Protein 4Q8G (pdb70)

Radius of gyration: 31.68 Å; Cα contacts (8 Å, |Δi|>4): 1487; chains: 2; bounding box: 87×88×74 Å

Foldseek 3Di:
DDQLQFQDDDDLAAGHSLQDDDDQCPDLCSQEPAQFAFEHCPEPPSLCSQVLVLQLQQQLSVQVQLVCCVPPALSVLSNVQSVCRNPRRRYYDYCHVSSVRVVVVPVPDACPVVVVVQVVLVRNQVVLVVPPPPRCSSLQQQWWWKWKDKDDDPPPPDIDTDTGRAFEFEDDVQACQVRRQCSQWHKDWDWDQDPVPRDTDIMIMIMHGQDDHQKYKYFYNYDVVVLLVCLVDPQRYPFKWKWDCDPRGIDIDRDDVVDPDGDDIFMKGWAKFKKWFQHPVRDIHIKMKGWAADVVVRGIWIWIHDRRRIHTDDVCVRRNSNRPRIDTGMTMIGGPVSSNDDRD/DDDQLQDQDDPDLQAGHSVQDDDDDCPPPCCPPHHDLVSQAPFQFAFEDCPAPVSLCRQVLVLQLQQQLSLQVLLVLCDDPPRDDALSVLSNVQSVCRNVVRQPYGYSHVSRVRVPVVPPPCVVVVVVQVVLVRNQVCCVVPPDPDNSSLQQQWFFKWKDKAWDDPQRDIDTDTGRAFEFEDCACQVRVQCSQWDKDWDWDARPVVRDTTIMIMIIHGQDDHQKYKYFYDYDVVVLLVNLVDDQRPPFKWKWDQAPRGIDIGRDPVVDPPGDDMFMKGWAKFKKWFQHPVRDIHIKIKGWAADVVVGGIWIWIHDRRHIDIDDPSVRRRSNRPRMGTGMTMIGGPVSSNDDHD

CATH classification: 3.90.70.10

Secondary structure (DSSP, 8-state):
---TT----SSTTSPPGGGSPPPP----GGGB-SSS--B-S-STTTTHHHHHHHHHT-HHHHHHHHHHTT---HHHHHHHHHHHHHHSSS--B--HHHHHHHHH-----TTHHHHHHHHHHHHHHHHHHHSSS---HHHHHH-EEEEEEEE-SSS----EEEEESSEEE------SHHHHHHHHEEEEEEEEE-TTT--EEEEEEEEEE----SEEEEEE---HHHHHHHHHSTT-S-SEEEEEEETTEEEEESSGGG--S-SEEEEEEEEEEEEEEE-TT--EEEEEEEEEEETTTTEEEEEEEETTEEEEE-HHHHH----TTEEEEEEEEEETTGGGSPP-/----TT----SSTTSPPGGGSPPPPTTSGGGSS----GGGB-SSS--B-S-STTTTHHHHHHHHHT-HHHHHHHHHTTS-TT----HHHHHHHHHHHHHHHTTS-B--HHHHHHHHHH---SHHHHHHHHHHHHHHHHHHHH-SS--HHHHHH-EEEEEEEE-SSS----EEEEESSEEE----SHHHHHHHHEEEEEEEEE-TTT--EEEEEEEEEE----SEEEEEE---HHHHHHHHTSTT-S-SEEEEEE-SSSEEEESSGGG--S-SEEEEEEEEEEEEEEE-TT--EEEEEEEEEEETTTTEEEEEEEETTEEEEE-HHHHT----TTEEEEEEEEEETTGGGSPP-

Solvent-accessible surface area: 32237 Å² total; per-residue (Å²): 194,72,94,51,30,48,44,71,39,176,79,99,152,83,35,2,35,0,0,32,142,12,80,169,87,150,76,14,100,73,31,16,121,29,58,28,3,0,1,36,24,107,24,112,79,77,42,1,3,10,0,0,4,2,0,3,1,1,2,54,0,2,41,42,0,22,44,26,56,102,132,146,39,3,12,28,25,1,0,142,12,0,52,77,1,62,146,6,144,13,129,70,9,57,0,60,112,2,14,62,26,24,68,76,75,175,143,26,57,78,64,68,1,4,97,14,0,92,81,1,1,54,27,0,32,141,28,8,75,90,51,115,72,95,33,86,69,2,35,127,6,0,3,2,73,13,12,50,110,26,137,32,102,27,134,59,41,119,65,63,75,133,74,82,11,11,14,60,0,53,22,62,152,110,39,0,10,58,11,0,26,84,12,0,42,22,92,65,126,114,113,20,118,3,128,99,68,45,45,100,37,68,0,36,33,52,23,0,2,62,45,19,6,29,0,0,0,0,1,4,46,22,117,111,91,38,14,62,79,2,50,91,17,76,125,0,4,20,35,68,0,21,0,0,53,18,182,72,69,0,19,2,86,51,62,1,30,85,2,137,43,4,3,47,2,49,15,4,5,0,1,0,0,0,0,41,0,44,20,144,116,114,75,34,21,11,0,0,0,0,17,31,25,49,94,198,129,106,57,42,51,6,0,0,4,1,34,9,0,0,13,96,10,76,85,139,7,0,39,76,5,44,12,45,9,1,9,3,14,0,0,0,0,0,9,4,64,44,3,89,97,103,30,102,161,138,65,90,48,32,49,45,68,19,174,64,91,150,86,22,1,31,0,0,32,133,15,38,100,25,96,29,221,126,15,119,91,128,26,84,37,97,74,12,19,116,28,108,26,4,0,0,29,23,100,22,90,82,74,49,1,3,9,0,0,5,2,0,4,2,0,2,39,0,1,47,27,0,22,41,18,41,87,60,172,129,76,103,101,17,0,2,9,20,0,0,120,9,0,51,93,2,42,155,12,102,18,146,60,5,43,1,59,123,2,6,67,21,12,53,95,72,124,106,72,68,70,3,9,118,14,0,68,75,1,1,47,23,0,27,112,13,3,85,133,47,39,148,100,50,54,50,2,40,151,6,0,2,1,70,7,15,53,113,26,132,40,98,23,71,85,44,119,75,58,84,129,82,64,8,1,14,56,0,64,60,116,32,0,9,79,47,0,21,111,14,0,58,24,86,51,134,92,75,20,70,3,126,71,62,56,48,114,43,92,2,38,36,76,26,3,1,74,41,20,8,30,0,0,0,0,6,4,38,23,119,122,104,37,18,60,70,1,48,88,22,179,118,4,3,15,37,68,0,15,0,1,48,31,200,57,69,0,18,2,86,51,60,1,45,79,2,160,44,1,0,65,1,57,17,3,8,0,1,1,0,0,0,41,0,41,21,126,102,115,61,54,24,9,0,0,0,0,16,27,32,49,104,103,64,106,62,40,57,6,0,0,4,1,32,3,0,0,8,101,10,74,86,133,7,0,32,40,5,52,6,60,9,1,10,1,12,0,0,0,0,0,24,4,76,42,3,89,98,108,33,91

B-factor: mean 56.55, std 19.86, range [24.41, 491.52]

Structure (mmCIF, N/CA/C/O backbone):
data_4Q8G
#
_entry.id   4Q8G
#
_cell.length_a   68.508
_cell.length_b   74.032
_cell.length_c   175.081
_cell.angle_alpha   90.00
_cell.angle_beta   90.00
_cell.angle_gamma   90.00
#
_symmetry.space_group_name_H-M   'P 21 21 21'
#
loop_
_entity.id
_entity.type
_entity.pdbx_description
1 polymer 'PAB-dependent poly(A)-specific ribonuclease subunit PAN2'
2 non-polymer 'ZINC ION'
3 water water
#
loop_
_atom_site.group_PDB
_atom_site.id
_atom_site.type_symbol
_atom_site.label_atom_id
_atom_site.label_alt_id
_atom_site.label_comp_id
_atom_site.label_asym_id
_atom_site.label_entity_id
_atom_site.label_seq_id
_atom_site.pdbx_PDB_ins_code
_atom_site.Cartn_x
_atom_site.Cartn_y
_atom_site.Cartn_z
_atom_site.occupancy
_atom_site.B_iso_or_equiv
_atom_site.auth_seq_id
_atom_site.auth_comp_id
_atom_site.auth_asym_id
_atom_site.auth_atom_id
_atom_site.pdbx_PDB_model_num
ATOM 1 N N . THR A 1 52 ? -6.739 50.044 -4.358 1.00 69.25 461 THR A N 1
ATOM 2 C CA . THR A 1 52 ? -5.809 49.023 -3.885 1.00 68.15 461 THR A CA 1
ATOM 3 C C . THR A 1 52 ? -6.471 47.690 -3.606 1.00 62.53 461 THR A C 1
ATOM 4 O O . THR A 1 52 ? -7.447 47.622 -2.858 1.00 63.20 461 THR A O 1
ATOM 14 N N . SER A 1 53 ? -5.888 46.631 -4.171 1.00 55.68 462 SER A N 1
ATOM 15 C CA . SER A 1 53 ? -6.440 45.286 -4.107 1.00 54.75 462 SER A CA 1
ATOM 16 C C . SER A 1 53 ? -5.413 44.237 -3.671 1.00 49.53 462 SER A C 1
ATOM 17 O O . SER A 1 53 ? -4.238 44.321 -4.046 1.00 48.74 462 SER A O 1
ATOM 25 N N . ASP A 1 54 ? -5.865 43.209 -2.953 1.00 44.31 463 ASP A N 1
ATOM 26 C CA . ASP A 1 54 ? -4.989 42.086 -2.641 1.00 41.33 463 ASP A CA 1
ATOM 27 C C . ASP A 1 54 ? -4.559 41.359 -3.909 1.00 39.14 463 ASP A C 1
ATOM 28 O O . ASP A 1 54 ? -5.323 41.257 -4.885 1.00 37.56 463 ASP A O 1
ATOM 37 N N . ILE A 1 55 ? -3.331 40.858 -3.904 1.00 37.90 464 ILE A N 1
ATOM 38 C CA . ILE A 1 55 ? -2.766 40.195 -5.087 1.00 36.60 464 ILE A CA 1
ATOM 39 C C . ILE A 1 55 ? -3.610 39.007 -5.504 1.00 36.67 464 ILE A C 1
ATOM 40 O O . ILE A 1 55 ? -3.659 38.654 -6.701 1.00 33.50 464 ILE A O 1
ATOM 56 N N . GLN A 1 56 ? -4.345 38.433 -4.557 1.00 36.90 465 GLN A N 1
ATOM 57 C CA . GLN A 1 56 ? -5.187 37.274 -4.878 1.00 34.62 465 GLN A CA 1
ATOM 58 C C . GLN A 1 56 ? -6.554 37.615 -5.458 1.00 35.50 465 GLN A C 1
ATOM 59 O O . GLN A 1 56 ? -7.366 36.731 -5.698 1.00 33.85 465 GLN A O 1
ATOM 73 N N . THR A 1 57 ? -6.808 38.891 -5.646 1.00 37.20 466 THR A N 1
ATOM 74 C CA . THR A 1 57 ? -7.996 39.358 -6.343 1.00 39.16 466 THR A CA 1
ATOM 75 C C . THR A 1 57 ? -7.961 38.900 -7.810 1.00 36.58 466 THR A C 1
ATOM 76 O O . THR A 1 57 ? -7.080 39.320 -8.546 1.00 35.95 466 THR A O 1
ATOM 87 N N . TYR A 1 58 ? -8.923 38.080 -8.228 1.00 33.52 467 TYR A N 1
ATOM 88 C CA . TYR A 1 58 ? -8.864 37.468 -9.546 1.00 34.31 467 TYR A CA 1
ATOM 89 C C . TYR A 1 58 ? -9.951 37.951 -10.534 1.00 36.77 467 TYR A C 1
ATOM 90 O O . TYR A 1 58 ? -10.055 37.415 -11.653 1.00 37.32 467 TYR A O 1
ATOM 108 N N . THR A 1 59 ? -10.738 38.962 -10.153 1.00 36.56 468 THR A N 1
ATOM 109 C CA . THR A 1 59 ? -11.587 39.656 -11.128 1.00 37.80 468 THR A CA 1
ATOM 110 C C . THR A 1 59 ? -11.338 41.150 -11.092 1.00 40.30 468 THR A C 1
ATOM 111 O O . THR A 1 59 ? -10.865 41.695 -10.096 1.00 41.37 468 THR A O 1
ATOM 122 N N . SER A 1 60 ? -11.635 41.796 -12.218 1.00 39.23 469 SER A N 1
ATOM 123 C CA . SER A 1 60 ? -11.697 43.253 -12.326 1.00 42.22 469 SER A CA 1
ATOM 124 C C . SER A 1 60 ? -13.021 43.632 -12.944 1.00 42.64 469 SER A C 1
ATOM 125 O O . SER A 1 60 ? -13.659 42.786 -13.547 1.00 40.75 469 SER A O 1
ATOM 133 N N . ILE A 1 61 ? -13.416 44.900 -12.843 1.00 45.25 470 ILE A N 1
ATOM 134 C CA . ILE A 1 61 ? -14.647 45.349 -13.485 1.00 49.57 470 ILE A CA 1
ATOM 135 C C . ILE A 1 61 ? -14.574 45.213 -15.012 1.00 47.53 470 ILE A C 1
ATOM 136 O O . ILE A 1 61 ? -15.442 44.605 -15.636 1.00 43.98 470 ILE A O 1
ATOM 152 N N . ASN A 1 62 ? -13.557 45.819 -15.609 1.00 47.10 471 ASN A N 1
ATOM 153 C CA . ASN A 1 62 ? -13.491 45.896 -17.053 1.00 46.80 471 ASN A CA 1
ATOM 154 C C . ASN A 1 62 ? -12.804 44.640 -17.618 1.00 44.83 471 ASN A C 1
ATOM 155 O O . ASN A 1 62 ? -11.792 44.173 -17.102 1.00 47.99 471 ASN A O 1
ATOM 166 N N . LYS A 1 63 ? -13.379 44.070 -18.664 1.00 40.57 472 LYS A N 1
ATOM 167 C CA . LYS A 1 63 ? -12.844 42.852 -19.246 1.00 42.22 472 LYS A CA 1
ATOM 168 C C . LYS A 1 63 ? -11.418 43.054 -19.806 1.00 41.59 472 LYS A C 1
ATOM 169 O O . LYS A 1 63 ? -10.742 42.085 -20.007 1.00 39.85 472 LYS A O 1
ATOM 188 N N . TYR A 1 64 ? -10.958 44.282 -20.062 1.00 42.67 473 TYR A N 1
ATOM 189 C CA . TYR A 1 64 ? -9.631 44.460 -20.680 1.00 46.27 473 TYR A CA 1
ATOM 190 C C . TYR A 1 64 ? -8.510 44.527 -19.626 1.00 46.14 473 TYR A C 1
ATOM 191 O O . TYR A 1 64 ? -7.334 44.496 -19.979 1.00 49.04 473 TYR A O 1
ATOM 209 N N . GLU A 1 65 ? -8.854 44.601 -18.346 1.00 42.91 474 GLU A N 1
ATOM 210 C CA . GLU A 1 65 ? -7.800 44.744 -17.318 1.00 45.14 474 GLU A CA 1
ATOM 211 C C . GLU A 1 65 ? -7.510 43.402 -16.710 1.00 41.09 474 GLU A C 1
ATOM 212 O O . GLU A 1 65 ? -8.406 42.695 -16.237 1.00 41.22 474 GLU A O 1
ATOM 224 N N . VAL A 1 66 ? -6.239 43.039 -16.791 1.00 39.49 475 VAL A N 1
ATOM 225 C CA . VAL A 1 66 ? -5.763 41.793 -16.247 1.00 37.44 475 VAL A CA 1
ATOM 226 C C . VAL A 1 66 ? -5.834 41.906 -14.713 1.00 32.74 475 VAL A C 1
ATOM 227 O O . VAL A 1 66 ? -5.245 42.794 -14.137 1.00 33.10 475 VAL A O 1
ATOM 240 N N . PRO A 1 67 ? -6.612 41.049 -14.067 1.00 31.13 476 PRO A N 1
ATOM 241 C CA . PRO A 1 67 ? -6.724 41.133 -12.600 1.00 35.69 476 PRO A CA 1
ATOM 242 C C . PRO A 1 67 ? -5.424 40.762 -11.888 1.00 38.97 476 PRO A C 1
ATOM 243 O O . PRO A 1 67 ? -4.632 40.030 -12.450 1.00 37.98 476 PRO A O 1
ATOM 254 N N . PRO A 1 68 ? -5.222 41.257 -10.654 1.00 37.71 477 PRO A N 1
ATOM 255 C CA . PRO A 1 68 ? -3.992 40.996 -9.883 1.00 37.09 477 PRO A CA 1
ATOM 256 C C . PRO A 1 68 ? -3.557 39.529 -9.855 1.00 29.30 477 PRO A C 1
ATOM 257 O O . PRO A 1 68 ? -2.403 39.309 -10.079 1.00 27.31 477 PRO A O 1
ATOM 268 N N . ALA A 1 69 ? -4.433 38.574 -9.559 1.00 27.45 478 ALA A N 1
ATOM 269 C CA . ALA A 1 69 ? -4.027 37.196 -9.495 1.00 29.71 478 ALA A CA 1
ATOM 270 C C . ALA A 1 69 ? -3.432 36.660 -10.795 1.00 34.02 478 ALA A C 1
ATOM 271 O O . ALA A 1 69 ? -2.731 35.662 -10.752 1.00 33.71 478 ALA A O 1
ATOM 278 N N . TYR A 1 70 ? -3.717 37.299 -11.928 1.00 35.21 479 TYR A N 1
ATOM 279 C CA . TYR A 1 70 ? -3.236 36.841 -13.230 1.00 32.79 479 TYR A CA 1
ATOM 280 C C . TYR A 1 70 ? -1.984 37.594 -13.676 1.00 35.91 479 TYR A C 1
ATOM 281 O O . TYR A 1 70 ? -1.445 37.334 -14.757 1.00 36.91 479 TYR A O 1
ATOM 299 N N . SER A 1 71 ? -1.513 38.516 -12.848 1.00 37.38 480 SER A N 1
ATOM 300 C CA . SER A 1 71 ? -0.467 39.438 -13.263 1.00 39.19 480 SER A CA 1
ATOM 301 C C . SER A 1 71 ? 0.885 38.739 -13.206 1.00 37.33 480 SER A C 1
ATOM 302 O O . SER A 1 71 ? 0.959 37.583 -12.782 1.00 33.47 480 SER A O 1
ATOM 310 N N . ARG A 1 72 ? 1.926 39.415 -13.708 1.00 40.02 481 ARG A N 1
ATOM 311 C CA . ARG A 1 72 ? 3.284 38.922 -13.606 1.00 40.97 481 ARG A CA 1
ATOM 312 C C . ARG A 1 72 ? 3.766 39.134 -12.195 1.00 43.12 481 ARG A C 1
ATOM 313 O O . ARG A 1 72 ? 3.900 40.265 -11.754 1.00 43.90 481 ARG A O 1
ATOM 334 N N . LEU A 1 73 ? 4.051 38.047 -11.508 1.00 42.67 482 LEU A N 1
ATOM 335 C CA . LEU A 1 73 ? 4.398 38.101 -10.088 1.00 43.04 482 LEU A CA 1
ATOM 336 C C . LEU A 1 73 ? 5.836 38.498 -9.867 1.00 44.32 482 LEU A C 1
ATOM 337 O O . LEU A 1 73 ? 6.654 38.398 -10.775 1.00 46.24 482 LEU A O 1
ATOM 353 N N . PRO A 1 74 ? 6.166 38.967 -8.654 1.00 43.93 483 PRO A N 1
ATOM 354 C CA . PRO A 1 74 ? 7.567 39.333 -8.482 1.00 46.54 483 PRO A CA 1
ATOM 355 C C . PRO A 1 74 ? 8.503 38.145 -8.712 1.00 48.08 483 PRO A C 1
ATOM 356 O O . PRO A 1 74 ? 8.106 36.992 -8.537 1.00 44.43 483 PRO A O 1
ATOM 367 N N . LEU A 1 75 ? 9.721 38.437 -9.147 1.00 54.76 484 LEU A N 1
ATOM 368 C CA . LEU A 1 75 ? 10.768 37.438 -9.228 1.00 64.59 484 LEU A CA 1
ATOM 369 C C . LEU A 1 75 ? 11.019 36.832 -7.860 1.00 70.11 484 LEU A C 1
ATOM 370 O O . LEU A 1 75 ? 10.978 37.535 -6.853 1.00 69.23 484 LEU A O 1
ATOM 386 N N . THR A 1 76 ? 11.311 35.538 -7.840 1.00 74.32 485 THR A N 1
ATOM 387 C CA . THR A 1 76 ? 11.612 34.826 -6.614 1.00 74.96 485 THR A CA 1
ATOM 388 C C . THR A 1 76 ? 13.125 34.753 -6.373 1.00 82.11 485 THR A C 1
ATOM 389 O O . THR A 1 76 ? 13.917 34.698 -7.318 1.00 83.67 485 THR A O 1
ATOM 400 N N . PHE A 1 85 ? 11.932 33.958 2.069 1.00 77.12 494 PHE A N 1
ATOM 401 C CA . PHE A 1 85 ? 11.171 34.509 0.935 1.00 76.46 494 PHE A CA 1
ATOM 402 C C . PHE A 1 85 ? 9.734 33.989 0.879 1.00 78.56 494 PHE A C 1
ATOM 403 O O . PHE A 1 85 ? 9.460 32.973 0.226 1.00 75.19 494 PHE A O 1
ATOM 408 N N . ASP A 1 86 ? 8.811 34.724 1.504 1.00 82.43 495 ASP A N 1
ATOM 409 C CA . ASP A 1 86 ? 7.471 34.201 1.767 1.00 79.01 495 ASP A CA 1
ATOM 410 C C . ASP A 1 86 ? 6.531 34.282 0.567 1.00 74.29 495 ASP A C 1
ATOM 411 O O . ASP A 1 86 ? 6.306 35.344 -0.051 1.00 70.01 495 ASP A O 1
ATOM 417 N N . PHE A 1 87 ? 5.950 33.133 0.275 1.00 70.82 496 PHE A N 1
ATOM 418 C CA . PHE A 1 87 ? 4.950 33.053 -0.761 1.00 64.02 496 PHE A CA 1
ATOM 419 C C . PHE A 1 87 ? 3.534 32.854 -0.183 1.00 59.74 496 PHE A C 1
ATOM 420 O O . PHE A 1 87 ? 2.552 32.892 -0.901 1.00 56.81 496 PHE A O 1
ATOM 426 N N . THR A 1 88 ? 3.444 32.707 1.133 1.00 57.60 497 THR A N 1
ATOM 427 C CA . THR A 1 88 ? 2.158 32.576 1.806 1.00 52.41 497 THR A CA 1
ATOM 428 C C . THR A 1 88 ? 1.147 33.693 1.471 1.00 47.88 497 THR A C 1
ATOM 429 O O . THR A 1 88 ? -0.035 33.420 1.375 1.00 49.46 497 THR A O 1
ATOM 440 N N . PRO A 1 89 ? 1.584 34.955 1.291 1.00 45.94 498 PRO A N 1
ATOM 441 C CA . PRO A 1 89 ? 0.599 35.946 0.814 1.00 45.91 498 PRO A CA 1
ATOM 442 C C . PRO A 1 89 ? 0.005 35.676 -0.586 1.00 45.47 498 PRO A C 1
ATOM 443 O O . PRO A 1 89 ? -0.961 36.330 -0.949 1.00 45.31 498 PRO A O 1
ATOM 454 N N . PHE A 1 90 ? 0.562 34.728 -1.340 1.00 45.77 499 PHE A N 1
ATOM 455 C CA . PHE A 1 90 ? 0.089 34.413 -2.685 1.00 41.34 499 PHE A CA 1
ATOM 456 C C . PHE A 1 90 ? -0.761 33.147 -2.739 1.00 38.84 499 PHE A C 1
ATOM 457 O O . PHE A 1 90 ? -1.311 32.788 -3.793 1.00 36.75 499 PHE A O 1
ATOM 474 N N . ASN A 1 91 ? -0.873 32.469 -1.607 1.00 39.64 500 ASN A N 1
ATOM 475 C CA . ASN A 1 91 ? -1.496 31.154 -1.565 1.00 42.92 500 ASN A CA 1
ATOM 476 C C . ASN A 1 91 ? -2.021 30.831 -0.175 1.00 49.05 500 ASN A C 1
ATOM 477 O O . ASN A 1 91 ? -1.237 30.637 0.759 1.00 48.87 500 ASN A O 1
ATOM 488 N N . ASN A 1 92 ? -3.343 30.773 -0.045 1.00 53.84 501 ASN A N 1
ATOM 489 C CA . ASN A 1 92 ? -3.987 30.375 1.212 1.00 57.85 501 ASN A CA 1
ATOM 490 C C . ASN A 1 92 ? -4.616 28.992 1.125 1.00 57.70 501 ASN A C 1
ATOM 491 O O . ASN A 1 92 ? -5.347 28.580 2.016 1.00 62.28 501 ASN A O 1
ATOM 502 N N . THR A 1 93 ? -4.313 28.270 0.059 1.00 52.90 502 THR A N 1
ATOM 503 C CA . THR A 1 93 ? -4.833 26.925 -0.141 1.00 50.40 502 THR A CA 1
ATOM 504 C C . THR A 1 93 ? -3.839 25.904 0.358 1.00 52.34 502 THR A C 1
ATOM 505 O O . THR A 1 93 ? -2.708 26.248 0.713 1.00 52.57 502 THR A O 1
ATOM 516 N N . GLU A 1 94 ? -4.271 24.644 0.341 1.00 52.89 503 GLU A N 1
ATOM 517 C CA . GLU A 1 94 ? -3.427 23.500 0.671 1.00 52.51 503 GLU A CA 1
ATOM 518 C C . GLU A 1 94 ? -2.819 22.866 -0.597 1.00 48.51 503 GLU A C 1
ATOM 519 O O . GLU A 1 94 ? -2.354 21.727 -0.576 1.00 51.72 503 GLU A O 1
ATOM 525 N N . TYR A 1 95 ? -2.817 23.600 -1.700 1.00 42.96 504 TYR A N 1
ATOM 526 C CA . TYR A 1 95 ? -2.225 23.083 -2.932 1.00 43.37 504 TYR A CA 1
ATOM 527 C C . TYR A 1 95 ? -0.991 23.887 -3.281 1.00 44.94 504 TYR A C 1
ATOM 528 O O . TYR A 1 95 ? -1.023 25.104 -3.317 1.00 44.75 504 TYR A O 1
ATOM 546 N N . SER A 1 96 ? 0.113 23.194 -3.508 1.00 46.54 505 SER A N 1
ATOM 547 C CA . SER A 1 96 ? 1.378 23.854 -3.733 1.00 45.12 505 SER A CA 1
ATOM 548 C C . SER A 1 96 ? 1.502 24.474 -5.151 1.00 38.97 505 SER A C 1
ATOM 549 O O . SER A 1 96 ? 1.045 23.916 -6.153 1.00 35.48 505 SER A O 1
ATOM 557 N N . GLY A 1 97 ? 2.101 25.659 -5.205 1.00 39.27 506 GLY A N 1
ATOM 558 C CA . GLY A 1 97 ? 2.456 26.290 -6.460 1.00 41.77 506 GLY A CA 1
ATOM 559 C C . GLY A 1 97 ? 3.843 25.863 -6.841 1.00 43.61 506 GLY A C 1
ATOM 560 O O . GLY A 1 97 ? 4.518 25.194 -6.075 1.00 43.13 506 GLY A O 1
ATOM 564 N N . LEU A 1 98 ? 4.275 26.259 -8.026 1.00 43.88 507 LEU A N 1
ATOM 565 C CA . LEU A 1 98 ? 5.624 25.948 -8.472 1.00 43.82 507 LEU A CA 1
ATOM 566 C C . LEU A 1 98 ? 6.538 27.176 -8.584 1.00 43.37 507 LEU A C 1
ATOM 567 O O . LEU A 1 98 ? 6.128 28.246 -9.016 1.00 43.91 507 LEU A O 1
ATOM 583 N N . ASP A 1 99 ? 7.776 27.004 -8.164 1.00 46.37 508 ASP A N 1
ATOM 584 C CA . ASP A 1 99 ? 8.801 28.012 -8.331 1.00 48.69 508 ASP A CA 1
ATOM 585 C C . ASP A 1 99 ? 8.954 28.369 -9.810 1.00 49.65 508 ASP A C 1
ATOM 586 O O . ASP A 1 99 ? 9.291 27.518 -10.616 1.00 51.48 508 ASP A O 1
ATOM 595 N N . PRO A 1 100 ? 8.732 29.632 -10.171 1.00 50.19 509 PRO A N 1
ATOM 596 C CA . PRO A 1 100 ? 8.960 30.036 -11.563 1.00 50.94 509 PRO A CA 1
ATOM 597 C C . PRO A 1 100 ? 10.453 30.223 -11.940 1.00 56.11 509 PRO A C 1
ATOM 598 O O . PRO A 1 100 ? 10.752 30.503 -13.106 1.00 55.06 509 PRO A O 1
ATOM 609 N N . ASP A 1 101 ? 11.370 30.097 -10.980 1.00 58.74 510 ASP A N 1
ATOM 610 C CA . ASP A 1 101 ? 12.785 30.343 -11.268 1.00 65.02 510 ASP A CA 1
ATOM 611 C C . ASP A 1 101 ? 13.479 29.066 -11.756 1.00 66.97 510 ASP A C 1
ATOM 612 O O . ASP A 1 101 ? 14.478 28.610 -11.198 1.00 72.34 510 ASP A O 1
ATOM 621 N N . VAL A 1 102 ? 12.917 28.509 -12.815 1.00 62.39 511 VAL A N 1
ATOM 622 C CA . VAL A 1 102 ? 13.440 27.324 -13.475 1.00 62.07 511 VAL A CA 1
ATOM 623 C C . VAL A 1 102 ? 13.419 27.606 -14.969 1.00 61.42 511 VAL A C 1
ATOM 624 O O . VAL A 1 102 ? 12.634 28.441 -15.435 1.00 60.06 511 VAL A O 1
ATOM 637 N N . ASP A 1 103 ? 14.275 26.923 -15.718 1.00 62.41 512 ASP A N 1
ATOM 638 C CA . ASP A 1 103 ? 14.238 27.025 -17.170 1.00 63.65 512 ASP A CA 1
ATOM 639 C C . ASP A 1 103 ? 12.894 26.494 -17.675 1.00 60.84 512 ASP A C 1
ATOM 640 O O . ASP A 1 103 ? 12.309 25.585 -17.059 1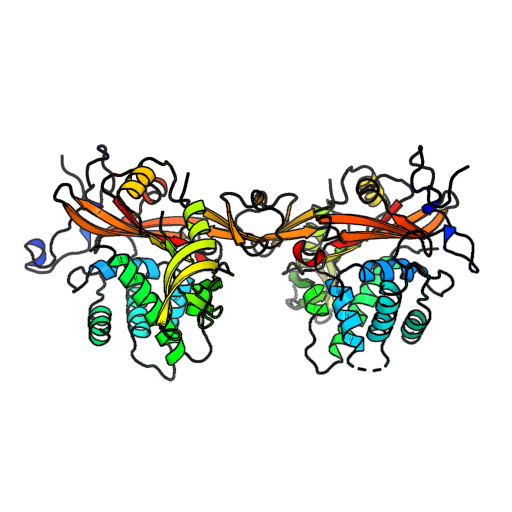.00 57.80 512 ASP A O 1
ATOM 649 N N . ASN A 1 104 ? 12.381 27.092 -18.750 1.00 60.84 513 ASN A N 1
ATOM 650 C CA . ASN A 1 104 ? 11.115 26.649 -19.343 1.00 57.46 513 ASN A CA 1
ATOM 651 C C . ASN A 1 104 ? 9.998 26.656 -18.326 1.00 52.20 513 ASN A C 1
ATOM 652 O O . ASN A 1 104 ? 9.233 25.698 -18.223 1.00 52.26 513 ASN A O 1
ATOM 663 N N . HIS A 1 105 ? 9.904 27.724 -17.552 1.00 50.65 514 HIS A N 1
ATOM 664 C CA . HIS A 1 105 ? 9.021 27.679 -16.388 1.00 48.59 514 HIS A CA 1
ATOM 665 C C . HIS A 1 105 ? 7.585 27.618 -16.849 1.00 45.95 514 HIS A C 1
ATOM 666 O O . HIS A 1 105 ? 6.727 27.260 -16.069 1.00 40.58 514 HIS A O 1
ATOM 680 N N . TYR A 1 106 ? 7.322 27.871 -18.138 1.00 48.82 515 TYR A N 1
ATOM 681 C CA . TYR A 1 106 ? 5.960 27.720 -18.637 1.00 44.92 515 TYR A CA 1
ATOM 682 C C . TYR A 1 106 ? 5.502 26.240 -18.543 1.00 43.45 515 TYR A C 1
ATOM 683 O O . TYR A 1 106 ? 4.303 25.953 -18.458 1.00 44.41 515 TYR A O 1
ATOM 701 N N . THR A 1 107 ? 6.434 25.295 -18.541 1.00 40.10 516 THR A N 1
ATOM 702 C CA . THR A 1 107 ? 6.030 23.910 -18.319 1.00 37.85 516 THR A CA 1
ATOM 703 C C . THR A 1 107 ? 5.394 23.644 -16.909 1.00 42.70 516 THR A C 1
ATOM 704 O O . THR A 1 107 ? 4.669 22.637 -16.717 1.00 38.98 516 THR A O 1
ATOM 715 N N . ASN A 1 108 ? 5.636 24.533 -15.936 1.00 40.03 517 ASN A N 1
ATOM 716 C CA . ASN A 1 108 ? 4.991 24.404 -14.628 1.00 37.29 517 ASN A CA 1
ATOM 717 C C . ASN A 1 108 ? 3.484 24.416 -14.728 1.00 36.49 517 ASN A C 1
ATOM 718 O O . ASN A 1 108 ? 2.832 23.629 -14.060 1.00 37.05 517 ASN A O 1
ATOM 729 N N . ALA A 1 109 ? 2.918 25.264 -15.580 1.00 34.95 518 ALA A N 1
ATOM 730 C CA . ALA A 1 109 ? 1.479 25.279 -15.749 1.00 35.09 518 ALA A CA 1
ATOM 731 C C . ALA A 1 109 ? 0.920 23.928 -16.211 1.00 33.47 518 ALA A C 1
ATOM 732 O O . ALA A 1 109 ? -0.192 23.550 -15.846 1.00 30.78 518 ALA A O 1
ATOM 739 N N . ILE A 1 110 ? 1.709 23.196 -16.988 1.00 36.01 519 ILE A N 1
ATOM 740 C CA . ILE A 1 110 ? 1.291 21.926 -17.575 1.00 34.07 519 ILE A CA 1
ATOM 741 C C . ILE A 1 110 ? 1.506 20.773 -16.598 1.00 34.51 519 ILE A C 1
ATOM 742 O O . ILE A 1 110 ? 0.734 19.809 -16.571 1.00 33.94 519 ILE A O 1
ATOM 758 N N . ILE A 1 111 ? 2.553 20.898 -15.787 1.00 35.67 520 ILE A N 1
ATOM 759 C CA . ILE A 1 111 ? 2.787 19.993 -14.688 1.00 38.52 520 ILE A CA 1
ATOM 760 C C . ILE A 1 111 ? 1.602 20.085 -13.727 1.00 36.01 520 ILE A C 1
ATOM 761 O O . ILE A 1 111 ? 1.067 19.045 -13.340 1.00 36.73 520 ILE A O 1
ATOM 777 N N . GLN A 1 112 ? 1.152 21.300 -13.385 1.00 34.72 521 GLN A N 1
ATOM 778 C CA . GLN A 1 112 ? -0.025 21.448 -12.491 1.00 35.01 521 GLN A CA 1
ATOM 779 C C . GLN A 1 112 ? -1.243 20.784 -13.067 1.00 36.76 521 GLN A C 1
ATOM 780 O O . GLN A 1 112 ? -2.037 20.161 -12.346 1.00 37.24 521 GLN A O 1
ATOM 794 N N . LEU A 1 113 ? -1.425 20.983 -14.372 1.00 35.14 522 LEU A N 1
ATOM 795 C CA . LEU A 1 113 ? -2.565 20.427 -15.047 1.00 34.01 522 LEU A CA 1
ATOM 796 C C . LEU A 1 113 ? -2.655 18.924 -14.837 1.00 34.99 522 LEU A C 1
ATOM 797 O O . LEU A 1 113 ? -3.704 18.397 -14.476 1.00 37.70 522 LEU A O 1
ATOM 813 N N . TYR A 1 114 ? -1.545 18.231 -15.033 1.00 35.20 523 TYR A N 1
ATOM 814 C CA . TYR A 1 114 ? -1.568 16.773 -14.985 1.00 35.04 523 TYR A CA 1
ATOM 815 C C . TYR A 1 114 ? -1.613 16.304 -13.568 1.00 34.95 523 TYR A C 1
ATOM 816 O O . TYR A 1 114 ? -2.126 15.228 -13.301 1.00 35.22 523 TYR A O 1
ATOM 834 N N . ARG A 1 115 ? -1.117 17.140 -12.658 1.00 37.41 524 ARG A N 1
ATOM 835 C CA . ARG A 1 115 ? -1.067 16.805 -11.234 1.00 43.40 524 ARG A CA 1
ATOM 836 C C . ARG A 1 115 ? -2.492 16.642 -10.706 1.00 38.28 524 ARG A C 1
ATOM 837 O O . ARG A 1 115 ? -2.741 15.858 -9.809 1.00 36.47 524 ARG A O 1
ATOM 858 N N . PHE A 1 116 ? -3.445 17.285 -11.366 1.00 36.19 525 PHE A N 1
ATOM 859 C CA . PHE A 1 116 ? -4.835 17.221 -10.961 1.00 37.25 525 PHE A CA 1
ATOM 860 C C . PHE A 1 116 ? -5.729 16.286 -11.782 1.00 37.25 525 PHE A C 1
ATOM 861 O O . PHE A 1 116 ? -6.937 16.337 -11.644 1.00 40.32 525 PHE A O 1
ATOM 878 N N . ILE A 1 117 ? -5.141 15.383 -12.560 1.00 34.91 526 ILE A N 1
ATOM 879 C CA . ILE A 1 117 ? -5.910 14.343 -13.193 1.00 36.31 526 ILE A CA 1
ATOM 880 C C . ILE A 1 117 ? -5.718 13.111 -12.333 1.00 40.37 526 ILE A C 1
ATOM 881 O O . ILE A 1 117 ? -4.607 12.639 -12.199 1.00 42.60 526 ILE A O 1
ATOM 897 N N . PRO A 1 118 ? -6.795 12.607 -11.720 1.00 43.58 527 PRO A N 1
ATOM 898 C CA . PRO A 1 118 ? -6.603 11.541 -10.744 1.00 46.90 527 PRO A CA 1
ATOM 899 C C . PRO A 1 118 ? -5.956 10.315 -11.313 1.00 49.03 527 PRO A C 1
ATOM 900 O O . PRO A 1 118 ? -5.055 9.788 -10.665 1.00 49.57 527 PRO A O 1
ATOM 911 N N . GLU A 1 119 ? -6.367 9.876 -12.498 1.00 47.88 528 GLU A N 1
ATOM 912 C CA . GLU A 1 119 ? -5.818 8.645 -13.047 1.00 50.78 528 GLU A CA 1
ATOM 913 C C . GLU A 1 119 ? -4.332 8.841 -13.269 1.00 49.18 528 GLU A C 1
ATOM 914 O O . GLU A 1 119 ? -3.525 7.937 -13.071 1.00 53.16 528 GLU A O 1
ATOM 926 N N . MET A 1 120 ? -3.987 10.052 -13.677 1.00 44.23 529 MET A N 1
ATOM 927 C CA . MET A 1 120 ? -2.623 10.390 -14.017 1.00 44.95 529 MET A CA 1
ATOM 928 C C . MET A 1 120 ? -1.754 10.499 -12.729 1.00 41.75 529 MET A C 1
ATOM 929 O O . MET A 1 120 ? -0.728 9.834 -12.582 1.00 43.19 529 MET A O 1
ATOM 943 N N . PHE A 1 121 ? -2.190 11.333 -11.793 1.00 41.62 530 PHE A N 1
ATOM 944 C CA . PHE A 1 121 ? -1.504 11.470 -10.505 1.00 43.83 530 PHE A CA 1
ATOM 945 C C . PHE A 1 121 ? -1.204 10.144 -9.899 1.00 46.46 530 PHE A C 1
ATOM 946 O O . PHE A 1 121 ? -0.043 9.830 -9.552 1.00 46.10 530 PHE A O 1
ATOM 963 N N . ASN A 1 122 ? -2.272 9.365 -9.763 1.00 48.83 531 ASN A N 1
ATOM 964 C CA . ASN A 1 122 ? -2.215 8.101 -9.054 1.00 54.58 531 ASN A CA 1
ATOM 965 C C . ASN A 1 122 ? -1.316 7.098 -9.720 1.00 59.01 531 ASN A C 1
ATOM 966 O O . ASN A 1 122 ? -0.643 6.315 -9.046 1.00 65.73 531 ASN A O 1
ATOM 977 N N . PHE A 1 123 ? -1.281 7.098 -11.036 1.00 55.02 532 PHE A N 1
ATOM 978 C CA . PHE A 1 123 ? -0.412 6.144 -11.680 1.00 55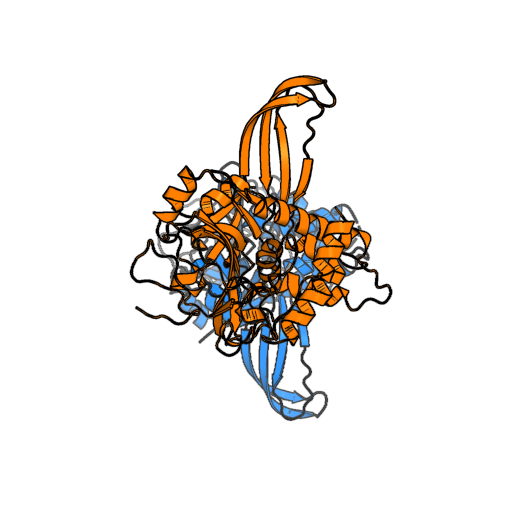.93 532 PHE A CA 1
ATOM 979 C C . PHE A 1 123 ? 1.050 6.553 -11.515 1.00 55.34 532 PHE A C 1
ATOM 980 O O . PHE A 1 123 ? 1.909 5.726 -11.257 1.00 59.24 532 PHE A O 1
ATOM 997 N N . VAL A 1 124 ? 1.322 7.837 -11.693 1.00 52.46 533 VAL A N 1
ATOM 998 C CA . VAL A 1 124 ? 2.690 8.342 -11.661 1.00 54.23 533 VAL A CA 1
ATOM 999 C C . VAL A 1 124 ? 3.301 8.214 -10.278 1.00 56.81 533 VAL A C 1
ATOM 1000 O O . VAL A 1 124 ? 4.442 7.765 -10.138 1.00 61.76 533 VAL A O 1
ATOM 1013 N N . VAL A 1 125 ? 2.559 8.591 -9.239 1.00 55.86 534 VAL A N 1
ATOM 1014 C CA . VAL A 1 125 ? 3.119 8.478 -7.891 1.00 60.34 534 VAL A CA 1
ATOM 1015 C C . VAL A 1 125 ? 3.249 7.022 -7.488 1.00 63.61 534 VAL A C 1
ATOM 1016 O O . VAL A 1 125 ? 4.092 6.692 -6.671 1.00 67.67 534 VAL A O 1
ATOM 1029 N N . GLY A 1 126 ? 2.426 6.153 -8.070 1.00 61.01 535 GLY A N 1
ATOM 1030 C CA . GLY A 1 126 ? 2.479 4.735 -7.761 1.00 62.55 535 GLY A CA 1
ATOM 1031 C C . GLY A 1 126 ? 3.771 4.092 -8.221 1.00 66.72 535 GLY A C 1
ATOM 1032 O O . GLY A 1 126 ? 4.218 3.086 -7.661 1.00 71.86 535 GLY A O 1
ATOM 1036 N N . CYS A 1 127 ? 4.383 4.686 -9.237 1.00 66.09 536 CYS A N 1
ATOM 1037 C CA . CYS A 1 127 ? 5.572 4.116 -9.845 1.00 71.37 536 CYS A CA 1
ATOM 1038 C C . CYS A 1 127 ? 6.765 4.258 -8.915 1.00 75.44 536 CYS A C 1
ATOM 1039 O O . CYS A 1 127 ? 7.694 3.445 -8.963 1.00 80.15 536 CYS A O 1
ATOM 1047 N N . LEU A 1 128 ? 6.717 5.273 -8.049 1.00 73.70 537 LEU A N 1
ATOM 1048 C CA . LEU A 1 128 ? 7.794 5.531 -7.092 1.00 76.68 537 LEU A CA 1
ATOM 1049 C C . LEU A 1 128 ? 8.121 4.317 -6.233 1.00 81.97 537 LEU A C 1
ATOM 1050 O O . LEU A 1 128 ? 9.241 4.185 -5.739 1.00 85.64 537 LEU A O 1
ATOM 1066 N N . LYS A 1 129 ? 7.143 3.430 -6.076 1.00 82.56 538 LYS A N 1
ATOM 1067 C CA . LYS A 1 129 ? 7.305 2.225 -5.271 1.00 86.26 538 LYS A CA 1
ATOM 1068 C C . LYS A 1 129 ? 7.963 1.072 -6.049 1.00 89.76 538 LYS A C 1
ATOM 1069 O O . LYS A 1 129 ? 8.059 -0.036 -5.531 1.00 93.21 538 LYS A O 1
ATOM 1075 N N . ASP A 1 130 ? 8.424 1.335 -7.276 1.00 89.71 539 ASP A N 1
ATOM 1076 C CA . ASP A 1 130 ? 9.137 0.332 -8.079 1.00 92.91 539 ASP A CA 1
ATOM 1077 C C . ASP A 1 130 ? 10.651 0.588 -8.113 1.00 95.90 539 ASP A C 1
ATOM 1078 O O . ASP A 1 130 ? 11.461 -0.346 -8.052 1.00 99.52 539 ASP A O 1
ATOM 1084 N N . THR A 1 135 ? 16.148 8.321 -11.981 1.00 92.06 544 THR A N 1
ATOM 1085 C CA . THR A 1 135 ? 16.319 7.348 -13.056 1.00 94.57 544 THR A CA 1
ATOM 1086 C C . THR A 1 135 ? 15.611 7.769 -14.346 1.00 93.95 544 THR A C 1
ATOM 1087 O O . THR A 1 135 ? 16.152 7.583 -15.435 1.00 98.69 544 THR A O 1
ATOM 1091 N N . THR A 1 136 ? 14.410 8.327 -14.232 1.00 89.67 545 THR A N 1
ATOM 1092 C CA . THR A 1 136 ? 13.573 8.583 -15.407 1.00 90.08 545 THR A CA 1
ATOM 1093 C C . THR A 1 136 ? 12.565 9.699 -15.092 1.00 92.05 545 THR A C 1
ATOM 1094 O O . THR A 1 136 ? 12.123 9.814 -13.949 1.00 97.26 545 THR A O 1
ATOM 1105 N N . LEU A 1 137 ? 12.199 10.529 -16.072 1.00 88.56 546 LEU A N 1
ATOM 1106 C CA . LEU A 1 137 ? 11.385 11.709 -15.742 1.00 82.18 546 LEU A CA 1
ATOM 1107 C C . LEU A 1 137 ? 9.930 11.343 -15.450 1.00 71.48 546 LEU A C 1
ATOM 1108 O O . LEU A 1 137 ? 9.154 12.172 -14.990 1.00 66.72 546 LEU A O 1
ATOM 1124 N N . LEU A 1 138 ? 9.566 10.100 -15.698 1.00 65.07 547 LEU A N 1
ATOM 1125 C CA . LEU A 1 138 ? 8.369 9.554 -15.087 1.00 60.55 547 LEU A CA 1
ATOM 1126 C C . LEU A 1 138 ? 8.497 9.574 -13.561 1.00 60.75 547 LEU A C 1
ATOM 1127 O O . LEU A 1 138 ? 7.646 10.108 -12.868 1.00 57.57 547 LEU A O 1
ATOM 1143 N N . THR A 1 139 ? 9.568 8.990 -13.045 1.00 64.94 548 THR A N 1
ATOM 1144 C CA . THR A 1 139 ? 9.723 8.870 -11.613 1.00 66.50 548 THR A CA 1
ATOM 1145 C C . THR A 1 139 ? 9.995 10.241 -11.006 1.00 66.18 548 THR A C 1
ATOM 1146 O O . THR A 1 139 ? 9.572 10.520 -9.893 1.00 67.62 548 THR A O 1
ATOM 1157 N N . ASP A 1 140 ? 10.676 11.106 -11.742 1.00 65.64 549 ASP A N 1
ATOM 1158 C CA . ASP A 1 140 ? 10.877 12.473 -11.283 1.00 65.41 549 ASP A CA 1
ATOM 1159 C C . ASP A 1 140 ? 9.556 13.201 -11.170 1.00 59.50 549 ASP A C 1
ATOM 1160 O O . ASP A 1 140 ? 9.309 13.948 -10.219 1.00 61.46 549 ASP A O 1
ATOM 1169 N N . LEU A 1 141 ? 8.707 12.993 -12.157 1.00 52.85 550 LEU A N 1
ATOM 1170 C CA . LEU A 1 141 ? 7.369 13.547 -12.095 1.00 50.89 550 LEU A CA 1
ATOM 1171 C C . LEU A 1 141 ? 6.614 12.917 -10.904 1.00 50.66 550 LEU A C 1
ATOM 1172 O O . LEU A 1 141 ? 5.876 13.601 -10.206 1.00 47.66 550 LEU A O 1
ATOM 1188 N N . GLY A 1 142 ? 6.842 11.629 -10.656 1.00 52.93 551 GLY A N 1
ATOM 1189 C CA . GLY A 1 142 ? 6.358 10.980 -9.457 1.00 56.24 551 GLY A CA 1
ATOM 1190 C C . GLY A 1 142 ? 6.732 11.717 -8.179 1.00 59.56 551 GLY A C 1
ATOM 1191 O O . GLY A 1 142 ? 5.843 12.116 -7.422 1.00 58.83 551 GLY A O 1
ATOM 1195 N N . TYR A 1 143 ? 8.030 11.895 -7.942 1.00 61.62 552 TYR A N 1
ATOM 1196 C CA . TYR A 1 143 ? 8.516 12.578 -6.747 1.00 63.27 552 TYR A CA 1
ATOM 1197 C C . TYR A 1 143 ? 7.903 13.966 -6.667 1.00 58.04 552 TYR A C 1
ATOM 1198 O O . TYR A 1 143 ? 7.495 14.431 -5.610 1.00 54.64 552 TYR A O 1
ATOM 1216 N N . LEU A 1 144 ? 7.804 14.625 -7.814 1.00 55.88 553 LEU A N 1
ATOM 1217 C CA . LEU A 1 144 ? 7.266 15.977 -7.835 1.00 52.68 553 LEU A CA 1
ATOM 1218 C C . LEU A 1 144 ? 5.789 16.017 -7.429 1.00 53.09 553 LEU A C 1
ATOM 1219 O O . LEU A 1 144 ? 5.420 16.765 -6.541 1.00 52.24 553 LEU A O 1
ATOM 1235 N N . PHE A 1 145 ? 4.957 15.207 -8.070 1.00 54.96 554 PHE A N 1
ATOM 1236 C CA . PHE A 1 145 ? 3.539 15.150 -7.739 1.00 50.30 554 PHE A CA 1
ATOM 1237 C C . PHE A 1 145 ? 3.388 14.873 -6.249 1.00 51.38 554 PHE A C 1
ATOM 1238 O O . PHE A 1 145 ? 2.558 15.461 -5.588 1.00 47.14 554 PHE A O 1
ATOM 1255 N N . ASP A 1 146 ? 4.195 13.958 -5.741 1.00 56.54 555 ASP A N 1
ATOM 1256 C CA . ASP A 1 146 ? 4.049 13.511 -4.377 1.00 63.68 555 ASP A CA 1
ATOM 1257 C C . ASP A 1 146 ? 4.408 14.632 -3.423 1.00 65.84 555 ASP A C 1
ATOM 1258 O O . ASP A 1 146 ? 3.679 14.888 -2.474 1.00 67.75 555 ASP A O 1
ATOM 1267 N N . MET A 1 147 ? 5.522 15.306 -3.681 1.00 65.91 556 MET A N 1
ATOM 1268 C CA . MET A 1 147 ? 5.877 16.502 -2.919 1.00 65.91 556 MET A CA 1
ATOM 1269 C C . MET A 1 147 ? 4.724 17.517 -2.981 1.00 64.34 556 MET A C 1
ATOM 1270 O O . MET A 1 147 ? 4.314 18.019 -1.957 1.00 65.59 556 MET A O 1
ATOM 1284 N N . MET A 1 148 ? 4.169 17.778 -4.169 1.00 63.18 557 MET A N 1
ATOM 1285 C CA . MET A 1 148 ? 3.093 18.765 -4.306 1.00 63.56 557 MET A CA 1
ATOM 1286 C C . MET A 1 148 ? 1.810 18.410 -3.543 1.00 68.50 557 MET A C 1
ATOM 1287 O O . MET A 1 148 ? 1.112 19.310 -3.074 1.00 72.53 557 MET A O 1
ATOM 1301 N N . GLU A 1 149 ? 1.459 17.128 -3.455 1.00 68.59 558 GLU A N 1
ATOM 1302 C CA . GLU A 1 149 ? 0.258 16.753 -2.715 1.00 72.27 558 GLU A CA 1
ATOM 1303 C C . GLU A 1 149 ? 0.480 16.938 -1.216 1.00 73.07 558 GLU A C 1
ATOM 1304 O O . GLU A 1 149 ? -0.316 17.582 -0.549 1.00 76.59 558 GLU A O 1
ATOM 1316 N N . ARG A 1 150 ? 1.555 16.370 -0.685 1.00 69.58 559 ARG A N 1
ATOM 1317 C CA . ARG A 1 150 ? 1.722 16.312 0.777 1.00 71.49 559 ARG A CA 1
ATOM 1318 C C . ARG A 1 150 ? 2.307 17.587 1.371 1.00 72.47 559 ARG A C 1
ATOM 1319 O O . ARG A 1 150 ? 2.200 17.824 2.569 1.00 71.34 559 ARG A O 1
ATOM 1340 N N . SER A 1 151 ? 2.956 18.397 0.546 1.00 72.21 560 SER A N 1
ATOM 1341 C CA . SER A 1 151 ? 3.315 19.726 0.986 1.00 72.52 560 SER A CA 1
ATOM 1342 C C . SER A 1 151 ? 2.005 20.457 1.198 1.00 71.86 560 SER A C 1
ATOM 1343 O O . SER A 1 151 ? 0.976 20.147 0.587 1.00 74.83 560 SER A O 1
ATOM 1351 N N . HIS A 1 152 ? 2.033 21.437 2.064 1.00 70.31 561 HIS A N 1
ATOM 1352 C CA . HIS A 1 152 ? 0.793 21.948 2.604 1.00 70.95 561 HIS A CA 1
ATOM 1353 C C . HIS A 1 152 ? 0.461 23.245 1.907 1.00 64.62 561 HIS A C 1
ATOM 1354 O O . HIS A 1 152 ? 0.136 24.239 2.544 1.00 66.85 561 HIS A O 1
ATOM 1368 N N . GLY A 1 153 ? 0.570 23.252 0.589 1.00 56.25 562 GLY A N 1
ATOM 1369 C CA . GLY A 1 153 ? 0.536 24.521 -0.105 1.00 52.29 562 GLY A CA 1
ATOM 1370 C C . GLY A 1 153 ? 1.887 25.224 -0.105 1.00 52.75 562 GLY A C 1
ATOM 1371 O O . GLY A 1 153 ? 2.018 26.316 -0.636 1.00 50.64 562 GLY A O 1
ATOM 1375 N N . LYS A 1 154 ? 2.891 24.597 0.493 1.00 56.64 563 LYS A N 1
ATOM 1376 C CA . LYS A 1 154 ? 4.270 25.089 0.440 1.00 58.89 563 LYS A CA 1
ATOM 1377 C C . LYS A 1 154 ? 4.863 24.919 -0.950 1.00 56.25 563 LYS A C 1
ATOM 1378 O O . LYS A 1 154 ? 4.637 23.902 -1.604 1.00 54.70 563 LYS A O 1
ATOM 1397 N N . ILE A 1 155 ? 5.646 25.890 -1.394 1.00 58.58 564 ILE A N 1
ATOM 1398 C CA . ILE A 1 155 ? 6.108 25.877 -2.766 1.00 62.94 564 ILE A CA 1
ATOM 1399 C C . ILE A 1 155 ? 6.943 24.646 -3.016 1.00 62.24 564 ILE A C 1
ATOM 1400 O O . ILE A 1 155 ? 7.628 24.174 -2.127 1.00 65.44 564 ILE A O 1
ATOM 1416 N N . CYS A 1 156 ? 6.857 24.133 -4.242 1.00 60.53 565 CYS A N 1
ATOM 1417 C CA . CYS A 1 156 ? 7.714 23.051 -4.712 1.00 63.75 565 CYS A CA 1
ATOM 1418 C C . CYS A 1 156 ? 8.499 23.495 -5.944 1.00 64.40 565 CYS A C 1
ATOM 1419 O O . CYS A 1 156 ? 8.179 24.506 -6.559 1.00 60.44 565 CYS A O 1
ATOM 1427 N N . SER A 1 157 ? 9.541 22.745 -6.281 1.00 68.07 566 SER A N 1
ATOM 1428 C CA . SER A 1 157 ? 10.407 23.079 -7.406 1.00 65.82 566 SER A CA 1
ATOM 1429 C C . SER A 1 157 ? 10.339 22.001 -8.480 1.00 64.36 566 SER A C 1
ATOM 1430 O O . SER A 1 157 ? 10.244 20.822 -8.176 1.00 64.43 566 SER A O 1
ATOM 1438 N N . SER A 1 158 ? 10.382 22.401 -9.739 1.00 62.67 567 SER A N 1
ATOM 1439 C CA . SER A 1 158 ? 10.380 21.426 -10.821 1.00 60.75 567 SER A CA 1
ATOM 1440 C C . SER A 1 158 ? 11.807 21.281 -11.325 1.00 59.78 567 SER A C 1
ATOM 1441 O O . SER A 1 158 ? 12.049 20.715 -12.394 1.00 60.08 567 SER A O 1
ATOM 1449 N N . SER A 1 159 ? 12.743 21.803 -10.531 1.00 57.83 568 SER A N 1
ATOM 1450 C CA . SER A 1 159 ? 14.170 21.733 -10.833 1.00 59.83 568 SER A CA 1
ATOM 1451 C C . SER A 1 159 ? 14.660 20.364 -11.351 1.00 62.45 568 SER A C 1
ATOM 1452 O O . SER A 1 159 ? 15.175 20.267 -12.472 1.00 64.81 568 SER A O 1
ATOM 1460 N N . ASN A 1 160 ? 14.529 19.320 -10.532 1.00 63.20 569 ASN A N 1
ATOM 1461 C CA . ASN A 1 160 ? 14.963 17.974 -10.921 1.00 64.70 569 ASN A CA 1
ATOM 1462 C C . ASN A 1 160 ? 14.309 17.519 -12.237 1.00 62.79 569 ASN A C 1
ATOM 1463 O O . ASN A 1 160 ? 14.989 17.092 -13.162 1.00 61.82 569 ASN A O 1
ATOM 1474 N N . PHE A 1 161 ? 12.984 17.638 -12.313 1.00 60.96 570 PHE A N 1
ATOM 1475 C CA . PHE A 1 161 ? 12.245 17.338 -13.538 1.00 57.74 570 PHE A CA 1
ATOM 1476 C C . PHE A 1 161 ? 12.814 18.110 -14.742 1.00 57.10 570 PHE A C 1
ATOM 1477 O O . PHE A 1 161 ? 13.079 17.523 -15.781 1.00 54.97 570 PHE A O 1
ATOM 1494 N N . GLN A 1 162 ? 13.018 19.417 -14.593 1.00 59.32 571 GLN A N 1
ATOM 1495 C CA . GLN A 1 162 ? 13.628 20.220 -15.658 1.00 62.41 571 GLN A CA 1
ATOM 1496 C C . GLN A 1 162 ? 14.976 19.643 -16.088 1.00 65.29 571 GLN A C 1
ATOM 1497 O O . GLN A 1 162 ? 15.300 19.603 -17.276 1.00 64.23 571 GLN A O 1
ATOM 1511 N N . ALA A 1 163 ? 15.767 19.199 -15.120 1.00 68.06 572 ALA A N 1
ATOM 1512 C CA . ALA A 1 163 ? 17.060 18.621 -15.437 1.00 71.16 572 ALA A CA 1
ATOM 1513 C C . ALA A 1 163 ? 16.893 17.380 -16.311 1.00 72.65 572 ALA A C 1
ATOM 1514 O O . ALA A 1 163 ? 17.591 17.206 -17.323 1.00 75.69 572 ALA A O 1
ATOM 1521 N N . SER A 1 164 ? 15.967 16.512 -15.921 1.00 70.81 573 SER A N 1
ATOM 1522 C CA . SER A 1 164 ? 15.796 15.244 -16.621 1.00 70.45 573 SER A CA 1
ATOM 1523 C C . SER A 1 164 ? 15.396 15.550 -18.058 1.00 70.80 573 SER A C 1
ATOM 1524 O O . SER A 1 164 ? 15.968 15.014 -18.999 1.00 76.98 573 SER A O 1
ATOM 1532 N N . LEU A 1 165 ? 14.466 16.483 -18.204 1.00 67.05 574 LEU A N 1
ATOM 1533 C CA . LEU A 1 165 ? 14.002 16.922 -19.508 1.00 68.03 574 LEU A CA 1
ATOM 1534 C C . LEU A 1 165 ? 15.146 17.459 -20.369 1.00 72.05 574 LEU A C 1
ATOM 1535 O O . LEU A 1 165 ? 15.282 17.092 -21.537 1.00 74.11 574 LEU A O 1
ATOM 1551 N N . LYS A 1 166 ? 15.975 18.321 -19.790 1.00 73.01 575 LYS A N 1
ATOM 1552 C CA . LYS A 1 166 ? 17.084 18.900 -20.535 1.00 75.28 575 LYS A CA 1
ATOM 1553 C C . LYS A 1 166 ? 17.982 17.804 -21.045 1.00 78.99 575 LYS A C 1
ATOM 1554 O O . LYS A 1 166 ? 18.342 17.814 -22.221 1.00 82.64 575 LYS A O 1
ATOM 1560 N N . SER A 1 167 ? 18.330 16.857 -20.170 1.00 79.82 576 SER A N 1
ATOM 1561 C CA . SER A 1 167 ? 19.237 15.761 -20.538 1.00 83.50 576 SER A CA 1
ATOM 1562 C C . SER A 1 167 ? 18.845 15.204 -21.900 1.00 85.91 576 SER A C 1
ATOM 1563 O O . SER A 1 167 ? 19.695 14.961 -22.760 1.00 89.97 576 SER A O 1
ATOM 1569 N N . LEU A 1 168 ? 17.542 15.042 -22.093 1.00 84.68 577 LEU A N 1
ATOM 1570 C CA . LEU A 1 168 ? 16.987 14.689 -23.389 1.00 87.32 577 LEU A CA 1
ATOM 1571 C C . LEU A 1 168 ? 17.111 15.902 -24.309 1.00 88.94 577 LEU A C 1
ATOM 1572 O O . LEU A 1 168 ? 16.144 16.652 -24.475 1.00 86.74 577 LEU A O 1
ATOM 1588 N N . THR A 1 169 ? 18.305 16.105 -24.876 1.00 93.54 578 THR A N 1
ATOM 1589 C CA . THR A 1 169 ? 18.633 17.352 -25.581 1.00 94.14 578 THR A CA 1
ATOM 1590 C C . THR A 1 169 ? 17.665 17.633 -26.724 1.00 96.65 578 THR A C 1
ATOM 1591 O O . THR A 1 169 ? 16.704 18.391 -26.557 1.00 95.56 578 THR A O 1
ATOM 1602 N N . SER A 1 204 ? 8.520 35.124 -22.953 1.00 86.70 613 SER A N 1
ATOM 1603 C CA . SER A 1 204 ? 7.645 34.926 -24.107 1.00 85.97 613 SER A CA 1
ATOM 1604 C C . SER A 1 204 ? 7.230 33.455 -24.283 1.00 83.69 613 SER A C 1
ATOM 1605 O O . SER A 1 204 ? 8.069 32.547 -24.286 1.00 84.84 613 SER A O 1
ATOM 1610 N N . ILE A 1 205 ? 5.917 33.256 -24.431 1.00 79.05 614 ILE A N 1
ATOM 1611 C CA . ILE A 1 205 ? 5.298 31.973 -24.769 1.00 74.62 614 ILE A CA 1
ATOM 1612 C C . ILE A 1 205 ? 5.051 31.951 -26.290 1.00 76.86 614 ILE A C 1
ATOM 1613 O O . ILE A 1 205 ? 4.134 32.624 -26.768 1.00 75.79 614 ILE A O 1
ATOM 1629 N N . LYS A 1 206 ? 5.862 31.201 -27.042 1.00 80.23 615 LYS A N 1
ATOM 1630 C CA . LYS A 1 206 ? 5.729 31.159 -28.498 1.00 79.16 615 LYS A CA 1
ATOM 1631 C C . LYS A 1 206 ? 4.500 30.373 -28.910 1.00 81.33 615 LYS A C 1
ATOM 1632 O O . LYS A 1 206 ? 4.043 29.488 -28.188 1.00 82.56 615 LYS A O 1
ATOM 1638 N N . ARG A 1 207 ? 3.962 30.712 -30.073 1.00 80.22 616 ARG A N 1
ATOM 1639 C CA . ARG A 1 207 ? 2.851 29.969 -30.637 1.00 75.95 616 ARG A CA 1
ATOM 1640 C C . ARG A 1 207 ? 3.227 28.499 -30.718 1.00 71.49 616 ARG A C 1
ATOM 1641 O O . ARG A 1 207 ? 4.338 28.140 -31.139 1.00 72.07 616 ARG A O 1
ATOM 1647 N N . ASN A 1 208 ? 2.296 27.673 -30.265 1.00 66.21 617 ASN A N 1
ATOM 1648 C CA . ASN A 1 208 ? 2.405 26.225 -30.310 1.00 61.87 617 ASN A CA 1
ATOM 1649 C C . ASN A 1 208 ? 3.341 25.590 -29.282 1.00 51.35 617 ASN A C 1
ATOM 1650 O O . ASN A 1 208 ? 3.317 24.387 -29.150 1.00 45.96 617 ASN A O 1
ATOM 1661 N N . MET A 1 209 ? 4.151 26.341 -28.545 1.00 50.48 618 MET A N 1
ATOM 1662 C CA . MET A 1 209 ? 5.113 25.672 -27.650 1.00 51.63 618 MET A CA 1
ATOM 1663 C C . MET A 1 209 ? 4.430 24.926 -26.484 1.00 47.37 618 MET A C 1
ATOM 1664 O O . MET A 1 209 ? 4.791 23.787 -26.177 1.00 46.65 618 MET A O 1
ATOM 1678 N N . PRO A 1 210 ? 3.435 25.539 -25.843 1.00 44.49 619 PRO A N 1
ATOM 1679 C CA . PRO A 1 210 ? 2.700 24.723 -24.864 1.00 40.09 619 PRO A CA 1
ATOM 1680 C C . PRO A 1 210 ? 2.116 23.423 -25.439 1.00 39.68 619 PRO A C 1
ATOM 1681 O O . PRO A 1 210 ? 2.197 22.402 -24.783 1.00 38.27 619 PRO A O 1
ATOM 1692 N N . GLN A 1 211 ? 1.551 23.458 -26.644 1.00 39.28 620 GLN A N 1
ATOM 1693 C CA . GLN A 1 211 ? 0.992 22.261 -27.277 1.00 37.77 620 GLN A CA 1
ATOM 1694 C C . GLN A 1 211 ? 2.107 21.295 -27.615 1.00 38.16 620 GLN A C 1
ATOM 1695 O O . GLN A 1 211 ? 1.982 20.081 -27.431 1.00 38.71 620 GLN A O 1
ATOM 1709 N N . LYS A 1 212 ? 3.222 21.824 -28.111 1.00 40.91 621 LYS A N 1
ATOM 1710 C CA . LYS A 1 212 ? 4.349 20.966 -28.448 1.00 44.48 621 LYS A CA 1
ATOM 1711 C C . LYS A 1 212 ? 4.865 20.267 -27.190 1.00 43.40 621 LYS A C 1
ATOM 1712 O O . LYS A 1 212 ? 5.119 19.063 -27.218 1.00 42.72 621 LYS A O 1
ATOM 1731 N N . PHE A 1 213 ? 4.959 20.995 -26.076 1.00 41.89 622 PHE A N 1
ATOM 1732 C CA . PHE A 1 213 ? 5.464 20.384 -24.854 1.00 44.12 622 PHE A CA 1
ATOM 1733 C C . PHE A 1 213 ? 4.484 19.329 -24.342 1.00 42.65 622 PHE A C 1
ATOM 1734 O O . PHE A 1 213 ? 4.905 18.287 -23.852 1.00 42.80 622 PHE A O 1
ATOM 1751 N N . ASN A 1 214 ? 3.185 19.605 -24.459 1.00 40.35 623 ASN A N 1
ATOM 1752 C CA . ASN A 1 214 ? 2.151 18.658 -24.040 1.00 37.48 623 ASN A CA 1
ATOM 1753 C C . ASN A 1 214 ? 2.282 17.312 -24.787 1.00 39.44 623 ASN A C 1
ATOM 1754 O O . ASN A 1 214 ? 2.308 16.258 -24.146 1.00 38.19 623 ASN A O 1
ATOM 1765 N N . ARG A 1 215 ? 2.388 17.343 -26.124 1.00 41.75 624 ARG A N 1
ATOM 1766 C CA . ARG A 1 215 ? 2.585 16.108 -26.904 1.00 45.84 624 ARG A CA 1
ATOM 1767 C C . ARG A 1 215 ? 3.864 15.359 -26.524 1.00 45.39 624 ARG A C 1
ATOM 1768 O O . ARG A 1 215 ? 3.875 14.128 -26.474 1.00 43.12 624 ARG A O 1
ATOM 1789 N N . PHE A 1 216 ? 4.949 16.099 -26.322 1.00 44.94 625 PHE A N 1
ATOM 1790 C CA . PHE A 1 216 ? 6.233 15.493 -25.995 1.00 47.20 625 PHE A CA 1
ATOM 1791 C C . PHE A 1 216 ? 6.164 14.788 -24.654 1.00 46.57 625 PHE A C 1
ATOM 1792 O O . PHE A 1 216 ? 6.585 13.639 -24.488 1.00 47.54 625 PHE A O 1
ATOM 1809 N N . LEU A 1 217 ? 5.634 15.506 -23.686 1.00 43.34 626 LEU A N 1
ATOM 1810 C CA . LEU A 1 217 ? 5.531 14.973 -22.343 1.00 41.95 626 LEU A CA 1
ATOM 1811 C C . LEU A 1 217 ? 4.713 13.701 -22.305 1.00 42.07 626 LEU A C 1
ATOM 1812 O O . LEU A 1 217 ? 5.154 12.706 -21.748 1.00 42.20 626 LEU A O 1
ATOM 1828 N N . LEU A 1 218 ? 3.527 13.712 -22.897 1.00 41.71 627 LEU A N 1
ATOM 1829 C CA . LEU A 1 218 ? 2.713 12.513 -22.823 1.00 42.90 627 LEU A CA 1
ATOM 1830 C C . LEU A 1 218 ? 3.414 11.377 -23.509 1.00 43.99 627 LEU A C 1
ATOM 1831 O O . LEU A 1 218 ? 3.515 10.285 -22.932 1.00 42.05 627 LEU A O 1
ATOM 1847 N N . SER A 1 219 ? 3.906 11.624 -24.728 1.00 47.04 628 SER A N 1
ATOM 1848 C CA . SER A 1 219 ? 4.597 10.590 -25.498 1.00 49.47 628 SER A CA 1
ATOM 1849 C C . SER A 1 219 ? 5.787 10.022 -24.750 1.00 51.14 628 SER A C 1
ATOM 1850 O O . SER A 1 219 ? 6.076 8.821 -24.819 1.00 50.79 628 SER A O 1
ATOM 1858 N N . GLN A 1 220 ? 6.514 10.902 -24.080 1.00 51.98 629 GLN A N 1
ATOM 1859 C CA . GLN A 1 220 ? 7.725 10.490 -23.401 1.00 53.62 629 GLN A CA 1
ATOM 1860 C C . GLN A 1 220 ? 7.359 9.632 -22.191 1.00 52.18 629 GLN A C 1
ATOM 1861 O O . GLN A 1 220 ? 7.996 8.600 -21.950 1.00 54.08 629 GLN A O 1
ATOM 1875 N N . LEU A 1 221 ? 6.343 10.061 -21.439 1.00 48.92 630 LEU A N 1
ATOM 1876 C CA . LEU A 1 221 ? 5.854 9.288 -20.299 1.00 48.70 630 LEU A CA 1
ATOM 1877 C C . LEU A 1 221 ? 5.346 7.916 -20.733 1.00 51.46 630 LEU A C 1
ATOM 1878 O O . LEU A 1 221 ? 5.587 6.913 -20.058 1.00 53.56 630 LEU A O 1
ATOM 1894 N N . ILE A 1 222 ? 4.662 7.872 -21.872 1.00 49.85 631 ILE A N 1
ATOM 1895 C CA . ILE A 1 222 ? 4.081 6.634 -22.335 1.00 51.24 631 ILE A CA 1
ATOM 1896 C C . ILE A 1 222 ? 5.194 5.694 -22.771 1.00 52.57 631 ILE A C 1
ATOM 1897 O O . ILE A 1 222 ? 5.146 4.502 -22.487 1.00 56.96 631 ILE A O 1
ATOM 1913 N N . LYS A 1 223 ? 6.208 6.235 -23.435 1.00 50.91 632 LYS A N 1
ATOM 1914 C CA . LYS A 1 223 ? 7.364 5.440 -23.838 1.00 55.50 632 LYS A CA 1
ATOM 1915 C C . LYS A 1 223 ? 8.130 4.891 -22.617 1.00 58.77 632 LYS A C 1
ATOM 1916 O O . LYS A 1 223 ? 8.549 3.746 -22.598 1.00 59.89 632 LYS A O 1
ATOM 1935 N N . GLU A 1 224 ? 8.328 5.702 -21.594 1.00 60.89 633 GLU A N 1
ATOM 1936 C CA . GLU A 1 224 ? 9.037 5.205 -20.424 1.00 64.28 633 GLU A CA 1
ATOM 1937 C C . GLU A 1 224 ? 8.228 4.111 -19.768 1.00 66.31 633 GLU A C 1
ATOM 1938 O O . GLU A 1 224 ? 8.773 3.099 -19.355 1.00 70.74 633 GLU A O 1
ATOM 1950 N N . GLU A 1 225 ? 6.917 4.305 -19.706 1.00 67.94 634 GLU A N 1
ATOM 1951 C CA . GLU A 1 225 ? 6.019 3.290 -19.173 1.00 71.09 634 GLU A CA 1
ATOM 1952 C C . GLU A 1 225 ? 6.189 1.970 -19.911 1.00 71.29 634 GLU A C 1
ATOM 1953 O O . GLU A 1 225 ? 6.010 0.909 -19.332 1.00 74.01 634 GLU A O 1
ATOM 1965 N N . ALA A 1 226 ? 6.534 2.048 -21.192 1.00 68.70 635 ALA A N 1
ATOM 1966 C CA . ALA A 1 226 ? 6.782 0.857 -22.009 1.00 66.90 635 ALA A CA 1
ATOM 1967 C C . ALA A 1 226 ? 8.081 0.172 -21.627 1.00 71.07 635 ALA A C 1
ATOM 1968 O O . ALA A 1 226 ? 8.212 -1.027 -21.811 1.00 74.09 635 ALA A O 1
ATOM 1975 N N . GLN A 1 227 ? 9.039 0.934 -21.105 1.00 72.36 636 GLN A N 1
ATOM 1976 C CA . GLN A 1 227 ? 10.379 0.416 -20.823 1.00 77.04 636 GLN A CA 1
ATOM 1977 C C . GLN A 1 227 ? 10.414 -0.554 -19.616 1.00 85.35 636 GLN A C 1
ATOM 1978 O O . GLN A 1 227 ? 11.355 -1.349 -19.478 1.00 88.19 636 GLN A O 1
ATOM 1984 N N . THR A 1 228 ? 9.402 -0.481 -18.746 1.00 75.79 637 THR A N 1
ATOM 1985 C CA . THR A 1 228 ? 9.150 -1.534 -17.758 1.00 84.35 637 THR A CA 1
ATOM 1986 C C . THR A 1 228 ? 8.716 -2.832 -18.472 1.00 92.98 637 THR A C 1
ATOM 1987 O O . THR A 1 228 ? 7.857 -2.808 -19.353 1.00 92.64 637 THR A O 1
ATOM 1992 N N . VAL A 1 229 ? 9.318 -3.963 -18.114 1.00 99.81 638 VAL A N 1
ATOM 1993 C CA . VAL A 1 229 ? 8.900 -5.253 -18.679 1.00 96.71 638 VAL A CA 1
ATOM 1994 C C . VAL A 1 229 ? 7.588 -5.722 -18.037 1.00 100.15 638 VAL A C 1
ATOM 1995 O O . VAL A 1 229 ? 6.978 -6.683 -18.497 1.00 105.77 638 VAL A O 1
ATOM 2000 N N . ASN A 1 230 ? 7.170 -5.042 -16.964 1.00 92.34 639 ASN A N 1
ATOM 2001 C CA . ASN A 1 230 ? 5.788 -5.107 -16.478 1.00 81.42 639 ASN A CA 1
ATOM 2002 C C . ASN A 1 230 ? 4.881 -4.742 -17.646 1.00 76.97 639 ASN A C 1
ATOM 2003 O O . ASN A 1 230 ? 5.367 -4.198 -18.644 1.00 78.12 639 ASN A O 1
ATOM 2009 N N . HIS A 1 231 ? 3.583 -5.043 -17.560 1.00 74.94 640 HIS A N 1
ATOM 2010 C CA . HIS A 1 231 ? 2.601 -4.501 -18.529 1.00 72.60 640 HIS A CA 1
ATOM 2011 C C . HIS A 1 231 ? 1.348 -4.016 -17.818 1.00 77.72 640 HIS A C 1
ATOM 2012 O O . HIS A 1 231 ? 0.376 -4.772 -17.861 1.00 81.36 640 HIS A O 1
ATOM 2018 N N . ASN A 1 232 ? 1.258 -2.825 -17.194 1.00 83.03 641 ASN A N 1
ATOM 2019 C CA . ASN A 1 232 ? 2.050 -1.582 -17.356 1.00 91.95 641 ASN A CA 1
ATOM 2020 C C . ASN A 1 232 ? 1.617 -0.877 -18.650 1.00 95.20 641 ASN A C 1
ATOM 2021 O O . ASN A 1 232 ? 2.437 -0.472 -19.486 1.00 96.40 641 ASN A O 1
ATOM 2027 N N . ILE A 1 233 ? 0.300 -0.715 -18.771 1.00 95.47 642 ILE A N 1
ATOM 2028 C CA . ILE A 1 233 ? -0.343 -0.137 -19.946 1.00 91.65 642 ILE A CA 1
ATOM 2029 C C . ILE A 1 233 ? -1.114 1.137 -19.573 1.00 86.00 642 ILE A C 1
ATOM 2030 O O . ILE A 1 233 ? -1.625 1.857 -20.435 1.00 83.90 642 ILE A O 1
ATOM 2046 N N . THR A 1 234 ? -1.150 1.439 -18.282 1.00 82.72 643 THR A N 1
ATOM 2047 C CA . THR A 1 234 ? -2.175 2.326 -17.735 1.00 76.46 643 THR A CA 1
ATOM 2048 C C . THR A 1 234 ? -2.272 3.709 -18.410 1.00 65.51 643 THR A C 1
ATOM 2049 O O . THR A 1 234 ? -3.384 4.150 -18.677 1.00 58.73 643 THR A O 1
ATOM 2060 N N . LEU A 1 235 ? -1.142 4.366 -18.693 1.00 63.05 644 LEU A N 1
ATOM 2061 C CA . LEU A 1 235 ? -1.136 5.685 -19.341 1.00 63.50 644 LEU A CA 1
ATOM 2062 C C . LEU A 1 235 ? -1.587 5.625 -20.778 1.00 62.18 644 LEU A C 1
ATOM 2063 O O . LEU A 1 235 ? -2.323 6.489 -21.259 1.00 50.81 644 LEU A O 1
ATOM 2079 N N . ASN A 1 236 ? -1.074 4.614 -21.459 1.00 71.38 645 ASN A N 1
ATOM 2080 C CA . ASN A 1 236 ? -1.396 4.333 -22.842 1.00 75.25 645 ASN A CA 1
ATOM 2081 C C . ASN A 1 236 ? -2.902 4.173 -23.000 1.00 67.00 645 ASN A C 1
ATOM 2082 O O . ASN A 1 236 ? -3.502 4.788 -23.856 1.00 59.67 645 ASN A O 1
ATOM 2093 N N . GLN A 1 237 ? -3.506 3.385 -22.119 1.00 69.23 646 GLN A N 1
ATOM 2094 C CA . GLN A 1 237 ? -4.937 3.122 -22.148 1.00 71.06 646 GLN A CA 1
ATOM 2095 C C . GLN A 1 237 ? -5.741 4.319 -21.688 1.00 57.50 646 GLN A C 1
ATOM 2096 O O . GLN A 1 237 ? -6.861 4.508 -22.122 1.00 56.80 646 GLN A O 1
ATOM 2110 N N . CYS A 1 238 ? -5.163 5.132 -20.812 1.00 48.01 647 CYS A N 1
ATOM 2111 C CA . CYS A 1 238 ? -5.823 6.318 -20.290 1.00 44.00 647 CYS A CA 1
ATOM 2112 C C . CYS A 1 238 ? -5.964 7.438 -21.315 1.00 40.12 647 CYS A C 1
ATOM 2113 O O . CYS A 1 238 ? -7.051 7.979 -21.519 1.00 39.00 647 CYS A O 1
ATOM 2121 N N . PHE A 1 239 ? -4.856 7.776 -21.974 1.00 40.61 648 PHE A N 1
ATOM 2122 C CA . PHE A 1 239 ? -4.824 8.871 -22.966 1.00 40.75 648 PHE A CA 1
ATOM 2123 C C . PHE A 1 239 ? -4.942 8.442 -24.437 1.00 39.18 648 PHE A C 1
ATOM 2124 O O . PHE A 1 239 ? -5.181 9.266 -25.319 1.00 39.15 648 PHE A O 1
ATOM 2141 N N . GLY A 1 240 ? -4.738 7.164 -24.701 1.00 39.96 649 GLY A N 1
ATOM 2142 C CA . GLY A 1 240 ? -4.575 6.681 -26.073 1.00 39.10 649 GLY A CA 1
ATOM 2143 C C . GLY A 1 240 ? -5.758 6.831 -27.005 1.00 35.50 649 GLY A C 1
ATOM 2144 O O . GLY A 1 240 ? -6.825 6.244 -26.805 1.00 35.90 649 GLY A O 1
ATOM 2148 N N . LEU A 1 241 ? -5.571 7.668 -28.023 1.00 34.19 650 LEU A N 1
ATOM 2149 C CA . LEU A 1 241 ? -6.551 7.832 -29.106 1.00 34.52 650 LEU A CA 1
ATOM 2150 C C . LEU A 1 241 ? -6.158 6.974 -30.319 1.00 38.26 650 LEU A C 1
ATOM 2151 O O . LEU A 1 241 ? -5.152 7.236 -30.975 1.00 38.52 650 LEU A O 1
ATOM 2167 N N . GLU A 1 242 ? -6.936 5.952 -30.610 1.00 40.68 651 GLU A N 1
ATOM 2168 C CA . GLU A 1 242 ? -6.608 5.073 -31.733 1.00 44.93 651 GLU A CA 1
ATOM 2169 C C . GLU A 1 242 ? -6.996 5.748 -33.035 1.00 40.62 651 GLU A C 1
ATOM 2170 O O . GLU A 1 242 ? -8.176 5.905 -33.339 1.00 38.78 651 GLU A O 1
ATOM 2182 N N . THR A 1 243 ? -5.994 6.167 -33.793 1.00 39.10 652 THR A N 1
ATOM 2183 C CA . THR A 1 243 ? -6.225 7.020 -34.941 1.00 40.00 652 THR A CA 1
ATOM 2184 C C . THR A 1 243 ? -5.877 6.323 -36.241 1.00 40.43 652 THR A C 1
ATOM 2185 O O . THR A 1 243 ? -4.734 5.928 -36.469 1.00 42.11 652 THR A O 1
ATOM 2196 N N . GLU A 1 244 ? -6.900 6.153 -37.069 1.00 38.18 653 GLU A N 1
ATOM 2197 C CA . GLU A 1 244 ? -6.784 5.430 -38.347 1.00 39.17 653 GLU A CA 1
ATOM 2198 C C . GLU A 1 244 ? -6.761 6.447 -39.515 1.00 39.83 653 GLU A C 1
ATOM 2199 O O . GLU A 1 244 ? -7.604 7.330 -39.595 1.00 37.89 653 GLU A O 1
ATOM 2211 N N . ILE A 1 245 ? -5.748 6.367 -40.366 1.00 42.27 654 ILE A N 1
ATOM 2212 C CA . ILE A 1 245 ? -5.676 7.221 -41.540 1.00 42.79 654 ILE A CA 1
ATOM 2213 C C . ILE A 1 245 ? -5.832 6.312 -42.743 1.00 41.12 654 ILE A C 1
ATOM 2214 O O . ILE A 1 245 ? -5.002 5.434 -42.971 1.00 38.66 654 ILE A O 1
ATOM 2230 N N . ARG A 1 246 ? -6.896 6.508 -43.507 1.00 40.97 655 ARG A N 1
ATOM 2231 C CA . ARG A 1 246 ? -7.004 5.850 -44.828 1.00 43.64 655 ARG A CA 1
ATOM 2232 C C . ARG A 1 246 ? -6.727 6.839 -45.936 1.00 41.46 655 ARG A C 1
ATOM 2233 O O . ARG A 1 246 ? -7.085 8.011 -45.836 1.00 39.33 655 ARG A O 1
ATOM 2254 N N . THR A 1 247 ? -6.141 6.352 -47.015 1.00 43.57 656 THR A N 1
ATOM 2255 C CA . THR A 1 247 ? -5.743 7.222 -48.104 1.00 43.11 656 THR A CA 1
ATOM 2256 C C . THR A 1 247 ? -6.346 6.752 -49.403 1.00 42.20 656 THR A C 1
ATOM 2257 O O . THR A 1 247 ? -6.149 5.628 -49.806 1.00 42.06 656 THR A O 1
ATOM 2268 N N . GLU A 1 248 ? -7.113 7.633 -50.027 1.00 43.18 657 GLU A N 1
ATOM 2269 C CA . GLU A 1 248 ? -7.572 7.429 -51.399 1.00 46.41 657 GLU A CA 1
ATOM 2270 C C . GLU A 1 248 ? -6.506 7.995 -52.335 1.00 45.01 657 GLU A C 1
ATOM 2271 O O . GLU A 1 248 ? -6.236 9.181 -52.314 1.00 42.02 657 GLU A O 1
ATOM 2283 N N . CYS A 1 249 ? -5.895 7.139 -53.139 1.00 46.45 658 CYS A N 1
ATOM 2284 C CA . CYS A 1 249 ? -4.844 7.557 -54.056 1.00 48.19 658 CYS A CA 1
ATOM 2285 C C . CYS A 1 249 ? -4.901 6.759 -55.360 1.00 47.82 658 CYS A C 1
ATOM 2286 O O . CYS A 1 249 ? -5.527 5.708 -55.406 1.00 50.61 658 CYS A O 1
ATOM 2294 N N . SER A 1 250 ? -4.197 7.205 -56.399 1.00 48.63 659 SER A N 1
ATOM 2295 C CA . SER A 1 250 ? -4.234 6.509 -57.701 1.00 51.75 659 SER A CA 1
ATOM 2296 C C . SER A 1 250 ? -3.228 5.374 -57.823 1.00 55.25 659 SER A C 1
ATOM 2297 O O . SER A 1 250 ? -3.320 4.587 -58.749 1.00 54.48 659 SER A O 1
ATOM 2305 N N . CYS A 1 251 ? -2.257 5.282 -56.915 1.00 59.40 660 CYS A N 1
ATOM 2306 C CA . CYS A 1 251 ? -1.121 4.374 -57.157 1.00 61.60 660 CYS A CA 1
ATOM 2307 C C . CYS A 1 251 ? -1.164 3.102 -56.307 1.00 63.90 660 CYS A C 1
ATOM 2308 O O . CYS A 1 251 ? -0.323 2.224 -56.468 1.00 66.86 660 CYS A O 1
ATOM 2315 N N . ASP A 1 252 ? -2.140 3.017 -55.409 1.00 65.04 661 ASP A N 1
ATOM 2316 C CA . ASP A 1 252 ? -2.391 1.801 -54.622 1.00 70.17 661 ASP A CA 1
ATOM 2317 C C . ASP A 1 252 ? -1.358 1.560 -53.508 1.00 66.52 661 ASP A C 1
ATOM 2318 O O . ASP A 1 252 ? -1.270 0.463 -52.955 1.00 65.05 661 ASP A O 1
ATOM 2327 N N . HIS A 1 253 ? -0.609 2.586 -53.137 1.00 63.91 662 HIS A N 1
ATOM 2328 C CA . HIS A 1 253 ? 0.387 2.411 -52.084 1.00 62.29 662 HIS A CA 1
ATOM 2329 C C . HIS A 1 253 ? 0.051 2.847 -50.676 1.00 63.88 662 HIS A C 1
ATOM 2330 O O . HIS A 1 253 ? 0.511 2.219 -49.724 1.00 73.72 662 HIS A O 1
ATOM 2344 N N . TYR A 1 254 ? -0.690 3.919 -50.498 1.00 55.52 663 TYR A N 1
ATOM 2345 C CA . TYR A 1 254 ? -0.589 4.595 -49.204 1.00 51.46 663 TYR A CA 1
ATOM 2346 C C . TYR A 1 254 ? -1.292 3.760 -48.117 1.00 48.03 663 TYR A C 1
ATOM 2347 O O . TYR A 1 254 ? -2.429 4.048 -47.742 1.00 45.30 663 TYR A O 1
ATOM 2365 N N . ASP A 1 255 ? -0.629 2.720 -47.626 1.00 48.66 664 ASP A N 1
ATOM 2366 C CA . ASP A 1 255 ? -1.313 1.764 -46.755 1.00 52.25 664 ASP A CA 1
ATOM 2367 C C . ASP A 1 255 ? -1.948 2.447 -45.536 1.00 48.87 664 ASP A C 1
ATOM 2368 O O . ASP A 1 255 ? -1.458 3.459 -44.992 1.00 46.43 664 ASP A O 1
ATOM 2377 N N . THR A 1 256 ? -3.093 1.907 -45.155 1.00 46.79 665 THR A N 1
ATOM 2378 C CA . THR A 1 256 ? -3.787 2.407 -44.014 1.00 46.22 665 THR A CA 1
ATOM 2379 C C . THR A 1 256 ? -2.864 2.273 -42.818 1.00 48.92 665 THR A C 1
ATOM 2380 O O . THR A 1 256 ? -2.098 1.314 -42.715 1.00 51.51 665 THR A O 1
ATOM 2391 N N . THR A 1 257 ? -2.930 3.269 -41.945 1.00 49.75 666 THR A N 1
ATOM 2392 C CA . THR A 1 257 ? -2.130 3.303 -40.746 1.00 50.37 666 THR A CA 1
ATOM 2393 C C . THR A 1 257 ? -3.050 3.477 -39.557 1.00 48.49 666 THR A C 1
ATOM 2394 O O . THR A 1 257 ? -4.096 4.131 -39.635 1.00 43.41 666 THR A O 1
ATOM 2405 N N . VAL A 1 258 ? -2.645 2.872 -38.453 1.00 50.34 667 VAL A N 1
ATOM 2406 C CA . VAL A 1 258 ? -3.321 3.051 -37.187 1.00 47.60 667 VAL A CA 1
ATOM 2407 C C . VAL A 1 258 ? -2.218 3.382 -36.221 1.00 45.84 667 VAL A C 1
ATOM 2408 O O . VAL A 1 258 ? -1.288 2.596 -36.066 1.00 45.32 667 VAL A O 1
ATOM 2421 N N . LYS A 1 259 ? -2.310 4.547 -35.598 1.00 45.00 668 LYS A N 1
ATOM 2422 C CA . LYS A 1 259 ? -1.370 4.937 -34.563 1.00 46.74 668 LYS A CA 1
ATOM 2423 C C . LYS A 1 259 ? -2.120 5.289 -33.268 1.00 44.71 668 LYS A C 1
ATOM 2424 O O . LYS A 1 259 ? -3.265 5.722 -33.309 1.00 41.78 668 LYS A O 1
ATOM 2443 N N . LEU A 1 260 ? -1.467 5.100 -32.126 1.00 47.30 669 LEU A N 1
ATOM 2444 C CA . LEU A 1 260 ? -2.063 5.461 -30.843 1.00 48.48 669 LEU A CA 1
ATOM 2445 C C . LEU A 1 260 ? -1.469 6.774 -30.423 1.00 45.82 669 LEU A C 1
ATOM 2446 O O . LEU A 1 260 ? -0.297 6.857 -30.133 1.00 50.65 669 LEU A O 1
ATOM 2462 N N . LEU A 1 261 ? -2.280 7.815 -30.430 1.00 40.69 670 LEU A N 1
ATOM 2463 C CA . LEU A 1 261 ? -1.806 9.149 -30.079 1.00 41.87 670 LEU A CA 1
ATOM 2464 C C . LEU A 1 261 ? -2.396 9.558 -28.729 1.00 41.21 670 LEU A C 1
ATOM 2465 O O . LEU A 1 261 ? -3.572 9.292 -28.446 1.00 40.36 670 LEU A O 1
ATOM 2481 N N . PRO A 1 262 ? -1.587 10.221 -27.894 1.00 43.41 671 PRO A N 1
ATOM 2482 C CA . PRO A 1 262 ? -1.982 10.572 -26.514 1.00 43.23 671 PRO A CA 1
ATOM 2483 C C . PRO A 1 262 ? -2.737 11.892 -26.359 1.00 41.01 671 PRO A C 1
ATOM 2484 O O . PRO A 1 262 ? -3.330 12.134 -25.299 1.00 41.95 671 PRO A O 1
ATOM 2495 N N . SER A 1 263 ? -2.730 12.724 -27.397 1.00 37.16 672 SER A N 1
ATOM 2496 C CA . SER A 1 263 ? -3.493 13.947 -27.398 1.00 37.67 672 SER A CA 1
ATOM 2497 C C . SER A 1 263 ? -4.121 14.177 -28.747 1.00 36.98 672 SER A C 1
ATOM 2498 O O . SER A 1 263 ? -3.688 13.629 -29.745 1.00 34.58 672 SER A O 1
ATOM 2506 N N . LEU A 1 264 ? -5.111 15.049 -28.748 1.00 36.04 673 LEU A N 1
ATOM 2507 C CA . LEU A 1 264 ? -5.852 15.383 -29.930 1.00 36.59 673 LEU A CA 1
ATOM 2508 C C . LEU A 1 264 ? -5.613 16.837 -30.249 1.00 34.19 673 LEU A C 1
ATOM 2509 O O . LEU A 1 264 ? -5.788 17.732 -29.428 1.00 32.78 673 LEU A O 1
ATOM 2525 N N . SER A 1 265 ? -5.152 17.068 -31.457 1.00 33.35 674 SER A N 1
ATOM 2526 C CA . SER A 1 265 ? -4.925 18.407 -31.965 1.00 32.79 674 SER A CA 1
ATOM 2527 C C . SER A 1 265 ? -6.203 18.989 -32.504 1.00 31.61 674 SER A C 1
ATOM 2528 O O . SER A 1 265 ? -6.873 18.367 -33.323 1.00 35.91 674 SER A O 1
ATOM 2536 N N . ILE A 1 266 ? -6.560 20.179 -32.028 1.00 32.55 675 ILE A N 1
ATOM 2537 C CA . ILE A 1 266 ? -7.785 20.858 -32.420 1.00 38.22 675 ILE A CA 1
ATOM 2538 C C . ILE A 1 266 ? -7.474 22.075 -33.264 1.00 41.81 675 ILE A C 1
ATOM 2539 O O . ILE A 1 266 ? -6.809 23.004 -32.799 1.00 42.97 675 ILE A O 1
ATOM 2555 N N . SER A 1 267 ? -7.977 22.063 -34.493 1.00 44.55 676 SER A N 1
ATOM 2556 C CA . SER A 1 267 ? -7.887 23.186 -35.413 1.00 49.54 676 SER A CA 1
ATOM 2557 C C . SER A 1 267 ? -9.284 23.623 -35.831 1.00 52.22 676 SER A C 1
ATOM 2558 O O . SER A 1 267 ? -10.298 23.017 -35.444 1.00 51.04 676 SER A O 1
ATOM 2566 N N . GLY A 1 268 ? -9.336 24.680 -36.629 1.00 55.84 677 GLY A N 1
ATOM 2567 C CA . GLY A 1 268 ? -10.608 25.306 -36.948 1.00 58.96 677 GLY A CA 1
ATOM 2568 C C . GLY A 1 268 ? -11.538 24.412 -37.749 1.00 59.80 677 GLY A C 1
ATOM 2569 O O . GLY A 1 268 ? -11.077 23.568 -38.523 1.00 60.22 677 GLY A O 1
ATOM 2573 N N . ILE A 1 269 ? -12.840 24.621 -37.553 1.00 59.48 678 ILE A N 1
ATOM 2574 C CA . ILE A 1 269 ? -13.892 23.958 -38.323 1.00 61.43 678 ILE A CA 1
ATOM 2575 C C . ILE A 1 269 ? -14.554 24.903 -39.354 1.00 61.39 678 ILE A C 1
ATOM 2576 O O . ILE A 1 269 ? -14.235 26.089 -39.406 1.00 60.35 678 ILE A O 1
ATOM 2592 N N . ASN A 1 270 ? -15.503 24.373 -40.127 1.00 61.76 679 ASN A N 1
ATOM 2593 C CA . ASN A 1 270 ? -16.360 25.181 -41.006 1.00 67.84 679 ASN A CA 1
ATOM 2594 C C . ASN A 1 270 ? -17.542 24.345 -41.500 1.00 71.70 679 ASN A C 1
ATOM 2595 O O . ASN A 1 270 ? -17.907 24.394 -42.683 1.00 73.67 679 ASN A O 1
ATOM 2601 N N . GLN A 1 284 ? -22.114 28.479 -30.677 1.00 61.93 693 GLN A N 1
ATOM 2602 C CA . GLN A 1 284 ? -20.934 27.696 -30.974 1.00 63.41 693 GLN A CA 1
ATOM 2603 C C . GLN A 1 284 ? -20.290 27.263 -29.648 1.00 58.12 693 GLN A C 1
ATOM 2604 O O . GLN A 1 284 ? -20.255 28.034 -28.679 1.00 59.83 693 GLN A O 1
ATOM 2617 N N . ASN A 1 285 ? -19.782 26.036 -29.599 1.00 50.24 694 ASN A N 1
ATOM 2618 C CA . ASN A 1 285 ? -18.954 25.619 -28.473 1.00 46.79 694 ASN A CA 1
ATOM 2619 C C . ASN A 1 285 ? -17.950 24.608 -28.956 1.00 40.26 694 ASN A C 1
ATOM 2620 O O . ASN A 1 285 ? -17.923 24.284 -30.164 1.00 35.57 694 ASN A O 1
ATOM 2631 N N . ILE A 1 286 ? -17.182 24.063 -28.006 1.00 34.32 695 ILE A N 1
ATOM 2632 C CA . ILE A 1 286 ? -16.008 23.285 -28.312 1.00 34.62 695 ILE A CA 1
ATOM 2633 C C . ILE A 1 286 ? -16.340 21.896 -28.931 1.00 31.82 695 ILE A C 1
ATOM 2634 O O . ILE A 1 286 ? -15.478 21.292 -29.577 1.00 28.59 695 ILE A O 1
ATOM 2650 N N . LEU A 1 287 ? -17.564 21.399 -28.750 1.00 32.03 696 LEU A N 1
ATOM 2651 C CA . LEU A 1 287 ? -17.885 19.985 -29.083 1.00 33.03 696 LEU A CA 1
ATOM 2652 C C . LEU A 1 287 ? -17.647 19.625 -30.582 1.00 29.15 696 LEU A C 1
ATOM 2653 O O . LEU A 1 287 ? -17.051 18.591 -30.881 1.00 30.05 696 LEU A O 1
ATOM 2669 N N . PRO A 1 288 ? -18.120 20.466 -31.504 1.00 30.93 697 PRO A N 1
ATOM 2670 C CA . PRO A 1 288 ? -17.900 20.209 -32.941 1.00 33.92 697 PRO A CA 1
ATOM 2671 C C . PRO A 1 288 ? -16.426 20.318 -33.324 1.00 35.94 697 PRO A C 1
ATOM 2672 O O . PRO A 1 288 ? -16.017 19.687 -34.294 1.00 37.89 697 PRO A O 1
ATOM 2683 N N . TYR A 1 289 ? -15.624 21.049 -32.554 1.00 34.32 698 TYR A N 1
ATOM 2684 C CA . TYR A 1 289 ? -14.181 21.095 -32.816 1.00 35.33 698 TYR A CA 1
ATOM 2685 C C . TYR A 1 289 ? -13.557 19.744 -32.533 1.00 33.87 698 TYR A C 1
ATOM 2686 O O . TYR A 1 289 ? -12.740 19.257 -33.309 1.00 34.08 698 TYR A O 1
ATOM 2704 N N . ILE A 1 290 ? -13.951 19.148 -31.412 1.00 31.88 699 ILE A N 1
ATOM 2705 C CA . ILE A 1 290 ? -13.418 17.875 -30.994 1.00 30.57 699 ILE A CA 1
ATOM 2706 C C . ILE A 1 290 ? -13.939 16.804 -31.971 1.00 30.05 699 ILE A C 1
ATOM 2707 O O . ILE A 1 290 ? -13.219 15.897 -32.352 1.00 31.84 699 ILE A O 1
ATOM 2723 N N . GLU A 1 291 ? -15.220 16.873 -32.294 1.00 29.81 700 GLU A N 1
ATOM 2724 C CA . GLU A 1 291 ? -15.821 15.931 -33.238 1.00 34.79 700 GLU A CA 1
ATOM 2725 C C . GLU A 1 291 ? -15.058 15.981 -34.584 1.00 33.97 700 GLU A C 1
ATOM 2726 O O . GLU A 1 291 ? -14.701 14.936 -35.156 1.00 33.54 700 GLU A O 1
ATOM 2738 N N . TYR A 1 292 ? -14.788 17.187 -35.072 1.00 33.99 701 TYR A N 1
ATOM 2739 C CA . TYR A 1 292 ? -14.062 17.322 -36.337 1.00 34.30 701 TYR A CA 1
ATOM 2740 C C . TYR A 1 292 ? -12.667 16.659 -36.255 1.00 32.70 701 TYR A C 1
ATOM 2741 O O . TYR A 1 292 ? -12.276 15.910 -37.165 1.00 33.70 701 TYR A O 1
ATOM 2759 N N . ALA A 1 293 ? -11.952 16.883 -35.151 1.00 27.42 702 ALA A N 1
ATOM 2760 C CA . ALA A 1 293 ? -10.610 16.337 -34.972 1.00 27.52 702 ALA A CA 1
ATOM 2761 C C . ALA A 1 293 ? -10.643 14.825 -34.932 1.00 30.16 702 ALA A C 1
ATOM 2762 O O . ALA A 1 293 ? -9.690 14.175 -35.357 1.00 34.80 702 ALA A O 1
ATOM 2769 N N . MET A 1 294 ? -11.752 14.269 -34.452 1.00 28.39 703 MET A N 1
ATOM 2770 C CA . MET A 1 294 ? -11.897 12.811 -34.361 1.00 30.19 703 MET A CA 1
ATOM 2771 C C . MET A 1 294 ? -12.448 12.141 -35.637 1.00 32.31 703 MET A C 1
ATOM 2772 O O . MET A 1 294 ? -12.529 10.908 -35.721 1.00 32.64 703 MET A O 1
ATOM 2786 N N . LYS A 1 295 ? -12.843 12.936 -36.619 1.00 32.48 704 LYS A N 1
ATOM 2787 C CA . LYS A 1 295 ? -13.339 12.370 -37.870 1.00 35.63 704 LYS A CA 1
ATOM 2788 C C . LYS A 1 295 ? -13.330 13.419 -38.983 1.00 35.58 704 LYS A C 1
ATOM 2789 O O . LYS A 1 295 ? -14.164 14.268 -38.983 1.00 32.77 704 LYS A O 1
ATOM 2808 N N . ASN A 1 296 ? -12.395 13.353 -39.917 1.00 35.87 705 ASN A N 1
ATOM 2809 C CA . ASN A 1 296 ? -12.366 14.354 -40.976 1.00 35.40 705 ASN A CA 1
ATOM 2810 C C . ASN A 1 296 ? -11.718 13.805 -42.242 1.00 34.37 705 ASN A C 1
ATOM 2811 O O . ASN A 1 296 ? -10.942 12.844 -42.190 1.00 33.61 705 ASN A O 1
ATOM 2822 N N . VAL A 1 297 ? -12.054 14.427 -43.369 1.00 33.87 706 VAL A N 1
ATOM 2823 C CA . VAL A 1 297 ? -11.525 14.048 -44.675 1.00 36.54 706 VAL A CA 1
ATOM 2824 C C . VAL A 1 297 ? -10.851 15.289 -45.244 1.00 35.31 706 VAL A C 1
ATOM 2825 O O . VAL A 1 297 ? -11.442 16.368 -45.289 1.00 33.72 706 VAL A O 1
ATOM 2838 N N . THR A 1 298 ? -9.584 15.143 -45.602 1.00 33.78 707 THR A N 1
ATOM 2839 C CA . THR A 1 298 ? -8.787 16.242 -46.097 1.00 36.27 707 THR A CA 1
ATOM 2840 C C . THR A 1 298 ? -8.078 15.836 -47.373 1.00 36.41 707 THR A C 1
ATOM 2841 O O . THR A 1 298 ? -8.012 14.661 -47.717 1.00 37.94 707 THR A O 1
ATOM 2852 N N . GLN A 1 299 ? -7.573 16.830 -48.079 1.00 35.46 708 GLN A N 1
ATOM 2853 C CA . GLN A 1 299 ? -6.891 16.614 -49.348 1.00 39.57 708 GLN A CA 1
ATOM 2854 C C . GLN A 1 299 ? -5.542 17.277 -49.248 1.00 41.72 708 GLN A C 1
ATOM 2855 O O . GLN A 1 299 ? -5.418 18.297 -48.589 1.00 44.04 708 GLN A O 1
ATOM 2869 N N . LYS A 1 300 ? -4.530 16.708 -49.889 1.00 41.34 709 LYS A N 1
ATOM 2870 C CA . LYS A 1 300 ? -3.241 17.368 -49.947 1.00 43.69 709 LYS A CA 1
ATOM 2871 C C . LYS A 1 300 ? -2.404 16.819 -51.040 1.00 46.85 709 LYS A C 1
ATOM 2872 O O . LYS A 1 300 ? -2.645 15.714 -51.524 1.00 46.18 709 LYS A O 1
ATOM 2891 N N . ASN A 1 301 ? -1.403 17.607 -51.411 1.00 51.62 710 ASN A N 1
ATOM 2892 C CA . ASN A 1 301 ? -0.481 17.234 -52.468 1.00 55.56 710 ASN A CA 1
ATOM 2893 C C . ASN A 1 301 ? 0.573 16.384 -51.856 1.00 52.18 710 ASN A C 1
ATOM 2894 O O . ASN A 1 301 ? 1.005 16.652 -50.758 1.00 46.23 710 ASN A O 1
ATOM 2905 N N . SER A 1 302 ? 0.963 15.330 -52.543 1.00 53.96 711 SER A N 1
ATOM 2906 C CA . SER A 1 302 ? 1.864 14.397 -51.904 1.00 55.01 711 SER A CA 1
ATOM 2907 C C . SER A 1 302 ? 2.698 13.660 -52.915 1.00 53.84 711 SER A C 1
ATOM 2908 O O . SER A 1 302 ? 2.268 13.426 -54.056 1.00 54.70 711 SER A O 1
ATOM 2916 N N . ILE A 1 303 ? 3.919 13.328 -52.493 1.00 54.25 712 ILE A N 1
ATOM 2917 C CA . ILE A 1 303 ? 4.807 12.478 -53.292 1.00 57.71 712 ILE A CA 1
ATOM 2918 C C . ILE A 1 303 ? 4.814 11.111 -52.643 1.00 56.31 712 ILE A C 1
ATOM 2919 O O . ILE A 1 303 ? 5.113 10.987 -51.452 1.00 55.62 712 ILE A O 1
ATOM 2935 N N . CYS A 1 304 ? 4.466 10.091 -53.412 1.00 56.55 713 CYS A N 1
ATOM 2936 C CA . CYS A 1 304 ? 4.423 8.745 -52.876 1.00 55.93 713 CYS A CA 1
ATOM 2937 C C . CYS A 1 304 ? 5.830 8.229 -52.594 1.00 56.75 713 CYS A C 1
ATOM 2938 O O . CYS A 1 304 ? 6.664 8.181 -53.500 1.00 60.40 713 CYS A O 1
ATOM 2945 N N . PRO A 1 305 ? 6.083 7.801 -51.356 1.00 54.65 714 PRO A N 1
ATOM 2946 C CA . PRO A 1 305 ? 7.387 7.221 -51.004 1.00 59.51 714 PRO A CA 1
ATOM 2947 C C . PRO A 1 305 ? 7.755 5.986 -51.827 1.00 65.64 714 PRO A C 1
ATOM 2948 O O . PRO A 1 305 ? 8.936 5.737 -52.090 1.00 68.17 714 PRO A O 1
ATOM 2959 N N . THR A 1 306 ? 6.746 5.222 -52.234 1.00 67.46 715 THR A N 1
ATOM 2960 C CA . THR A 1 306 ? 6.971 4.031 -53.048 1.00 68.85 715 THR A CA 1
ATOM 2961 C C . THR A 1 306 ? 7.063 4.335 -54.551 1.00 72.81 715 THR A C 1
ATOM 2962 O O . THR A 1 306 ? 8.019 3.914 -55.194 1.00 73.92 715 THR A O 1
ATOM 2973 N N . CYS A 1 307 ? 6.064 5.042 -55.090 1.00 75.19 716 CYS A N 1
ATOM 2974 C CA . CYS A 1 307 ? 5.989 5.383 -56.528 1.00 78.43 716 CYS A CA 1
ATOM 2975 C C . CYS A 1 307 ? 6.907 6.533 -56.874 1.00 81.97 716 CYS A C 1
ATOM 2976 O O . CYS A 1 307 ? 7.620 6.478 -57.855 1.00 82.88 716 CYS A O 1
ATOM 2983 N N . GLY A 1 308 ? 6.830 7.599 -56.079 1.00 83.20 717 GLY A N 1
ATOM 2984 C CA . GLY A 1 308 ? 7.454 8.863 -56.429 1.00 85.27 717 GLY A CA 1
ATOM 2985 C C . GLY A 1 308 ? 6.502 9.780 -57.180 1.00 81.23 717 GLY A C 1
ATOM 2986 O O . GLY A 1 308 ? 6.867 10.900 -57.564 1.00 82.19 717 GLY A O 1
ATOM 2990 N N . LYS A 1 309 ? 5.275 9.301 -57.384 1.00 74.11 718 LYS A N 1
ATOM 2991 C CA . LYS A 1 309 ? 4.257 10.071 -58.092 1.00 68.89 718 LYS A CA 1
ATOM 2992 C C . LYS A 1 309 ? 3.779 11.208 -57.225 1.00 65.46 718 LYS A C 1
ATOM 2993 O O . LYS A 1 309 ? 3.560 11.026 -56.036 1.00 63.72 718 LYS A O 1
ATOM 2999 N N . THR A 1 310 ? 3.642 12.385 -57.825 1.00 64.75 719 THR A N 1
ATOM 3000 C CA . THR A 1 310 ? 3.073 13.520 -57.139 1.00 62.76 719 THR A CA 1
ATOM 3001 C C . THR A 1 310 ? 1.604 13.546 -57.495 1.00 58.45 719 THR A C 1
ATOM 3002 O O . THR A 1 310 ? 1.230 13.327 -58.651 1.00 58.95 719 THR A O 1
ATOM 3013 N N . GLU A 1 311 ? 0.772 13.772 -56.481 1.00 56.40 720 GLU A N 1
ATOM 3014 C CA . GLU A 1 311 ? -0.652 13.572 -56.611 1.00 58.21 720 GLU A CA 1
ATOM 3015 C C . GLU A 1 311 ? -1.402 14.271 -55.473 1.00 53.55 720 GLU A C 1
ATOM 3016 O O . GLU A 1 311 ? -0.860 14.459 -54.373 1.00 53.01 720 GLU A O 1
ATOM 3028 N N . THR A 1 312 ? -2.644 14.672 -55.739 1.00 52.05 721 THR A N 1
ATOM 3029 C CA . THR A 1 312 ? -3.545 15.091 -54.666 1.00 51.58 721 THR A CA 1
ATOM 3030 C C . THR A 1 312 ? -4.247 13.870 -54.080 1.00 48.20 721 THR A C 1
ATOM 3031 O O . THR A 1 312 ? -4.967 13.155 -54.770 1.00 49.31 721 THR A O 1
ATOM 3042 N N . ILE A 1 313 ? -4.017 13.634 -52.803 1.00 44.57 722 ILE A N 1
ATOM 3043 C CA . ILE A 1 313 ? -4.593 12.478 -52.158 1.00 45.75 722 ILE A CA 1
ATOM 3044 C C . ILE A 1 313 ? -5.659 12.948 -51.209 1.00 43.88 722 ILE A C 1
ATOM 3045 O O . ILE A 1 313 ? -5.663 14.090 -50.773 1.00 42.95 722 ILE A O 1
ATOM 3061 N N . THR A 1 314 ? -6.577 12.047 -50.910 1.00 43.60 723 THR A N 1
ATOM 3062 C CA . THR A 1 314 ? -7.621 12.329 -49.948 1.00 42.72 723 THR A CA 1
ATOM 3063 C C . THR A 1 314 ? -7.497 11.352 -48.778 1.00 41.94 723 THR A C 1
ATOM 3064 O O . THR A 1 314 ? -7.435 10.140 -48.982 1.00 42.97 723 THR A O 1
ATOM 3075 N N . GLN A 1 315 ? -7.440 11.891 -47.571 1.00 41.78 724 GLN A N 1
ATOM 3076 C CA . GLN A 1 315 ? -7.216 11.088 -46.370 1.00 41.02 724 GLN A CA 1
ATOM 3077 C C . GLN A 1 315 ? -8.338 11.240 -45.378 1.00 38.24 724 GLN A C 1
ATOM 3078 O O . GLN A 1 315 ? -8.787 12.332 -45.085 1.00 35.55 724 GLN A O 1
ATOM 3092 N N . GLU A 1 316 ? -8.797 10.105 -44.887 1.00 37.23 725 GLU A N 1
ATOM 3093 C CA . GLU A 1 316 ? -9.851 10.067 -43.908 1.00 36.28 725 GLU A CA 1
ATOM 3094 C C . GLU A 1 316 ? -9.190 9.702 -42.581 1.00 34.56 725 GLU A C 1
ATOM 3095 O O . GLU A 1 316 ? -8.570 8.650 -42.458 1.00 34.00 725 GLU A O 1
ATOM 3107 N N . CYS A 1 317 ? -9.345 10.585 -41.605 1.00 33.91 726 CYS A N 1
ATOM 3108 C CA . CYS A 1 317 ? -8.732 10.414 -40.310 1.00 37.09 726 CYS A CA 1
ATOM 3109 C C . CYS A 1 317 ? -9.828 10.112 -39.322 1.00 37.45 726 CYS A C 1
ATOM 3110 O O . CYS A 1 317 ? -10.737 10.907 -39.156 1.00 37.23 726 CYS A O 1
ATOM 3118 N N . THR A 1 318 ? -9.746 8.943 -38.702 1.00 38.41 727 THR A N 1
ATOM 3119 C CA . THR A 1 318 ? -10.796 8.461 -37.806 1.00 39.39 727 THR A CA 1
ATOM 3120 C C . THR A 1 318 ? -10.251 8.053 -36.436 1.00 37.73 727 THR A C 1
ATOM 3121 O O . THR A 1 318 ? -9.447 7.108 -36.328 1.00 34.43 727 THR A O 1
ATOM 3132 N N . VAL A 1 319 ? -10.668 8.751 -35.388 1.00 39.93 728 VAL A N 1
ATOM 3133 C CA . VAL A 1 319 ? -10.372 8.265 -34.030 1.00 37.14 728 VAL A CA 1
ATOM 3134 C C . VAL A 1 319 ? -11.416 7.208 -33.657 1.00 33.78 728 VAL A C 1
ATOM 3135 O O . VAL A 1 319 ? -12.619 7.416 -33.801 1.00 33.06 728 VAL A O 1
ATOM 3148 N N . LYS A 1 320 ? -10.933 6.064 -33.212 1.00 35.23 729 LYS A N 1
ATOM 3149 C CA . LYS A 1 320 ? -11.745 4.893 -33.035 1.00 43.19 729 LYS A CA 1
ATOM 3150 C C . LYS A 1 320 ? -12.346 4.737 -31.636 1.00 44.17 729 LYS A C 1
ATOM 3151 O O . LYS A 1 320 ? -13.293 3.999 -31.464 1.00 48.08 729 LYS A O 1
ATOM 3170 N N . ASN A 1 321 ? -11.792 5.421 -30.644 1.00 39.29 730 ASN A N 1
ATOM 3171 C CA . ASN A 1 321 ? -12.167 5.178 -29.268 1.00 37.02 730 ASN A CA 1
ATOM 3172 C C . ASN A 1 321 ? -12.279 6.467 -28.449 1.00 38.27 730 ASN A C 1
ATOM 3173 O O . ASN A 1 321 ? -11.753 7.513 -28.827 1.00 40.08 730 ASN A O 1
ATOM 3184 N N . LEU A 1 322 ? -12.962 6.366 -27.315 1.00 36.44 731 LEU A N 1
ATOM 3185 C CA . LEU A 1 322 ? -13.133 7.486 -26.415 1.00 35.48 731 LEU A CA 1
ATOM 3186 C C . LEU A 1 322 ? -12.407 7.147 -25.143 1.00 34.39 731 LEU A C 1
ATOM 3187 O O . LEU A 1 322 ? -12.908 6.398 -24.321 1.00 33.68 731 LEU A O 1
ATOM 3203 N N . PRO A 1 323 ? -11.176 7.632 -25.014 1.00 33.54 732 PRO A N 1
ATOM 3204 C CA . PRO A 1 323 ? -10.368 7.259 -23.875 1.00 34.65 732 PRO A CA 1
ATOM 3205 C C . PRO A 1 323 ? -10.795 8.011 -22.588 1.00 34.20 732 PRO A C 1
ATOM 3206 O O . PRO A 1 323 ? -11.465 9.023 -22.679 1.00 33.53 732 PRO A O 1
ATOM 3217 N N . SER A 1 324 ? -10.384 7.557 -21.419 1.00 36.41 733 SER A N 1
ATOM 3218 C CA . SER A 1 324 ? -10.898 8.150 -20.179 1.00 38.32 733 SER A CA 1
ATOM 3219 C C . SER A 1 324 ? -10.332 9.535 -19.955 1.00 38.98 733 SER A C 1
ATOM 3220 O O . SER A 1 324 ? -10.953 10.331 -19.287 1.00 40.07 733 SER A O 1
ATOM 3228 N N . VAL A 1 325 ? -9.168 9.835 -20.519 1.00 37.65 734 VAL A N 1
ATOM 3229 C CA . VAL A 1 325 ? -8.686 11.207 -20.517 1.00 38.48 734 VAL A CA 1
ATOM 3230 C C . VAL A 1 325 ? -8.463 11.699 -21.923 1.00 38.65 734 VAL A C 1
ATOM 3231 O O . VAL A 1 325 ? -7.671 11.117 -22.696 1.00 40.43 734 VAL A O 1
ATOM 3244 N N . LEU A 1 326 ? -9.162 12.778 -22.251 1.00 35.35 735 LEU A N 1
ATOM 3245 C CA . LEU A 1 326 ? -8.956 13.475 -23.504 1.00 35.48 735 LEU A CA 1
ATOM 3246 C C . LEU A 1 326 ? -8.128 14.703 -23.278 1.00 34.84 735 LEU A C 1
ATOM 3247 O O . LEU A 1 326 ? -8.588 15.662 -22.641 1.00 36.81 735 LEU A O 1
ATOM 3263 N N . SER A 1 327 ? -6.920 14.685 -23.806 1.00 31.63 736 SER A N 1
ATOM 3264 C CA . SER A 1 327 ? -6.042 15.831 -23.768 1.00 28.81 736 SER A CA 1
ATOM 3265 C C . SER A 1 327 ? -6.078 16.596 -25.134 1.00 32.95 736 SER A C 1
ATOM 3266 O O . SER A 1 327 ? -5.650 16.069 -26.164 1.00 33.15 736 SER A O 1
ATOM 3274 N N . LEU A 1 328 ? -6.566 17.836 -25.113 1.00 30.82 737 LEU A N 1
ATOM 3275 C CA . LEU A 1 328 ? -6.788 18.632 -26.304 1.00 31.08 737 LEU A CA 1
ATOM 3276 C C . LEU A 1 328 ? -5.762 19.724 -26.415 1.00 34.29 737 LEU A C 1
ATOM 3277 O O . LEU A 1 328 ? -5.531 20.484 -25.463 1.00 36.99 737 LEU A O 1
ATOM 3293 N N . GLU A 1 329 ? -5.134 19.793 -27.583 1.00 30.88 738 GLU A N 1
ATOM 3294 C CA . GLU A 1 329 ? -4.225 20.886 -27.917 1.00 30.43 738 GLU A CA 1
ATOM 3295 C C . GLU A 1 329 ? -4.842 21.803 -28.935 1.00 34.53 738 GLU A C 1
ATOM 3296 O O . GLU A 1 329 ? -5.064 21.416 -30.089 1.00 35.60 738 GLU A O 1
ATOM 3308 N N . LEU A 1 330 ? -5.136 23.018 -28.494 1.00 36.52 739 LEU A N 1
ATOM 3309 C CA . LEU A 1 330 ? -5.732 24.014 -29.362 1.00 39.37 739 LEU A CA 1
ATOM 3310 C C . LEU A 1 330 ? -4.667 24.595 -30.256 1.00 43.67 739 LEU A C 1
ATOM 3311 O O . LEU A 1 330 ? -3.626 25.071 -29.815 1.00 46.10 739 LEU A O 1
ATOM 3327 N N . SER A 1 331 ? -4.953 24.523 -31.536 1.00 44.79 740 SER A N 1
ATOM 3328 C CA . SER A 1 331 ? -4.007 24.866 -32.557 1.00 48.18 740 SER A CA 1
ATOM 3329 C C . SER A 1 331 ? -4.797 25.666 -33.563 1.00 49.08 740 SER A C 1
ATOM 3330 O O . SER A 1 331 ? -5.069 25.214 -34.676 1.00 50.26 740 SER A O 1
ATOM 3338 N N . LEU A 1 332 ? -5.254 26.826 -33.116 1.00 50.30 741 LEU A N 1
ATOM 3339 C CA . LEU A 1 332 ? -6.149 27.655 -33.897 1.00 53.15 741 LEU A CA 1
ATOM 3340 C C . LEU A 1 332 ? -5.446 28.919 -34.297 1.00 57.70 741 LEU A C 1
ATOM 3341 O O . LEU A 1 332 ? -4.404 29.273 -33.747 1.00 58.05 741 LEU A O 1
ATOM 3357 N N . LEU A 1 333 ? -6.029 29.589 -35.277 1.00 61.91 742 LEU A N 1
ATOM 3358 C CA . LEU A 1 333 ? -5.587 30.906 -35.688 1.00 66.16 742 LEU A CA 1
ATOM 3359 C C . LEU A 1 333 ? -6.119 31.907 -34.682 1.00 67.19 742 LEU A C 1
ATOM 3360 O O . LEU A 1 333 ? -7.098 31.631 -33.981 1.00 63.92 742 LEU A O 1
ATOM 3376 N N . ASP A 1 334 ? -5.471 33.058 -34.574 1.00 71.25 743 ASP A N 1
ATOM 3377 C CA . ASP A 1 334 ? -5.885 34.015 -33.559 1.00 71.24 743 ASP A CA 1
ATOM 3378 C C . ASP A 1 334 ? -7.226 34.614 -33.984 1.00 69.85 743 ASP A C 1
ATOM 3379 O O . ASP A 1 334 ? -8.009 35.063 -33.150 1.00 68.93 743 ASP A O 1
ATOM 3388 N N . THR A 1 335 ? -7.523 34.552 -35.276 1.00 70.46 744 THR A N 1
ATOM 3389 C CA . THR A 1 335 ? -8.827 34.997 -35.739 1.00 71.37 744 THR A CA 1
ATOM 3390 C C . THR A 1 335 ? -9.913 34.023 -35.268 1.00 66.07 744 THR A C 1
ATOM 3391 O O . THR A 1 335 ? -11.022 34.439 -34.910 1.00 61.35 744 THR A O 1
ATOM 3402 N N . GLU A 1 336 ? -9.579 32.733 -35.242 1.00 64.12 745 GLU A N 1
ATOM 3403 C CA . GLU A 1 336 ? -10.498 31.732 -34.756 1.00 63.49 745 GLU A CA 1
ATOM 3404 C C . GLU A 1 336 ? -10.676 31.904 -33.252 1.00 56.11 745 GLU A C 1
ATOM 3405 O O . GLU A 1 336 ? -11.762 31.731 -32.739 1.00 50.57 745 GLU A O 1
ATOM 3417 N N . PHE A 1 337 ? -9.622 32.274 -32.541 1.00 56.99 746 PHE A N 1
ATOM 3418 C CA . PHE A 1 337 ? -9.769 32.524 -31.106 1.00 58.20 746 PHE A CA 1
ATOM 3419 C C . PHE A 1 337 ? -10.726 33.669 -30.823 1.00 61.86 746 PHE A C 1
ATOM 3420 O O . PHE A 1 337 ? -11.415 33.651 -29.802 1.00 60.19 746 PHE A O 1
ATOM 3437 N N . SER A 1 338 ? -10.794 34.647 -31.725 1.00 68.00 747 SER A N 1
ATOM 3438 C CA . SER A 1 338 ? -11.680 35.803 -31.524 1.00 77.22 747 SER A CA 1
ATOM 3439 C C . SER A 1 338 ? -13.138 35.396 -31.551 1.00 69.87 747 SER A C 1
ATOM 3440 O O . SER A 1 338 ? -13.956 35.978 -30.848 1.00 64.00 747 SER A O 1
ATOM 3448 N N . ASN A 1 339 ? -13.452 34.401 -32.379 1.00 72.39 748 ASN A N 1
ATOM 3449 C CA . ASN A 1 339 ? -14.795 33.825 -32.432 1.00 75.66 748 ASN A CA 1
ATOM 3450 C C . ASN A 1 339 ? -15.120 32.975 -31.218 1.00 69.99 748 ASN A C 1
ATOM 3451 O O . ASN A 1 339 ? -16.274 32.865 -30.821 1.00 67.66 748 ASN A O 1
ATOM 3462 N N . ILE A 1 340 ? -14.104 32.344 -30.652 1.00 68.40 749 ILE A N 1
ATOM 3463 C CA . ILE A 1 340 ? -14.279 31.624 -29.405 1.00 68.00 749 ILE A CA 1
ATOM 3464 C C . ILE A 1 340 ? -14.636 32.572 -28.257 1.00 62.79 749 ILE A C 1
ATOM 3465 O O . ILE A 1 340 ? -15.504 32.250 -27.454 1.00 59.43 749 ILE A O 1
ATOM 3481 N N . ARG A 1 341 ? -13.983 33.732 -28.179 1.00 62.93 750 ARG A N 1
ATOM 3482 C CA . ARG A 1 341 ? -14.255 34.674 -27.091 1.00 66.01 750 ARG A CA 1
ATOM 3483 C C . ARG A 1 341 ? -15.629 35.269 -27.188 1.00 70.84 750 ARG A C 1
ATOM 3484 O O . ARG A 1 341 ? -16.209 35.647 -26.176 1.00 65.41 750 ARG A O 1
ATOM 3505 N N . SER A 1 342 ? -16.119 35.405 -28.418 1.00 78.96 751 SER A N 1
ATOM 3506 C CA . SER A 1 342 ? -17.429 36.002 -28.658 1.00 84.07 751 SER A CA 1
ATOM 3507 C C . SER A 1 342 ? -18.519 34.992 -28.371 1.00 84.71 751 SER A C 1
ATOM 3508 O O . SER A 1 342 ? -19.664 35.346 -28.150 1.00 83.08 751 SER A O 1
ATOM 3516 N N . SER A 1 343 ? -18.150 33.722 -28.373 1.00 87.34 752 SER A N 1
ATOM 3517 C CA . SER A 1 343 ? -19.106 32.672 -28.101 1.00 90.13 752 SER A CA 1
ATOM 3518 C C . SER A 1 343 ? -19.166 32.461 -26.614 1.00 92.68 752 SER A C 1
ATOM 3519 O O . SER A 1 343 ? -18.176 32.076 -25.983 1.00 93.39 752 SER A O 1
ATOM 3527 N N . LYS A 1 344 ? -20.324 32.739 -26.039 1.00 93.98 753 LYS A N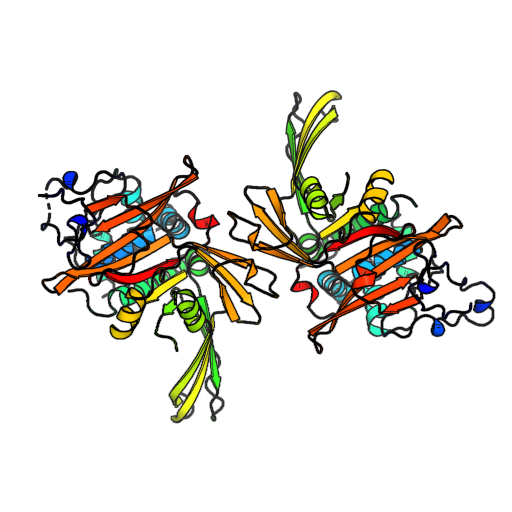 1
ATOM 3528 C CA . LYS A 1 344 ? -20.525 32.466 -24.635 1.00 92.10 753 LYS A CA 1
ATOM 3529 C C . LYS A 1 344 ? -20.656 30.957 -24.477 1.00 85.42 753 LYS A C 1
ATOM 3530 O O . LYS A 1 344 ? -21.259 30.277 -25.314 1.00 85.06 753 LYS A O 1
ATOM 3536 N N . ASN A 1 345 ? -20.033 30.448 -23.424 1.00 77.20 754 ASN A N 1
ATOM 3537 C CA . ASN A 1 345 ? -20.120 29.045 -23.044 1.00 68.13 754 ASN A CA 1
ATOM 3538 C C . ASN A 1 345 ? -19.437 28.105 -24.022 1.00 51.79 754 ASN A C 1
ATOM 3539 O O . ASN A 1 345 ? -19.738 26.914 -24.082 1.00 45.25 754 ASN A O 1
ATOM 3550 N N . TRP A 1 346 ? -18.471 28.643 -24.750 1.00 44.44 755 TRP A N 1
ATOM 3551 C CA . TRP A 1 346 ? -17.668 27.843 -25.638 1.00 40.21 755 TRP A CA 1
ATOM 3552 C C . TRP A 1 346 ? -17.018 26.647 -24.948 1.00 37.01 755 TRP A C 1
ATOM 3553 O O . TRP A 1 346 ? -17.040 25.522 -25.482 1.00 31.18 755 TRP A O 1
ATOM 3574 N N . LEU A 1 347 ? -16.440 26.880 -23.764 1.00 36.60 756 LEU A N 1
ATOM 3575 C CA . LEU A 1 347 ? -15.738 25.829 -23.043 1.00 36.19 756 LEU A CA 1
ATOM 3576 C C . LEU A 1 347 ? -16.730 24.987 -22.261 1.00 37.85 756 LEU A C 1
ATOM 3577 O O . LEU A 1 347 ? -16.978 25.240 -21.086 1.00 40.68 756 LEU A O 1
ATOM 3593 N N . THR A 1 348 ? -17.283 23.970 -22.901 1.00 35.63 757 THR A N 1
ATOM 3594 C CA . THR A 1 348 ? -18.348 23.152 -22.292 1.00 34.70 757 THR A CA 1
ATOM 3595 C C . THR A 1 348 ? -17.834 22.430 -21.039 1.00 33.13 757 THR A C 1
ATOM 3596 O O . THR A 1 348 ? -16.742 21.871 -21.039 1.00 35.33 757 THR A O 1
ATOM 3607 N N . SER A 1 349 ? -18.607 22.409 -19.965 1.00 32.93 758 SER A N 1
ATOM 3608 C CA . SER A 1 349 ? -18.070 21.908 -18.716 1.00 35.61 758 SER A CA 1
ATOM 3609 C C . SER A 1 349 ? -18.217 20.401 -18.645 1.00 36.51 758 SER A C 1
ATOM 3610 O O . SER A 1 349 ? -17.439 19.712 -17.971 1.00 35.66 758 SER A O 1
ATOM 3618 N N . GL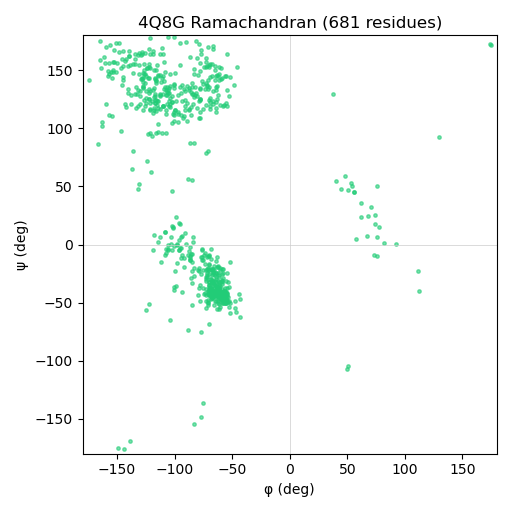U A 1 350 ? -19.240 19.899 -19.323 1.00 38.32 759 GLU A N 1
ATOM 3619 C CA . GLU A 1 350 ? -19.480 18.468 -19.377 1.00 38.63 759 GLU A CA 1
ATOM 3620 C C . GLU A 1 350 ? -20.250 18.059 -20.665 1.00 36.26 759 GLU A C 1
ATOM 3621 O O . GLU A 1 350 ? -21.033 18.823 -21.211 1.00 38.34 759 GLU A O 1
ATOM 3633 N N . PHE A 1 351 ? -20.013 16.843 -21.128 1.00 33.92 760 PHE A N 1
ATOM 3634 C CA . PHE A 1 351 ? -20.673 16.338 -22.308 1.00 32.22 760 PHE A CA 1
ATOM 3635 C C . PHE A 1 351 ? -20.634 14.821 -22.359 1.00 33.79 760 PHE A C 1
ATOM 3636 O O . PHE A 1 351 ? -19.976 14.147 -21.556 1.00 36.91 760 PHE A O 1
ATOM 3653 N N . TYR A 1 352 ? -21.399 14.298 -23.290 1.00 32.85 761 TYR A N 1
ATOM 3654 C CA . TYR A 1 352 ? -21.566 12.865 -23.482 1.00 35.44 761 TYR A CA 1
ATOM 3655 C C . TYR A 1 352 ? -21.035 12.476 -24.841 1.00 37.80 761 TYR A C 1
ATOM 3656 O O . TYR A 1 352 ? -21.178 13.206 -25.789 1.00 34.79 761 TYR A O 1
ATOM 3674 N N . GLY A 1 353 ? -20.376 11.345 -24.910 1.00 40.87 762 GLY A N 1
ATOM 3675 C CA . GLY A 1 353 ? -19.829 10.886 -26.155 1.00 40.22 762 GLY A CA 1
ATOM 3676 C C . GLY A 1 353 ? -20.207 9.451 -26.385 1.00 37.43 762 GLY A C 1
ATOM 3677 O O . GLY A 1 353 ? -20.435 8.663 -25.456 1.00 35.45 762 GLY A O 1
ATOM 3681 N N . SER A 1 354 ? -20.237 9.104 -27.660 1.00 35.28 763 SER A N 1
ATOM 3682 C CA . SER A 1 354 ? -20.423 7.737 -28.081 1.00 33.95 763 SER A CA 1
ATOM 3683 C C . SER A 1 354 ? -19.821 7.527 -29.475 1.00 34.45 763 SER A C 1
ATOM 3684 O O . SER A 1 354 ? -19.757 8.474 -30.283 1.00 36.47 763 SER A O 1
ATOM 3692 N N . ILE A 1 355 ? -19.336 6.311 -29.718 1.00 34.25 764 ILE A N 1
ATOM 3693 C CA . ILE A 1 355 ? -18.861 5.890 -31.030 1.00 35.74 764 ILE A CA 1
ATOM 3694 C C . ILE A 1 355 ? -20.074 5.322 -31.738 1.00 37.89 764 ILE A C 1
ATOM 3695 O O . ILE A 1 355 ? -20.534 4.235 -31.389 1.00 37.31 764 ILE A O 1
ATOM 3711 N N . ILE A 1 356 ? -20.588 6.080 -32.706 1.00 36.59 765 ILE A N 1
ATOM 3712 C CA . ILE A 1 356 ? -21.775 5.715 -33.435 1.00 39.43 765 ILE A CA 1
ATOM 3713 C C . ILE A 1 356 ? -21.413 5.536 -34.920 1.00 42.49 765 ILE A C 1
ATOM 3714 O O . ILE A 1 356 ? -20.970 6.476 -35.563 1.00 38.54 765 ILE A O 1
ATOM 3730 N N . LYS A 1 357 ? -21.556 4.323 -35.438 1.00 47.00 766 LYS A N 1
ATOM 3731 C CA . LYS A 1 357 ? -21.236 4.052 -36.843 1.00 46.97 766 LYS A CA 1
ATOM 3732 C C . LYS A 1 357 ? -19.825 4.507 -37.178 1.00 46.46 766 LYS A C 1
ATOM 3733 O O . LYS A 1 357 ? -19.634 5.276 -38.105 1.00 45.96 766 LYS A O 1
ATOM 3752 N N . ASN A 1 358 ? -18.853 4.058 -36.388 1.00 46.61 767 ASN A N 1
ATOM 3753 C CA . ASN A 1 358 ? -17.442 4.314 -36.656 1.00 48.36 767 ASN A CA 1
ATOM 3754 C C . ASN A 1 358 ? -17.122 5.797 -36.644 1.00 40.12 767 ASN A C 1
ATOM 3755 O O . ASN A 1 358 ? -16.125 6.237 -37.225 1.00 37.00 767 ASN A O 1
ATOM 3766 N N . LYS A 1 359 ? -17.947 6.567 -35.950 1.00 39.80 768 LYS A N 1
ATOM 3767 C CA . LYS A 1 359 ? -17.673 7.980 -35.732 1.00 38.49 768 LYS A CA 1
ATOM 3768 C C . LYS A 1 359 ? -17.895 8.399 -34.251 1.00 38.14 768 LYS A C 1
ATOM 3769 O O . LYS A 1 359 ? -18.897 8.030 -33.615 1.00 38.23 768 LYS A O 1
ATOM 3788 N N . ALA A 1 360 ? -16.968 9.180 -33.701 1.00 37.47 769 ALA A N 1
ATOM 3789 C CA . ALA A 1 360 ? -17.234 9.809 -32.400 1.00 39.89 769 ALA A CA 1
ATOM 3790 C C . ALA A 1 360 ? -18.251 10.946 -32.523 1.00 39.06 769 ALA A C 1
ATOM 3791 O O . ALA A 1 360 ? -18.029 11.914 -33.243 1.00 41.60 769 ALA A O 1
ATOM 3798 N N . VAL A 1 361 ? -19.363 10.800 -31.805 1.00 34.15 770 VAL A N 1
ATOM 3799 C CA . VAL A 1 361 ? -20.404 11.808 -31.697 1.00 30.46 770 VAL A CA 1
ATOM 3800 C C . VAL A 1 361 ? -20.438 12.353 -30.245 1.00 35.07 770 VAL A C 1
ATOM 3801 O O . VAL A 1 361 ? -20.525 11.595 -29.271 1.00 36.45 770 VAL A O 1
ATOM 3814 N N . LEU A 1 362 ? -20.417 13.669 -30.132 1.00 35.77 771 LEU A N 1
ATOM 3815 C CA . LEU A 1 362 ? -20.336 14.355 -28.872 1.00 39.52 771 LEU A CA 1
ATOM 3816 C C . LEU A 1 362 ? -21.499 15.307 -28.769 1.00 39.27 771 LEU A C 1
ATOM 3817 O O . LEU A 1 362 ? -21.768 16.030 -29.726 1.00 36.92 771 LEU A O 1
ATOM 3833 N N . ARG A 1 363 ? -22.194 15.287 -27.627 1.00 36.19 772 ARG A N 1
ATOM 3834 C CA . ARG A 1 363 ? -23.371 16.147 -27.410 1.00 34.83 772 ARG A CA 1
ATOM 3835 C C . ARG A 1 363 ? -23.429 16.650 -25.976 1.00 36.67 772 ARG A C 1
ATOM 3836 O O . ARG A 1 363 ? -22.863 16.036 -25.063 1.00 37.38 772 ARG A O 1
ATOM 3857 N N . SER A 1 364 ? -24.176 17.729 -25.767 1.00 39.49 773 SER A N 1
ATOM 3858 C CA . SER A 1 364 ? -24.311 18.333 -24.431 1.00 40.96 773 SER A CA 1
ATOM 3859 C C . SER A 1 364 ? -25.108 17.487 -23.463 1.00 39.15 773 SER A C 1
ATOM 3860 O O . SER A 1 364 ? -24.852 17.506 -22.266 1.00 39.50 773 SER A O 1
ATOM 3868 N N . THR A 1 365 ? -26.114 16.791 -23.978 1.00 40.09 774 THR A N 1
ATOM 3869 C CA . THR A 1 365 ? -26.921 15.895 -23.171 1.00 43.88 774 THR A CA 1
ATOM 3870 C C . THR A 1 365 ? -26.858 14.494 -23.763 1.00 44.15 774 THR A C 1
ATOM 3871 O O . THR A 1 365 ? -26.654 14.329 -24.968 1.00 38.62 774 THR A O 1
ATOM 3882 N N . ALA A 1 366 ? -27.091 13.510 -22.892 1.00 43.94 775 ALA A N 1
ATOM 3883 C CA . ALA A 1 366 ? -26.997 12.102 -23.205 1.00 40.26 775 ALA A CA 1
ATOM 3884 C C . ALA A 1 366 ? -28.020 11.668 -24.241 1.00 39.85 775 ALA A C 1
ATOM 3885 O O . ALA A 1 366 ? -27.732 10.844 -25.101 1.00 40.26 775 ALA A O 1
ATOM 3892 N N . SER A 1 367 ? -29.231 12.194 -24.123 1.00 40.10 776 SER A N 1
ATOM 3893 C CA . SER A 1 367 ? -30.341 11.756 -24.946 1.00 42.29 776 SER A CA 1
ATOM 3894 C C . SER A 1 367 ? -30.216 12.254 -26.382 1.00 43.55 776 SER A C 1
ATOM 3895 O O . SER A 1 367 ? -30.873 11.704 -27.258 1.00 46.31 776 SER A O 1
ATOM 3903 N N . GLU A 1 368 ? -29.362 13.254 -26.640 1.00 42.95 777 GLU A N 1
ATOM 3904 C CA . GLU A 1 368 ? -29.126 13.660 -28.039 1.00 46.03 777 GLU A CA 1
ATOM 3905 C C . GLU A 1 368 ? -28.351 12.599 -28.802 1.00 46.70 777 GLU A C 1
ATOM 3906 O O . GLU A 1 368 ? -28.233 12.684 -30.019 1.00 52.52 777 GLU A O 1
ATOM 3918 N N . LEU A 1 369 ? -27.822 11.598 -28.102 1.00 42.82 778 LEU A N 1
ATOM 3919 C CA . LEU A 1 369 ? -27.055 10.527 -28.749 1.00 42.48 778 LEU A CA 1
ATOM 3920 C C . LEU A 1 369 ? -27.923 9.321 -29.143 1.00 45.51 778 LEU A C 1
ATOM 3921 O O . LEU A 1 369 ? -28.382 8.567 -28.293 1.00 47.88 778 LEU A O 1
ATOM 3937 N N . LYS A 1 370 ? -28.107 9.123 -30.442 1.00 44.30 779 LYS A N 1
ATOM 3938 C CA . LYS A 1 370 ? -29.085 8.154 -30.934 1.00 46.51 779 LYS A CA 1
ATOM 3939 C C . LYS A 1 370 ? -28.491 6.897 -31.537 1.00 47.53 779 LYS A C 1
ATOM 3940 O O . LYS A 1 370 ? -27.436 6.916 -32.148 1.00 48.33 779 LYS A O 1
ATOM 3959 N N . GLY A 1 371 ? -29.220 5.806 -31.383 1.00 50.85 780 GLY A N 1
ATOM 3960 C CA . GLY A 1 371 ? -28.852 4.536 -31.977 1.00 52.93 780 GLY A CA 1
ATOM 3961 C C . GLY A 1 371 ? -27.446 4.148 -31.583 1.00 50.47 780 GLY A C 1
ATOM 3962 O O . GLY A 1 371 ? -26.602 3.851 -32.430 1.00 52.69 780 GLY A O 1
ATOM 3966 N N . THR A 1 372 ? -27.179 4.202 -30.293 1.00 45.29 781 THR A N 1
ATOM 3967 C CA . THR A 1 372 ? -25.897 3.763 -29.779 1.00 49.39 781 THR A CA 1
ATOM 3968 C C . THR A 1 372 ? -26.108 3.122 -28.448 1.00 55.79 781 THR A C 1
ATOM 3969 O O . THR A 1 372 ? -26.939 3.590 -27.659 1.00 57.92 781 THR A O 1
ATOM 3980 N N . SER A 1 373 ? -25.326 2.085 -28.177 1.00 58.38 782 SER A N 1
ATOM 3981 C CA . SER A 1 373 ? -25.553 1.305 -26.979 1.00 61.88 782 SER A CA 1
ATOM 3982 C C . SER A 1 373 ? -24.626 1.616 -25.794 1.00 54.33 782 SER A C 1
ATOM 3983 O O . SER A 1 373 ? -24.832 1.034 -24.707 1.00 55.34 782 SER A O 1
ATOM 3991 N N A HIS A 1 374 ? -23.598 2.453 -25.986 0.50 48.80 783 HIS A N 1
ATOM 3992 N N B HIS A 1 374 ? -23.637 2.497 -25.995 0.50 48.76 783 HIS A N 1
ATOM 3993 C CA A HIS A 1 374 ? -22.742 2.838 -24.856 0.50 46.77 783 HIS A CA 1
ATOM 3994 C CA B HIS A 1 374 ? -22.690 2.847 -24.929 0.50 47.10 783 HIS A CA 1
ATOM 3995 C C A HIS A 1 374 ? -22.371 4.306 -24.918 0.50 41.99 783 HIS A C 1
ATOM 3996 C C B HIS A 1 374 ? -22.360 4.329 -24.933 0.50 41.95 783 HIS A C 1
ATOM 3997 O O A HIS A 1 374 ? -21.733 4.775 -25.859 0.50 41.74 783 HIS A O 1
ATOM 3998 O O B HIS A 1 374 ? -21.730 4.835 -25.861 0.50 41.64 783 HIS A O 1
ATOM 4025 N N . ILE A 1 375 ? -22.781 5.020 -23.879 1.00 39.67 784 ILE A N 1
ATOM 4026 C CA . ILE A 1 375 ? -22.593 6.447 -23.778 1.00 36.81 784 ILE A CA 1
ATOM 4027 C C . ILE A 1 375 ? -21.681 6.753 -22.583 1.00 35.77 784 ILE A C 1
ATOM 4028 O O . ILE A 1 375 ? -21.853 6.197 -21.501 1.00 35.84 784 ILE A O 1
ATOM 4044 N N . PHE A 1 376 ? -20.737 7.655 -22.805 1.00 35.00 785 PHE A N 1
ATOM 4045 C CA . PHE A 1 376 ? -19.679 7.983 -21.870 1.00 38.81 785 PHE A CA 1
ATOM 4046 C C . PHE A 1 376 ? -19.892 9.428 -21.473 1.00 39.02 785 PHE A C 1
ATOM 4047 O O . PHE A 1 376 ? -20.218 10.230 -22.330 1.00 37.36 785 PHE A O 1
ATOM 4064 N N . LYS A 1 377 ? -19.671 9.768 -20.206 1.00 38.82 786 LYS A N 1
ATOM 4065 C CA . LYS A 1 377 ? -19.709 11.163 -19.784 1.00 35.88 786 LYS A CA 1
ATOM 4066 C C . LYS A 1 377 ? -18.325 11.677 -19.529 1.00 31.77 786 LYS A C 1
ATOM 4067 O O . LYS A 1 377 ? -17.526 11.054 -18.814 1.00 32.57 786 LYS A O 1
ATOM 4086 N N . TYR A 1 378 ? -18.068 12.850 -20.076 1.00 32.23 787 TYR A N 1
ATOM 4087 C CA . TYR A 1 378 ? -16.844 13.597 -19.833 1.00 35.07 787 TYR A CA 1
ATOM 4088 C C . TYR A 1 378 ? -17.146 14.872 -19.058 1.00 36.79 787 TYR A C 1
ATOM 4089 O O . TYR A 1 378 ? -18.201 15.511 -19.240 1.00 34.53 787 TYR A O 1
ATOM 4107 N N . GLU A 1 379 ? -16.203 15.239 -18.208 1.00 38.03 788 GLU A N 1
ATOM 4108 C CA . GLU A 1 379 ? -16.215 16.518 -17.498 1.00 37.68 788 GLU A CA 1
ATOM 4109 C C . GLU A 1 379 ? -14.889 17.246 -17.665 1.00 35.11 788 GLU A C 1
ATOM 4110 O O . GLU A 1 379 ? -13.825 16.641 -17.717 1.00 32.58 788 GLU A O 1
ATOM 4122 N N . LEU A 1 380 ? -14.966 18.551 -17.799 1.00 33.61 789 LEU A N 1
ATOM 4123 C CA . LEU A 1 380 ? -13.773 19.364 -17.805 1.00 32.83 789 LEU A CA 1
ATOM 4124 C C . LEU A 1 380 ? -13.057 19.251 -16.442 1.00 33.95 789 LEU A C 1
ATOM 4125 O O . LEU A 1 380 ? -13.681 19.444 -15.408 1.00 29.71 789 LEU A O 1
ATOM 4141 N N . ASN A 1 381 ? -11.772 18.877 -16.494 1.00 33.89 790 ASN A N 1
ATOM 4142 C CA . ASN A 1 381 ? -10.899 18.610 -15.358 1.00 31.29 790 ASN A CA 1
ATOM 4143 C C . ASN A 1 381 ? -10.021 19.822 -15.136 1.00 31.94 790 ASN A C 1
ATOM 4144 O O . ASN A 1 381 ? -9.772 20.225 -14.013 1.00 35.02 790 ASN A O 1
ATOM 4155 N N . GLY A 1 382 ? -9.581 20.418 -16.227 1.00 30.90 791 GLY A N 1
ATOM 4156 C CA . GLY A 1 382 ? -8.704 21.566 -16.174 1.00 32.63 791 GLY A CA 1
ATOM 4157 C C . GLY A 1 382 ? -8.237 22.000 -17.551 1.00 31.86 791 GLY A C 1
ATOM 4158 O O . GLY A 1 382 ? -8.489 21.326 -18.556 1.00 29.87 791 GLY A O 1
ATOM 4162 N N . TYR A 1 383 ? -7.573 23.147 -17.583 1.00 28.80 792 TYR A N 1
ATOM 4163 C CA . TYR A 1 383 ? -6.960 23.625 -18.787 1.00 26.77 792 TYR A CA 1
ATOM 4164 C C . TYR A 1 383 ? -5.905 24.647 -18.457 1.00 28.53 792 TYR A C 1
ATOM 4165 O O . TYR A 1 383 ? -5.920 25.286 -17.369 1.00 28.82 792 TYR A O 1
ATOM 4183 N N . VAL A 1 384 ? -4.971 24.767 -19.388 1.00 29.97 793 VAL A N 1
ATOM 4184 C CA . VAL A 1 384 ? -3.935 25.777 -19.367 1.00 30.87 793 VAL A CA 1
ATOM 4185 C C . VAL A 1 384 ? -4.310 26.891 -20.306 1.00 31.33 793 VAL A C 1
ATOM 4186 O O . VAL A 1 384 ? -4.762 26.672 -21.461 1.00 31.22 793 VAL A O 1
ATOM 4199 N N . ALA A 1 385 ? -4.142 28.109 -19.807 1.00 30.40 794 ALA A N 1
ATOM 4200 C CA . ALA A 1 385 ? -4.450 29.285 -20.601 1.00 31.81 794 ALA A CA 1
ATOM 4201 C C . ALA A 1 385 ? -3.272 30.239 -20.631 1.00 32.60 794 ALA A C 1
ATOM 4202 O O . ALA A 1 385 ? -2.487 30.349 -19.679 1.00 33.24 794 ALA A O 1
ATOM 4209 N N . LYS A 1 386 ? -3.161 30.913 -21.764 1.00 31.32 795 LYS A N 1
ATOM 4210 C CA . LYS A 1 386 ? -2.205 31.966 -21.946 1.00 31.98 795 LYS A CA 1
ATOM 4211 C C . LYS A 1 386 ? -2.853 33.282 -21.562 1.00 32.70 795 LYS A C 1
ATOM 4212 O O . LYS A 1 386 ? -3.974 33.601 -21.956 1.00 35.80 795 LYS A O 1
ATOM 4231 N N . ILE A 1 387 ? -2.121 34.029 -20.759 1.00 30.13 796 ILE A N 1
ATOM 4232 C CA . ILE A 1 387 ? -2.502 35.348 -20.360 1.00 31.67 796 ILE A CA 1
ATOM 4233 C C . ILE A 1 387 ? -1.620 36.299 -21.123 1.00 33.39 796 ILE A C 1
ATOM 4234 O O . ILE A 1 387 ? -0.387 36.165 -21.101 1.00 34.30 796 ILE A O 1
ATOM 4250 N N . THR A 1 388 ? -2.236 37.296 -21.741 1.00 34.91 797 THR A N 1
ATOM 4251 C CA . THR A 1 388 ? -1.503 38.311 -22.469 1.00 36.99 797 THR A CA 1
ATOM 4252 C C . THR A 1 388 ? -1.769 39.680 -21.830 1.00 41.13 797 THR A C 1
ATOM 4253 O O . THR A 1 388 ? -2.889 40.178 -21.853 1.00 43.70 797 THR A O 1
ATOM 4264 N N . ASP A 1 389 ? -0.722 40.254 -21.240 1.00 42.63 798 ASP A N 1
ATOM 4265 C CA . ASP A 1 389 ? -0.754 41.541 -20.552 1.00 46.57 798 ASP A CA 1
ATOM 4266 C C . ASP A 1 389 ? -1.016 42.676 -21.494 1.00 53.63 798 ASP A C 1
ATOM 4267 O O . ASP A 1 389 ? -0.915 42.520 -22.712 1.00 55.00 798 ASP A O 1
ATOM 4276 N N . ASN A 1 390 ? -1.296 43.838 -20.923 1.00 58.64 799 ASN A N 1
ATOM 4277 C CA . ASN A 1 390 ? -1.391 45.038 -21.719 1.00 66.13 799 ASN A CA 1
ATOM 4278 C C . ASN A 1 390 ? -0.012 45.328 -22.358 1.00 70.05 799 ASN A C 1
ATOM 4279 O O . ASN A 1 390 ? 0.062 45.613 -23.566 1.00 66.79 799 ASN A O 1
ATOM 4290 N N . ASN A 1 391 ? 1.063 45.196 -21.565 1.00 73.39 800 ASN A N 1
ATOM 4291 C CA . ASN A 1 391 ? 2.450 45.202 -22.081 1.00 73.54 800 ASN A CA 1
ATOM 4292 C C . ASN A 1 391 ? 2.740 44.226 -23.217 1.00 69.36 800 ASN A C 1
ATOM 4293 O O . ASN A 1 391 ? 3.782 44.307 -23.860 1.00 68.10 800 ASN A O 1
ATOM 4304 N N . ASN A 1 392 ? 1.823 43.282 -23.403 1.00 66.11 801 ASN A N 1
ATOM 4305 C CA . ASN A 1 392 ? 1.955 42.150 -24.314 1.00 62.91 801 ASN A CA 1
ATOM 4306 C C . ASN A 1 392 ? 2.880 41.094 -23.749 1.00 53.20 801 ASN A C 1
ATOM 4307 O O . ASN A 1 392 ? 3.173 40.097 -24.417 1.00 52.62 801 ASN A O 1
ATOM 4318 N N . GLU A 1 393 ? 3.295 41.284 -22.500 1.00 46.61 802 GLU A N 1
ATOM 4319 C CA . GLU A 1 393 ? 3.971 40.242 -21.778 1.00 45.46 802 GLU A CA 1
ATOM 4320 C C . GLU A 1 393 ? 3.017 39.092 -21.668 1.00 44.70 802 GLU A C 1
ATOM 4321 O O . GLU A 1 393 ? 1.783 39.258 -21.636 1.00 44.86 802 GLU A O 1
ATOM 4333 N N . THR A 1 394 ? 3.593 37.915 -21.564 1.00 43.53 803 THR A N 1
ATOM 4334 C CA . THR A 1 394 ? 2.835 36.710 -21.774 1.00 42.24 803 THR A CA 1
ATOM 4335 C C . THR A 1 394 ? 3.154 35.651 -20.701 1.00 38.75 803 THR A C 1
ATOM 4336 O O . THR A 1 394 ? 4.254 35.623 -20.204 1.00 41.14 803 THR A O 1
ATOM 4347 N N . ARG A 1 395 ? 2.172 34.819 -20.334 1.00 33.23 804 ARG A N 1
ATOM 4348 C CA . ARG A 1 395 ? 2.397 33.800 -19.334 1.00 32.79 804 ARG A CA 1
ATOM 4349 C C . ARG A 1 395 ? 1.306 32.747 -19.339 1.00 32.98 804 ARG A C 1
ATOM 4350 O O . ARG A 1 395 ? 0.211 33.006 -19.802 1.00 33.70 804 ARG A O 1
ATOM 4371 N N . LEU A 1 396 ? 1.617 31.570 -18.799 1.00 32.06 805 LEU A N 1
ATOM 4372 C CA . LEU A 1 396 ? 0.643 30.514 -18.628 1.00 30.24 805 LEU A CA 1
ATOM 4373 C C . LEU A 1 396 ? 0.119 30.415 -17.231 1.00 29.82 805 LEU A C 1
ATOM 4374 O O . LEU A 1 396 ? 0.891 30.490 -16.274 1.00 30.76 805 LEU A O 1
ATOM 4390 N N . VAL A 1 397 ? -1.196 30.204 -17.132 1.00 27.74 806 VAL A N 1
ATOM 4391 C CA . VAL A 1 397 ? -1.857 29.779 -15.919 1.00 28.97 806 VAL A CA 1
ATOM 4392 C C . VAL A 1 397 ? -2.611 28.500 -16.136 1.00 30.80 806 VAL A C 1
ATOM 4393 O O . VAL A 1 397 ? -2.839 28.066 -17.277 1.00 28.97 806 VAL A O 1
ATOM 4406 N N . THR A 1 398 ? -3.030 27.915 -15.024 1.00 30.49 807 THR A N 1
ATOM 4407 C CA . THR A 1 398 ? -3.705 26.619 -15.003 1.00 29.60 807 THR A CA 1
ATOM 4408 C C . THR A 1 398 ? -4.976 26.689 -14.191 1.00 30.77 807 THR A C 1
ATOM 4409 O O . THR A 1 398 ? -4.957 27.155 -13.057 1.00 31.69 807 THR A O 1
ATOM 4420 N N . TYR A 1 399 ? -6.079 26.252 -14.787 1.00 30.87 808 TYR A N 1
ATOM 4421 C CA . TYR A 1 399 ? -7.329 26.045 -14.065 1.00 31.57 808 TYR A CA 1
ATOM 4422 C C . TYR A 1 399 ? -7.575 24.581 -13.836 1.00 32.37 808 TYR A C 1
ATOM 4423 O O . TYR A 1 399 ? -7.461 23.784 -14.767 1.00 32.66 808 TYR A O 1
ATOM 4441 N N . VAL A 1 400 ? -7.878 24.211 -12.593 1.00 31.73 809 VAL A N 1
ATOM 4442 C CA . VAL A 1 400 ? -8.243 22.851 -12.297 1.00 31.17 809 VAL A CA 1
ATOM 4443 C C . VAL A 1 400 ? -9.426 22.732 -11.371 1.00 34.60 809 VAL A C 1
ATOM 4444 O O . VAL A 1 400 ? -9.714 23.604 -10.548 1.00 38.50 809 VAL A O 1
ATOM 4457 N N . LYS A 1 401 ? -10.069 21.584 -11.495 1.00 33.58 810 LYS A N 1
ATOM 4458 C CA . LYS A 1 401 ? -11.269 21.259 -10.760 1.00 35.74 810 LYS A CA 1
ATOM 4459 C C . LYS A 1 401 ? -10.910 20.055 -9.900 1.00 36.06 810 LYS A C 1
ATOM 4460 O O . LYS A 1 401 ? -10.302 19.107 -10.395 1.00 36.64 810 LYS A O 1
ATOM 4479 N N . LYS A 1 402 ? -11.203 20.131 -8.596 1.00 37.10 811 LYS A N 1
ATOM 4480 C CA . LYS A 1 402 ? -10.851 19.075 -7.658 1.00 37.72 811 LYS A CA 1
ATOM 4481 C C . LYS A 1 402 ? -12.052 18.688 -6.830 1.00 40.09 811 LYS A C 1
ATOM 4482 O O . LYS A 1 402 ? -12.782 19.541 -6.309 1.00 40.54 811 LYS A O 1
ATOM 4501 N N . TYR A 1 403 ? -12.278 17.391 -6.733 1.00 40.72 812 TYR A N 1
ATOM 4502 C CA . TYR A 1 403 ? -13.480 16.901 -6.112 1.00 42.12 812 TYR A CA 1
ATOM 4503 C C . TYR A 1 403 ? -13.291 16.881 -4.606 1.00 46.55 812 TYR A C 1
ATOM 4504 O O . TYR A 1 403 ? -12.243 16.440 -4.124 1.00 44.71 812 TYR A O 1
ATOM 4522 N N . ASN A 1 404 ? -14.304 17.358 -3.885 1.00 54.45 813 ASN A N 1
ATOM 4523 C CA . ASN A 1 404 ? -14.367 17.248 -2.420 1.00 60.87 813 ASN A CA 1
ATOM 4524 C C . ASN A 1 404 ? -15.498 16.273 -2.095 1.00 58.19 813 ASN A C 1
ATOM 4525 O O . ASN A 1 404 ? -16.671 16.656 -2.089 1.00 57.56 813 ASN A O 1
ATOM 4536 N N . PRO A 1 405 ? -15.165 14.996 -1.870 1.00 56.55 814 PRO A N 1
ATOM 4537 C CA . PRO A 1 405 ? -16.257 14.032 -1.730 1.00 58.86 814 PRO A CA 1
ATOM 4538 C C . PRO A 1 405 ? -17.057 14.198 -0.422 1.00 66.31 814 PRO A C 1
ATOM 4539 O O . PRO A 1 405 ? -18.184 13.712 -0.357 1.00 66.98 814 PRO A O 1
ATOM 4550 N N . LYS A 1 406 ? -16.515 14.896 0.575 1.00 70.99 815 LYS A N 1
ATOM 4551 C CA . LYS A 1 406 ? -17.262 15.120 1.817 1.00 76.64 815 LYS A CA 1
ATOM 4552 C C . LYS A 1 406 ? -18.414 16.088 1.581 1.00 79.28 815 LYS A C 1
ATOM 4553 O O . LYS A 1 406 ? -19.515 15.880 2.090 1.00 82.24 815 LYS A O 1
ATOM 4572 N N . GLU A 1 407 ? -18.158 17.141 0.808 1.00 77.76 816 GLU A N 1
ATOM 4573 C CA . GLU A 1 407 ? -19.173 18.158 0.535 1.00 78.12 816 GLU A CA 1
ATOM 4574 C C . GLU A 1 407 ? -19.915 17.849 -0.766 1.00 73.92 816 GLU A C 1
ATOM 4575 O O . GLU A 1 407 ? -20.731 18.642 -1.232 1.00 69.48 816 GLU A O 1
ATOM 4587 N N . ASN A 1 408 ? -19.647 16.678 -1.334 1.00 76.33 817 ASN A N 1
ATOM 4588 C CA . ASN A 1 408 ? -20.189 16.292 -2.646 1.00 76.29 817 ASN A CA 1
ATOM 4589 C C . ASN A 1 408 ? -20.107 17.410 -3.694 1.00 65.53 817 ASN A C 1
ATOM 4590 O O . ASN A 1 408 ? -21.067 17.702 -4.396 1.00 64.51 817 ASN A O 1
ATOM 4601 N N . CYS A 1 409 ? -18.953 18.046 -3.808 1.00 58.13 818 CYS A N 1
ATOM 4602 C CA . CYS A 1 409 ? -18.810 19.107 -4.791 1.00 53.89 818 CYS A CA 1
ATOM 4603 C C . CYS A 1 409 ? -17.376 19.279 -5.264 1.00 49.36 818 CYS A C 1
ATOM 4604 O O . CYS A 1 409 ? -16.413 18.760 -4.679 1.00 45.66 818 CYS A O 1
ATOM 4612 N N . PHE A 1 410 ? -17.269 20.039 -6.340 1.00 48.79 819 PHE A N 1
ATOM 4613 C CA . PHE A 1 410 ? -15.993 20.432 -6.904 1.00 45.52 819 PHE A CA 1
ATOM 4614 C C . PHE A 1 410 ? -15.615 21.838 -6.474 1.00 45.33 819 PHE A C 1
ATOM 4615 O O . PHE A 1 410 ? -16.484 22.695 -6.312 1.00 46.73 819 PHE A O 1
ATOM 4632 N N . LYS A 1 411 ? -14.328 22.106 -6.321 1.00 43.17 820 LYS A N 1
ATOM 4633 C CA . LYS A 1 411 ? -13.902 23.502 -6.322 1.00 44.08 820 LYS A CA 1
ATOM 4634 C C . LYS A 1 411 ? -12.873 23.742 -7.432 1.00 41.66 820 LYS A C 1
ATOM 4635 O O . LYS A 1 411 ? -12.139 22.844 -7.839 1.00 41.75 820 LYS A O 1
ATOM 4654 N N . TRP A 1 412 ? -12.843 24.975 -7.906 1.00 39.81 821 TRP A N 1
ATOM 4655 C CA . TRP A 1 412 ? -12.001 25.374 -9.006 1.00 36.72 821 TRP A CA 1
ATOM 4656 C C . TRP A 1 412 ? -10.842 26.139 -8.389 1.00 35.89 821 TRP A C 1
ATOM 4657 O O . TRP A 1 412 ? -11.047 26.912 -7.438 1.00 38.67 821 TRP A O 1
ATOM 4678 N N . LEU A 1 413 ? -9.639 25.852 -8.880 1.00 31.90 822 LEU A N 1
ATOM 4679 C CA . LEU A 1 413 ? -8.419 26.555 -8.526 1.00 31.66 822 LEU A CA 1
ATOM 4680 C C . LEU A 1 413 ? -7.765 27.145 -9.772 1.00 33.49 822 LEU A C 1
ATOM 4681 O O . LEU A 1 413 ? -7.778 26.496 -10.845 1.00 32.27 822 LEU A O 1
ATOM 4697 N N . MET A 1 414 ? -7.174 28.334 -9.615 1.00 32.98 823 MET A N 1
ATOM 4698 C CA . MET A 1 414 ? -6.328 28.950 -10.632 1.00 31.63 823 MET A CA 1
ATOM 4699 C C . MET A 1 414 ? -4.943 29.081 -10.073 1.00 31.68 823 MET A C 1
ATOM 4700 O O . MET A 1 414 ? -4.781 29.627 -8.981 1.00 33.06 823 MET A O 1
ATOM 4714 N N . PHE A 1 415 ? -3.978 28.474 -10.772 1.00 28.72 824 PHE A N 1
ATOM 4715 C CA . PHE A 1 415 ? -2.539 28.544 -10.503 1.00 28.86 824 PHE A CA 1
ATOM 4716 C C . PHE A 1 415 ? -1.818 29.508 -11.463 1.00 30.93 824 PHE A C 1
ATOM 4717 O O . PHE A 1 415 ? -1.899 29.330 -12.670 1.00 30.54 824 PHE A O 1
ATOM 4734 N N . ASN A 1 416 ? -1.137 30.512 -10.916 1.00 29.84 825 ASN A N 1
ATOM 4735 C CA . ASN A 1 416 ? -0.239 31.415 -11.605 1.00 32.03 825 ASN A CA 1
ATOM 4736 C C . ASN A 1 416 ? 1.105 31.311 -10.902 1.00 37.12 825 ASN A C 1
ATOM 4737 O O . ASN A 1 416 ? 1.338 31.974 -9.888 1.00 37.81 825 ASN A O 1
ATOM 4748 N N . ASP A 1 417 ? 1.978 30.462 -11.429 1.00 37.62 826 ASP A N 1
ATOM 4749 C CA . ASP A 1 417 ? 3.242 30.145 -10.777 1.00 39.09 826 ASP A CA 1
ATOM 4750 C C . ASP A 1 417 ? 3.056 29.767 -9.295 1.00 39.97 826 ASP A C 1
ATOM 4751 O O . ASP A 1 417 ? 2.519 28.691 -9.004 1.00 37.93 826 ASP A O 1
ATOM 4760 N N . TYR A 1 418 ? 3.450 30.647 -8.368 1.00 40.32 827 TYR A N 1
ATOM 4761 C CA . TYR A 1 418 ? 3.310 30.335 -6.967 1.00 38.65 827 TYR A CA 1
ATOM 4762 C C . TYR A 1 418 ? 2.061 30.947 -6.334 1.00 39.52 827 TYR A C 1
ATOM 4763 O O . TYR A 1 418 ? 1.788 30.716 -5.153 1.00 41.98 827 TYR A O 1
ATOM 4781 N N . LEU A 1 419 ? 1.274 31.685 -7.105 1.00 38.23 828 LEU A N 1
ATOM 4782 C CA . LEU A 1 419 ? -0.035 32.118 -6.609 1.00 37.42 828 LEU A CA 1
ATOM 4783 C C . LEU A 1 419 ? -1.082 31.053 -6.920 1.00 34.22 828 LEU A C 1
ATOM 4784 O O . LEU A 1 419 ? -1.131 30.511 -8.022 1.00 32.33 828 LEU A O 1
ATOM 4800 N N . VAL A 1 420 ? -1.886 30.720 -5.923 1.00 32.94 829 VAL A N 1
ATOM 4801 C CA . VAL A 1 420 ? -2.957 29.769 -6.078 1.00 32.35 829 VAL A CA 1
ATOM 4802 C C . VAL A 1 420 ? -4.196 30.361 -5.470 1.00 34.70 829 VAL A C 1
ATOM 4803 O O . VAL A 1 420 ? -4.174 30.750 -4.308 1.00 35.94 829 VAL A O 1
ATOM 4816 N N . VAL A 1 421 ? -5.308 30.365 -6.190 1.00 35.60 830 VAL A N 1
ATOM 4817 C CA . VAL A 1 421 ? -6.489 30.978 -5.648 1.00 40.34 830 VAL A CA 1
ATOM 4818 C C . VAL A 1 421 ? -7.734 30.147 -6.007 1.00 35.86 830 VAL A C 1
ATOM 4819 O O . VAL A 1 421 ? -7.902 29.665 -7.135 1.00 32.78 830 VAL A O 1
ATOM 4832 N N . GLU A 1 422 ? -8.588 29.921 -5.009 1.00 34.03 831 GLU A N 1
ATOM 4833 C CA . GLU A 1 422 ? -9.856 29.269 -5.237 1.00 34.74 831 GLU A CA 1
ATOM 4834 C C . GLU A 1 422 ? -10.757 30.246 -5.980 1.00 35.56 831 GLU A C 1
ATOM 4835 O O . GLU A 1 422 ? -10.766 31.433 -5.667 1.00 36.26 831 GLU A O 1
ATOM 4847 N N . ILE A 1 423 ? -11.476 29.755 -6.993 1.00 36.52 832 ILE A N 1
ATOM 4848 C CA . ILE A 1 423 ? -12.297 30.601 -7.830 1.00 32.68 832 ILE A CA 1
ATOM 4849 C C . ILE A 1 423 ? -13.655 29.974 -8.048 1.00 33.32 832 ILE A C 1
ATOM 4850 O O . ILE A 1 423 ? -13.854 28.789 -7.839 1.00 35.64 832 ILE A O 1
ATOM 4866 N N . THR A 1 424 ? -14.584 30.793 -8.509 1.00 34.34 833 THR A N 1
ATOM 4867 C CA . THR A 1 424 ? -15.856 30.307 -8.965 1.00 38.79 833 THR A CA 1
ATOM 4868 C C . THR A 1 424 ? -15.762 29.567 -10.306 1.00 38.97 833 THR A C 1
ATOM 4869 O O . THR A 1 424 ? -14.869 29.807 -11.165 1.00 36.69 833 THR A O 1
ATOM 4880 N N . GLU A 1 425 ? -16.715 28.663 -10.476 1.00 41.23 834 GLU A N 1
ATOM 4881 C CA . GLU A 1 425 ? -16.854 27.927 -11.707 1.00 43.95 834 GLU A CA 1
ATOM 4882 C C . GLU A 1 425 ? -17.124 28.903 -12.841 1.00 43.13 834 GLU A C 1
ATOM 4883 O O . GLU A 1 425 ? -16.639 28.716 -13.941 1.00 42.81 834 GLU A O 1
ATOM 4895 N N . GLU A 1 426 ? -17.903 29.942 -12.569 1.00 42.90 835 GLU A N 1
ATOM 4896 C CA . GLU A 1 426 ? -18.163 30.998 -13.551 1.00 45.22 835 GLU A CA 1
ATOM 4897 C C . GLU A 1 426 ? -16.870 31.580 -14.138 1.00 38.68 835 GLU A C 1
ATOM 4898 O O . GLU A 1 426 ? -16.721 31.690 -15.372 1.00 37.58 835 GLU A O 1
ATOM 4910 N N A GLU A 1 427 ? -15.926 31.922 -13.264 0.50 37.55 836 GLU A N 1
ATOM 4911 N N B GLU A 1 427 ? -15.901 31.918 -13.292 0.50 37.52 836 GLU A N 1
ATOM 4912 C CA A GLU A 1 427 ? -14.637 32.432 -13.711 0.50 36.06 836 GLU A CA 1
ATOM 4913 C CA B GLU A 1 427 ? -14.648 32.455 -13.817 0.50 35.76 836 GLU A CA 1
ATOM 4914 C C A GLU A 1 427 ? -13.879 31.356 -14.449 0.50 34.96 836 GLU A C 1
ATOM 4915 C C B GLU A 1 427 ? -13.814 31.359 -14.439 0.50 35.03 836 GLU A C 1
ATOM 4916 O O A GLU A 1 427 ? -13.315 31.597 -15.510 0.50 34.38 836 GLU A O 1
ATOM 4917 O O B GLU A 1 427 ? -13.134 31.589 -15.429 0.50 34.48 836 GLU A O 1
ATOM 4940 N N . ALA A 1 428 ? -13.892 30.159 -13.881 1.00 32.73 837 ALA A N 1
ATOM 4941 C CA . ALA A 1 428 ? -13.201 29.031 -14.456 1.00 32.97 837 ALA A CA 1
ATOM 4942 C C . ALA A 1 428 ? -13.636 28.724 -15.907 1.00 37.49 837 ALA A C 1
ATOM 4943 O O . ALA A 1 428 ? -12.813 28.304 -16.687 1.00 39.38 837 ALA A O 1
ATOM 4950 N N . LEU A 1 429 ? -14.896 28.967 -16.265 1.00 40.03 838 LEU A N 1
ATOM 4951 C CA . LEU A 1 429 ? -15.426 28.625 -17.593 1.00 40.80 838 LEU A CA 1
ATOM 4952 C C . LEU A 1 429 ? -15.497 29.829 -18.532 1.00 42.76 838 LEU A C 1
ATOM 4953 O O . LEU A 1 429 ? -15.841 29.699 -19.703 1.00 46.83 838 LEU A O 1
ATOM 4969 N N . LYS A 1 430 ? -15.114 30.994 -18.047 1.00 40.14 839 LYS A N 1
ATOM 4970 C CA . LYS A 1 430 ? -15.246 32.227 -18.810 1.00 40.46 839 LYS A CA 1
ATOM 4971 C C . LYS A 1 430 ? -14.145 32.377 -19.879 1.00 39.02 839 LYS A C 1
ATOM 4972 O O . LYS A 1 430 ? -12.962 32.364 -19.559 1.00 35.22 839 LYS A O 1
ATOM 4991 N N . MET A 1 431 ? -14.540 32.551 -21.139 1.00 40.50 840 MET A N 1
ATOM 4992 C CA . MET A 1 431 ? -13.613 32.548 -22.273 1.00 42.69 840 MET A CA 1
ATOM 4993 C C . MET A 1 431 ? -13.585 33.915 -22.915 1.00 43.29 840 MET A C 1
ATOM 4994 O O . MET A 1 431 ? -12.939 34.136 -23.924 1.00 44.94 840 MET A O 1
ATOM 5008 N N . THR A 1 432 ? -14.323 34.841 -22.346 1.00 44.24 841 THR A N 1
ATOM 5009 C CA . THR A 1 432 ? -14.591 36.063 -23.077 1.00 46.67 841 THR A CA 1
ATOM 5010 C C . THR A 1 432 ? -13.498 37.120 -22.884 1.00 44.08 841 THR A C 1
ATOM 5011 O O . THR A 1 432 ? -13.476 38.109 -23.599 1.00 41.09 841 THR A O 1
ATOM 5022 N N . TYR A 1 433 ? -12.572 36.909 -21.952 1.00 41.35 842 TYR A N 1
ATOM 5023 C CA . TYR A 1 433 ? -11.550 37.922 -21.697 1.00 35.73 842 TYR A CA 1
ATOM 5024 C C . TYR A 1 433 ? -10.562 38.045 -22.858 1.00 34.40 842 TYR A C 1
ATOM 5025 O O . TYR A 1 433 ? -9.937 37.065 -23.256 1.00 34.83 842 TYR A O 1
ATOM 5043 N N . PRO A 1 434 ? -10.383 39.263 -23.377 1.00 37.76 843 PRO A N 1
ATOM 5044 C CA . PRO A 1 434 ? -9.457 39.445 -24.496 1.00 39.42 843 PRO A CA 1
ATOM 5045 C C . PRO A 1 434 ? -8.011 39.089 -24.131 1.00 39.65 843 PRO A C 1
ATOM 5046 O O . PRO A 1 434 ? -7.239 38.740 -25.037 1.00 37.63 843 PRO A O 1
ATOM 5057 N N . TRP A 1 435 ? -7.692 39.060 -22.830 1.00 37.11 844 TRP A N 1
ATOM 5058 C CA . TRP A 1 435 ? -6.344 38.754 -22.362 1.00 33.16 844 TRP A CA 1
ATOM 5059 C C . TRP A 1 435 ? -6.131 37.279 -22.114 1.00 34.93 844 TRP A C 1
ATOM 5060 O O . TRP A 1 435 ? -5.061 36.897 -21.659 1.00 39.12 844 TRP A O 1
ATOM 5081 N N . LYS A 1 436 ? -7.157 36.464 -22.360 1.00 34.46 845 LYS A N 1
ATOM 5082 C CA . LYS A 1 436 ? -7.125 35.026 -22.055 1.00 34.75 845 LYS A CA 1
ATOM 5083 C C . LYS A 1 436 ? -7.275 34.193 -23.332 1.00 32.94 845 LYS A C 1
ATOM 5084 O O . LYS A 1 436 ? -8.139 34.473 -24.143 1.00 31.90 845 LYS A O 1
ATOM 5103 N N . THR A 1 437 ? -6.441 33.172 -23.479 1.00 30.76 846 THR A N 1
ATOM 5104 C CA . THR A 1 437 ? -6.534 32.227 -24.594 1.00 32.36 846 THR A CA 1
ATOM 5105 C C . THR A 1 437 ? -6.313 30.813 -24.099 1.00 30.56 846 THR A C 1
ATOM 5106 O O . THR A 1 437 ? -5.264 30.506 -23.512 1.00 31.92 846 THR A O 1
ATOM 5117 N N . PRO A 1 438 ? -7.297 29.947 -24.298 1.00 30.41 847 PRO A N 1
ATOM 5118 C CA . PRO A 1 438 ? -7.109 28.530 -23.943 1.00 32.16 847 PRO A CA 1
ATOM 5119 C C . PRO A 1 438 ? -6.027 27.899 -24.813 1.00 34.63 847 PRO A C 1
ATOM 5120 O O . PRO A 1 438 ? -5.915 28.251 -25.981 1.00 31.57 847 PRO A O 1
ATOM 5131 N N . GLU A 1 439 ? -5.212 27.025 -24.233 1.00 34.90 848 GLU A N 1
ATOM 5132 C CA . GLU A 1 439 ? -4.080 26.432 -24.929 1.00 32.43 848 GLU A CA 1
ATOM 5133 C C . GLU A 1 439 ? -4.220 24.900 -24.927 1.00 32.64 848 GLU A C 1
ATOM 5134 O O . GLU A 1 439 ? -4.073 24.236 -25.975 1.00 32.51 848 GLU A O 1
ATOM 5146 N N . ILE A 1 440 ? -4.455 24.352 -23.726 1.00 28.81 849 ILE A N 1
ATOM 5147 C CA . ILE A 1 440 ? -4.518 22.927 -23.508 1.00 24.90 849 ILE A CA 1
ATOM 5148 C C . ILE A 1 440 ? -5.658 22.639 -22.591 1.00 29.72 849 ILE A C 1
ATOM 5149 O O . ILE A 1 440 ? -5.736 23.205 -21.513 1.00 32.54 849 ILE A O 1
ATOM 5165 N N . ILE A 1 441 ? -6.519 21.716 -23.000 1.00 29.66 850 ILE A N 1
ATOM 5166 C CA . ILE A 1 441 ? -7.770 21.415 -22.299 1.00 30.43 850 ILE A CA 1
ATOM 5167 C C . ILE A 1 441 ? -7.867 19.914 -22.012 1.00 32.73 850 ILE A C 1
ATOM 5168 O O . ILE A 1 441 ? -7.576 19.102 -22.879 1.00 34.19 850 ILE A O 1
ATOM 5184 N N . ILE A 1 442 ? -8.282 19.560 -20.795 1.00 29.72 851 ILE A N 1
ATOM 5185 C CA . ILE A 1 442 ? -8.408 18.174 -20.365 1.00 27.99 851 ILE A CA 1
ATOM 5186 C C . ILE A 1 442 ? -9.836 17.848 -19.975 1.00 30.77 851 ILE A C 1
ATOM 5187 O O . ILE A 1 442 ? -10.397 18.451 -19.043 1.00 34.74 851 ILE A O 1
ATOM 5203 N N . TYR A 1 443 ? -10.390 16.838 -20.627 1.00 31.28 852 TYR A N 1
ATOM 5204 C CA . TYR A 1 443 ? -11.678 16.333 -20.279 1.00 32.56 852 TYR A CA 1
ATOM 5205 C C . TYR A 1 443 ? -11.371 14.971 -19.735 1.00 33.91 852 TYR A C 1
ATOM 5206 O O . TYR A 1 443 ? -10.428 14.312 -20.191 1.00 35.76 852 TYR A O 1
ATOM 5224 N N A CYS A 1 444 ? -12.207 14.526 -18.809 0.50 33.50 853 CYS A N 1
ATOM 5225 N N B CYS A 1 444 ? -12.110 14.584 -18.689 0.50 33.48 853 CYS A N 1
ATOM 5226 C CA A CYS A 1 444 ? -11.938 13.326 -18.055 0.50 32.02 853 CYS A CA 1
ATOM 5227 C CA B CYS A 1 444 ? -11.949 13.284 -18.032 0.50 32.37 853 CYS A CA 1
ATOM 5228 C C A CYS A 1 444 ? -13.248 12.611 -17.826 0.50 32.83 853 CYS A C 1
ATOM 5229 C C B CYS A 1 444 ? -13.270 12.606 -17.899 0.50 32.83 853 CYS A C 1
ATOM 5230 O O A CYS A 1 444 ? -14.265 13.250 -17.598 0.50 31.09 853 CYS A O 1
ATOM 5231 O O B CYS A 1 444 ? -14.296 13.253 -17.758 0.50 31.08 853 CYS A O 1
ATOM 5246 N N . ASP A 1 445 ? -13.239 11.288 -17.915 1.00 31.52 854 ASP A N 1
ATOM 5247 C CA . ASP A 1 445 ? -14.403 10.498 -17.540 1.00 34.21 854 ASP A CA 1
ATOM 5248 C C . ASP A 1 445 ? -14.947 10.977 -16.183 1.00 35.85 854 ASP A C 1
ATOM 5249 O O . ASP A 1 445 ? -14.201 11.039 -15.199 1.00 35.94 854 ASP A O 1
ATOM 5258 N N . ALA A 1 446 ? -16.230 11.306 -16.138 1.00 35.87 855 ALA A N 1
ATOM 5259 C CA . ALA A 1 446 ? -16.819 11.984 -14.995 1.00 37.11 855 ALA A CA 1
ATOM 5260 C C . ALA A 1 446 ? -16.657 11.184 -13.699 1.00 37.68 855 ALA A C 1
ATOM 5261 O O . ALA A 1 446 ? -16.381 11.772 -12.677 1.00 37.86 855 ALA A O 1
ATOM 5268 N N . GLU A 1 447 ? -16.773 9.859 -13.746 1.00 38.35 856 GLU A N 1
ATOM 5269 C CA . GLU A 1 447 ? -16.624 9.067 -12.548 1.00 44.74 856 GLU A CA 1
ATOM 5270 C C . GLU A 1 447 ? -15.162 9.017 -12.104 1.00 44.04 856 GLU A C 1
ATOM 5271 O O . GLU A 1 447 ? -14.885 9.090 -10.887 1.00 41.06 856 GLU A O 1
ATOM 5283 N N . GLU A 1 448 ? -14.231 8.925 -13.057 1.00 41.72 857 GLU A N 1
ATOM 5284 C CA . GLU A 1 448 ? -12.801 8.868 -12.705 1.00 41.73 857 GLU A CA 1
ATOM 5285 C C . GLU A 1 448 ? -12.352 10.127 -11.963 1.00 42.45 857 GLU A C 1
ATOM 5286 O O . GLU A 1 448 ? -11.495 10.089 -11.078 1.00 45.07 857 GLU A O 1
ATOM 5298 N N . LEU A 1 449 ? -12.983 11.239 -12.317 1.00 41.04 858 LEU A N 1
ATOM 5299 C CA . LEU A 1 449 ? -12.593 12.545 -11.871 1.00 40.50 858 LEU A CA 1
ATOM 5300 C C . LEU A 1 449 ? -12.842 12.686 -10.360 1.00 43.38 858 LEU A C 1
ATOM 5301 O O . LEU A 1 449 ? -12.222 13.506 -9.663 1.00 42.90 858 LEU A O 1
ATOM 5317 N N . ARG A 1 450 ? -13.728 11.836 -9.859 1.00 44.10 859 ARG A N 1
ATOM 5318 C CA . ARG A 1 450 ? -14.138 11.902 -8.480 1.00 45.60 859 ARG A CA 1
ATOM 5319 C C . ARG A 1 450 ? -13.336 10.927 -7.643 1.00 47.36 859 ARG A C 1
ATOM 5320 O O . ARG A 1 450 ? -13.510 10.909 -6.452 1.00 46.72 859 ARG A O 1
ATOM 5341 N N . LYS A 1 451 ? -12.470 10.109 -8.243 1.00 49.69 860 LYS A N 1
ATOM 5342 C CA . LYS A 1 451 ? -11.709 9.153 -7.415 1.00 49.85 860 LYS A CA 1
ATOM 5343 C C . LYS A 1 451 ? -10.696 9.901 -6.563 1.00 49.33 860 LYS A C 1
ATOM 5344 O O . LYS A 1 451 ? -10.217 10.979 -6.945 1.00 49.82 860 LYS A O 1
ATOM 5363 N N . PRO A 1 452 ? -10.340 9.325 -5.412 1.00 47.59 861 PRO A N 1
ATOM 5364 C CA . PRO A 1 452 ? -9.359 10.031 -4.588 1.00 48.51 861 PRO A CA 1
ATOM 5365 C C . PRO A 1 452 ? -7.938 9.943 -5.138 1.00 49.21 861 PRO A C 1
ATOM 5366 O O . PRO A 1 452 ? -7.553 9.010 -5.844 1.00 50.28 861 PRO A O 1
ATOM 5377 N N . PHE A 1 453 ? -7.165 10.964 -4.808 1.00 50.50 862 PHE A N 1
ATOM 5378 C CA . PHE A 1 453 ? -5.734 10.933 -5.004 1.00 54.21 862 PHE A CA 1
ATOM 5379 C C . PHE A 1 453 ? -5.097 10.108 -3.872 1.00 60.38 862 PHE A C 1
ATOM 5380 O O . PHE A 1 453 ? -5.291 10.402 -2.685 1.00 59.97 862 PHE A O 1
ATOM 5397 N N . PHE A 1 454 ? -4.355 9.065 -4.240 1.00 65.86 863 PHE A N 1
ATOM 5398 C CA . PHE A 1 454 ? -3.715 8.201 -3.256 1.00 72.47 863 PHE A CA 1
ATOM 5399 C C . PHE A 1 454 ? -2.450 8.835 -2.684 1.00 76.02 863 PHE A C 1
ATOM 5400 O O . PHE A 1 454 ? -1.535 9.190 -3.424 1.00 76.87 863 PHE A O 1
ATOM 5406 N N . GLU B 1 51 ? -67.345 -13.334 -39.375 1.00 154.34 460 GLU B N 1
ATOM 5407 C CA . GLU B 1 51 ? -67.592 -14.750 -39.600 1.00 149.88 460 GLU B CA 1
ATOM 5408 C C . GLU B 1 51 ? -66.275 -15.523 -39.734 1.00 123.58 460 GLU B C 1
ATOM 5409 O O . GLU B 1 51 ? -65.661 -15.871 -38.730 1.00 132.74 460 GLU B O 1
ATOM 5414 N N . THR B 1 52 ? -65.838 -15.771 -40.969 1.00 130.09 461 THR B N 1
ATOM 5415 C CA . THR B 1 52 ? -64.662 -16.608 -41.242 1.00 94.77 461 THR B CA 1
ATOM 5416 C C . THR B 1 52 ? -63.346 -15.830 -41.400 1.00 75.64 461 THR B C 1
ATOM 5417 O O . THR B 1 52 ? -63.262 -14.873 -42.157 1.00 73.94 461 THR B O 1
ATOM 5428 N N . SER B 1 53 ? -62.315 -16.283 -40.693 1.00 63.66 462 SER B N 1
ATOM 5429 C CA . SER B 1 53 ? -61.000 -15.648 -40.686 1.00 57.53 462 SER B CA 1
ATOM 5430 C C . SER B 1 53 ? -59.904 -16.645 -41.026 1.00 49.08 462 SER B C 1
ATOM 5431 O O . SER B 1 53 ? -59.983 -17.829 -40.668 1.00 47.05 462 SER B O 1
ATOM 5439 N N . ASP B 1 54 ? -58.838 -16.153 -41.642 1.00 44.26 463 ASP B N 1
ATOM 5440 C CA . ASP B 1 54 ? -57.666 -16.980 -41.841 1.00 39.53 463 ASP B CA 1
ATOM 5441 C C . ASP B 1 54 ? -56.975 -17.255 -40.529 1.00 35.83 463 ASP B C 1
ATOM 5442 O O . ASP B 1 54 ? -56.914 -16.401 -39.652 1.00 35.66 463 ASP B O 1
ATOM 5451 N N . ILE B 1 55 ? -56.433 -18.459 -40.395 1.00 34.03 464 ILE B N 1
ATOM 5452 C CA . ILE B 1 55 ? -55.794 -18.837 -39.143 1.00 32.42 464 ILE B CA 1
ATOM 5453 C C . ILE B 1 55 ? -54.649 -17.893 -38.755 1.00 31.99 464 ILE B C 1
ATOM 5454 O O . ILE B 1 55 ? -54.277 -17.836 -37.567 1.00 31.57 464 ILE B O 1
ATOM 5470 N N . GLN B 1 56 ? -54.085 -17.159 -39.726 1.00 33.41 465 GLN B N 1
ATOM 5471 C CA . GLN B 1 56 ? -52.949 -16.274 -39.438 1.00 35.30 465 GLN B CA 1
ATOM 5472 C C . GLN B 1 56 ? -53.389 -14.883 -38.968 1.00 36.38 465 GLN B C 1
ATOM 5473 O O . GLN B 1 56 ? -52.561 -14.033 -38.626 1.00 35.87 465 GLN B O 1
ATOM 5487 N N . THR B 1 57 ? -54.698 -14.673 -38.929 1.00 37.46 466 THR B N 1
ATOM 5488 C CA . THR B 1 57 ? -55.285 -13.458 -38.380 1.00 36.60 466 THR B CA 1
ATOM 5489 C C . THR B 1 57 ? -54.907 -13.290 -36.904 1.00 34.04 466 THR B C 1
ATOM 5490 O O . THR B 1 57 ? -55.232 -14.142 -36.100 1.00 35.47 466 THR B O 1
ATOM 5501 N N . TYR B 1 58 ? -54.232 -12.207 -36.539 1.00 32.21 467 TYR B N 1
ATOM 5502 C CA . TYR B 1 58 ? -53.670 -12.124 -35.183 1.00 30.00 467 TYR B CA 1
ATOM 5503 C C . TYR B 1 58 ? -54.251 -10.978 -34.350 1.00 33.13 467 TYR B C 1
ATOM 5504 O O . TYR B 1 58 ? -53.757 -10.693 -33.274 1.00 34.18 467 TYR B O 1
ATOM 5522 N N . THR B 1 59 ? -55.287 -10.320 -34.859 1.00 36.73 468 THR B N 1
ATOM 5523 C CA . THR B 1 59 ? -56.080 -9.376 -34.062 1.00 39.23 468 THR B CA 1
ATOM 5524 C C . THR B 1 59 ? -57.563 -9.684 -34.178 1.00 43.06 468 THR B C 1
ATOM 5525 O O . THR B 1 59 ? -58.024 -10.383 -35.090 1.00 45.34 468 THR B O 1
ATOM 5536 N N . SER B 1 60 ? -58.300 -9.119 -33.242 1.00 44.97 469 SER B N 1
ATOM 5537 C CA . SER B 1 60 ? -59.741 -9.185 -33.213 1.00 46.82 469 SER B CA 1
ATOM 5538 C C . SER B 1 60 ? -60.256 -7.816 -32.821 1.00 49.26 469 SER B C 1
ATOM 5539 O O . SER B 1 60 ? -59.543 -7.062 -32.179 1.00 50.90 469 SER B O 1
ATOM 5547 N N . ILE B 1 61 ? -61.479 -7.475 -33.202 1.00 56.16 470 ILE B N 1
ATOM 5548 C CA . ILE B 1 61 ? -62.074 -6.209 -32.758 1.00 65.91 470 ILE B CA 1
ATOM 5549 C C . ILE B 1 61 ? -62.401 -6.238 -31.258 1.00 66.80 470 ILE B C 1
ATOM 5550 O O . ILE B 1 61 ? -62.217 -5.253 -30.542 1.00 68.77 470 ILE B O 1
ATOM 5566 N N . ASN B 1 62 ? -62.882 -7.384 -30.799 1.00 65.33 471 ASN B N 1
ATOM 5567 C CA . ASN B 1 62 ? -63.158 -7.614 -29.399 1.00 65.01 471 ASN B CA 1
ATOM 5568 C C . ASN B 1 62 ? -61.870 -7.954 -28.649 1.00 58.93 471 ASN B C 1
ATOM 5569 O O . ASN B 1 62 ? -61.226 -8.963 -28.937 1.00 53.67 471 ASN B O 1
ATOM 5580 N N . LYS B 1 63 ? -61.499 -7.101 -27.693 1.00 59.04 472 LYS B N 1
ATOM 5581 C CA . LYS B 1 63 ? -60.324 -7.321 -26.853 1.00 55.86 472 LYS B CA 1
ATOM 5582 C C . LYS B 1 63 ? -60.387 -8.598 -26.038 1.00 52.21 472 LYS B C 1
ATOM 5583 O O . LYS B 1 63 ? -59.367 -9.096 -25.601 1.00 53.05 472 LYS B O 1
ATOM 5602 N N . TYR B 1 64 ? -61.574 -9.125 -25.796 1.00 50.47 473 TYR B N 1
ATOM 5603 C CA . TYR B 1 64 ? -61.661 -10.338 -25.008 1.00 51.25 473 TYR B CA 1
ATOM 5604 C C . TYR B 1 64 ? -61.498 -11.606 -25.849 1.00 50.06 473 TYR B C 1
ATOM 5605 O O . TYR B 1 64 ? -61.355 -12.700 -25.314 1.00 51.74 473 TYR B O 1
ATOM 5623 N N . GLU B 1 65 ? -61.467 -11.443 -27.166 1.00 50.14 474 GLU B N 1
ATOM 5624 C CA . GLU B 1 65 ? -61.450 -12.577 -28.089 1.00 51.85 474 GLU B CA 1
ATOM 5625 C C . GLU B 1 65 ? -60.008 -12.970 -28.413 1.00 43.15 474 GLU B C 1
ATOM 5626 O O . GLU B 1 65 ? -59.232 -12.126 -28.839 1.00 42.06 474 GLU B O 1
ATOM 5638 N N . VAL B 1 66 ? -59.648 -14.232 -28.181 1.00 39.82 475 VAL B N 1
ATOM 5639 C CA . VAL B 1 66 ? -58.376 -14.768 -28.632 1.00 37.92 475 VAL B CA 1
ATOM 5640 C C . VAL B 1 66 ? -58.403 -14.866 -30.130 1.00 37.19 475 VAL B C 1
ATOM 5641 O O . VAL B 1 66 ? -59.232 -15.583 -30.685 1.00 39.71 475 VAL B O 1
ATOM 5654 N N . PRO B 1 67 ? -57.534 -14.113 -30.808 1.00 35.04 476 PRO B N 1
ATOM 5655 C CA . PRO B 1 67 ? -57.589 -14.196 -32.279 1.00 35.57 476 PRO B CA 1
ATOM 5656 C C . PRO B 1 67 ? -57.023 -15.517 -32.798 1.00 35.57 476 PRO B C 1
ATOM 5657 O O . PRO B 1 67 ? -56.203 -16.137 -32.119 1.00 37.17 476 PRO B O 1
ATOM 5668 N N . PRO B 1 68 ? -57.425 -15.928 -34.021 1.00 33.42 477 PRO B N 1
ATOM 5669 C CA . PRO B 1 68 ? -57.022 -17.202 -34.611 1.00 33.06 477 PRO B CA 1
ATOM 5670 C C . PRO B 1 68 ? -55.553 -17.548 -34.433 1.00 29.94 477 PRO B C 1
ATOM 5671 O O . PRO B 1 68 ? -55.277 -18.696 -34.098 1.00 30.36 477 PRO B O 1
ATOM 5682 N N . ALA B 1 69 ? -54.635 -16.618 -34.696 1.00 29.23 478 ALA B N 1
ATOM 5683 C CA . ALA B 1 69 ? -53.220 -16.929 -34.657 1.00 30.11 478 ALA B CA 1
ATOM 5684 C C . ALA B 1 69 ? -52.768 -17.406 -33.288 1.00 31.11 478 ALA B C 1
ATOM 5685 O O . ALA B 1 69 ? -51.709 -18.018 -33.161 1.00 28.99 478 ALA B O 1
ATOM 5692 N N . TYR B 1 70 ? -53.562 -17.092 -32.273 1.00 33.34 479 TYR B N 1
ATOM 5693 C CA . TYR B 1 70 ? -53.194 -17.367 -30.898 1.00 33.84 479 TYR B CA 1
ATOM 5694 C C . TYR B 1 70 ? -53.970 -18.537 -30.313 1.00 33.33 479 TYR B C 1
ATOM 5695 O O . TYR B 1 70 ? -53.734 -18.934 -29.169 1.00 35.21 479 TYR B O 1
ATOM 5713 N N . SER B 1 71 ? -54.907 -19.063 -31.097 1.00 32.44 480 SER B N 1
ATOM 5714 C CA . SER B 1 71 ? -55.785 -20.125 -30.628 1.00 36.03 480 SER B CA 1
ATOM 5715 C C . SER B 1 71 ? -55.036 -21.430 -30.484 1.00 37.55 480 SER B C 1
ATOM 5716 O O . SER B 1 71 ? -53.891 -21.556 -30.912 1.00 37.10 480 SER B O 1
ATOM 5724 N N . ARG B 1 72 ? -55.699 -22.399 -29.868 1.00 40.86 481 ARG B N 1
ATOM 5725 C CA . ARG B 1 72 ? -55.214 -23.756 -29.855 1.00 43.40 481 ARG B CA 1
ATOM 5726 C C . ARG B 1 72 ? -55.290 -24.269 -31.298 1.00 42.97 481 ARG B C 1
ATOM 5727 O O . ARG B 1 72 ? -56.345 -24.270 -31.882 1.00 39.51 481 ARG B O 1
ATOM 5748 N N . LEU B 1 73 ? -54.164 -24.674 -31.858 1.00 44.55 482 LEU B N 1
ATOM 5749 C CA . LEU B 1 73 ? -54.098 -25.094 -33.252 1.00 43.29 482 LEU B CA 1
ATOM 5750 C C . LEU B 1 73 ? -54.438 -26.564 -33.417 1.00 41.29 482 LEU B C 1
ATOM 5751 O O . LEU B 1 73 ? -54.382 -27.314 -32.463 1.00 42.64 482 LEU B O 1
ATOM 5767 N N . PRO B 1 74 ? -54.796 -26.987 -34.644 1.00 40.14 483 PRO B N 1
ATOM 5768 C CA . PRO B 1 74 ? -55.084 -28.407 -34.846 1.00 42.50 483 PRO B CA 1
ATOM 5769 C C . PRO B 1 74 ? -53.957 -29.316 -34.341 1.00 44.00 483 PRO B C 1
ATOM 5770 O O . PRO B 1 74 ? -52.787 -28.944 -34.441 1.00 41.56 483 PRO B O 1
ATOM 5781 N N . LEU B 1 75 ? -54.323 -30.474 -33.797 1.00 46.79 484 LEU B N 1
ATOM 5782 C CA . LEU B 1 75 ? -53.365 -31.517 -33.445 1.00 54.59 484 LEU B CA 1
ATOM 5783 C C . LEU B 1 75 ? -52.775 -32.177 -34.680 1.00 55.49 484 LEU B C 1
ATOM 5784 O O . LEU B 1 75 ? -53.509 -32.525 -35.608 1.00 54.61 484 LEU B O 1
ATOM 5800 N N . THR B 1 76 ? -51.466 -32.390 -34.686 1.00 56.67 485 THR B N 1
ATOM 5801 C CA . THR B 1 76 ? -50.822 -32.940 -35.868 1.00 59.78 485 THR B CA 1
ATOM 5802 C C . THR B 1 76 ? -51.080 -34.436 -35.984 1.00 68.07 485 THR B C 1
ATOM 5803 O O . THR B 1 76 ? -50.694 -35.064 -36.973 1.00 72.62 485 THR B O 1
ATOM 5814 N N . SER B 1 77 ? -51.763 -34.989 -34.985 1.00 69.59 486 SER B N 1
ATOM 5815 C CA . SER B 1 77 ? -52.157 -36.394 -34.981 1.00 74.70 486 SER B CA 1
ATOM 5816 C C . SER B 1 77 ? -53.670 -36.557 -35.191 1.00 77.54 486 SER B C 1
ATOM 5817 O O . SER B 1 77 ? -54.175 -37.660 -35.371 1.00 80.88 486 SER B O 1
ATOM 5825 N N . GLY B 1 78 ? -54.390 -35.442 -35.161 1.00 76.47 487 GLY B N 1
ATOM 5826 C CA . GLY B 1 78 ? -55.819 -35.453 -35.401 1.00 74.87 487 GLY B CA 1
ATOM 5827 C C . GLY B 1 78 ? -56.189 -35.596 -36.870 1.00 68.02 487 GLY B C 1
ATOM 5828 O O . GLY B 1 78 ? -55.478 -36.241 -37.643 1.00 63.50 487 GLY B O 1
ATOM 5832 N N . ARG B 1 79 ? -57.309 -34.986 -37.247 1.00 66.74 488 ARG B N 1
ATOM 5833 C CA . ARG B 1 79 ? -57.896 -35.191 -38.575 1.00 66.84 488 ARG B CA 1
ATOM 5834 C C . ARG B 1 79 ? -57.074 -34.555 -39.683 1.00 62.02 488 ARG B C 1
ATOM 5835 O O . ARG B 1 79 ? -57.054 -35.064 -40.786 1.00 59.73 488 ARG B O 1
ATOM 5856 N N . PHE B 1 80 ? -56.407 -33.440 -39.386 1.00 60.82 489 PHE B N 1
ATOM 5857 C CA . PHE B 1 80 ? -55.531 -32.804 -40.360 1.00 61.71 489 PHE B CA 1
ATOM 5858 C C . PHE B 1 80 ? -54.314 -33.694 -40.633 1.00 67.76 489 PHE B C 1
ATOM 5859 O O . PHE B 1 80 ? -53.663 -33.558 -41.671 1.00 63.55 489 PHE B O 1
ATOM 5876 N N . GLY B 1 81 ? -54.013 -34.592 -39.695 1.00 74.82 490 GLY B N 1
ATOM 5877 C CA . GLY B 1 81 ? -52.779 -35.351 -39.735 1.00 79.90 490 GLY B CA 1
ATOM 5878 C C . GLY B 1 81 ? -52.865 -36.713 -40.388 1.00 84.15 490 GLY B C 1
ATOM 5879 O O . GLY B 1 81 ? -51.840 -37.371 -40.531 1.00 91.32 490 GLY B O 1
ATOM 5883 N N . THR B 1 82 ? -54.064 -37.125 -40.804 1.00 80.27 491 THR B N 1
ATOM 5884 C CA . THR B 1 82 ? -54.329 -38.527 -41.201 1.00 83.49 491 THR B CA 1
ATOM 5885 C C . THR B 1 82 ? -53.391 -39.095 -42.280 1.00 82.95 491 THR B C 1
ATOM 5886 O O . THR B 1 82 ? -52.951 -40.259 -42.175 1.00 84.61 491 THR B O 1
ATOM 5897 N N . ASP B 1 83 ? -53.127 -38.300 -43.325 1.00 79.82 492 ASP B N 1
ATOM 5898 C CA . ASP B 1 83 ? -52.175 -38.690 -44.369 1.00 80.60 492 ASP B CA 1
ATOM 5899 C C . ASP B 1 83 ? -50.780 -38.215 -43.934 1.00 80.11 492 ASP B C 1
ATOM 5900 O O . ASP B 1 83 ? -49.932 -39.029 -43.550 1.00 88.67 492 ASP B O 1
ATOM 5906 N N . ASN B 1 84 ? -50.556 -36.908 -44.013 1.00 70.23 493 ASN B N 1
ATOM 5907 C CA . ASN B 1 84 ? -49.447 -36.228 -43.344 1.00 67.19 493 ASN B CA 1
ATOM 5908 C C . ASN B 1 84 ? -49.947 -34.862 -42.962 1.00 64.26 493 ASN B C 1
ATOM 5909 O O . ASN B 1 84 ? -50.821 -34.319 -43.626 1.00 64.64 493 ASN B O 1
ATOM 5920 N N . PHE B 1 85 ? -49.392 -34.286 -41.909 1.00 60.78 494 PHE B N 1
ATOM 5921 C CA . PHE B 1 85 ? -49.817 -32.963 -41.539 1.00 54.70 494 PHE B CA 1
ATOM 5922 C C . PHE B 1 85 ? -49.109 -31.909 -42.387 1.00 48.67 494 PHE B C 1
ATOM 5923 O O . PHE B 1 85 ? -47.890 -31.927 -42.527 1.00 49.33 494 PHE B O 1
ATOM 5940 N N . ASP B 1 86 ? -49.888 -30.995 -42.956 1.00 45.87 495 ASP B N 1
ATOM 5941 C CA . ASP B 1 86 ? -49.320 -29.877 -43.711 1.00 44.63 495 ASP B CA 1
ATOM 5942 C C . ASP B 1 86 ? -49.135 -28.615 -42.859 1.00 41.36 495 ASP B C 1
ATOM 5943 O O . ASP B 1 86 ? -50.095 -27.953 -42.464 1.00 39.14 495 ASP B O 1
ATOM 5952 N N . PHE B 1 87 ? -47.886 -28.253 -42.613 1.00 41.63 496 PHE B N 1
ATOM 5953 C CA . PHE B 1 87 ? -47.597 -27.096 -41.757 1.00 39.46 496 PHE B CA 1
ATOM 5954 C C . PHE B 1 87 ? -47.626 -25.776 -42.558 1.00 41.31 496 PHE B C 1
ATOM 5955 O O . PHE B 1 87 ? -47.738 -24.704 -41.988 1.00 37.86 496 PHE B O 1
ATOM 5972 N N . THR B 1 88 ? -47.593 -25.848 -43.887 1.00 42.88 497 THR B N 1
ATOM 5973 C CA . THR B 1 88 ? -47.345 -24.627 -44.667 1.00 41.66 497 THR B CA 1
ATOM 5974 C C . THR B 1 88 ? -48.449 -23.546 -44.605 1.00 39.09 497 THR B C 1
ATOM 5975 O O . THR B 1 88 ? -48.144 -22.366 -44.657 1.00 36.84 497 THR B O 1
ATOM 5986 N N . PRO B 1 89 ? -49.730 -23.924 -44.445 1.00 38.16 498 PRO B N 1
ATOM 5987 C CA . PRO B 1 89 ? -50.762 -22.867 -44.356 1.00 37.56 498 PRO B CA 1
ATOM 5988 C C . PRO B 1 89 ? -50.723 -21.991 -43.088 1.00 38.55 498 PRO B C 1
ATOM 5989 O O . PRO B 1 89 ? -51.477 -21.020 -42.968 1.00 39.42 498 PRO B O 1
ATOM 6000 N N . PHE B 1 90 ? -49.831 -22.318 -42.161 1.00 38.39 499 PHE B N 1
ATOM 6001 C CA . PHE B 1 90 ? -49.726 -21.611 -40.898 1.00 36.74 499 PHE B CA 1
ATOM 6002 C C . PHE B 1 90 ? -48.495 -20.681 -40.813 1.00 37.29 499 PHE B C 1
ATOM 6003 O O . PHE B 1 90 ? -48.272 -20.024 -39.797 1.00 35.00 499 PHE B O 1
ATOM 6020 N N . ASN B 1 91 ? -47.683 -20.637 -41.856 1.00 37.81 500 ASN B N 1
ATOM 6021 C CA . ASN B 1 91 ? -46.396 -19.938 -41.775 1.00 36.37 500 ASN B CA 1
ATOM 6022 C C . ASN B 1 91 ? -46.002 -19.510 -43.192 1.00 38.99 500 ASN B C 1
ATOM 6023 O O . ASN B 1 91 ? -45.724 -20.345 -44.049 1.00 38.34 500 ASN B O 1
ATOM 6034 N N . ASN B 1 92 ? -46.039 -18.205 -43.428 1.00 40.12 501 ASN B N 1
ATOM 6035 C CA . ASN B 1 92 ? -45.693 -17.645 -44.725 1.00 42.64 501 ASN B CA 1
ATOM 6036 C C . ASN B 1 92 ? -44.362 -16.917 -44.636 1.00 42.80 501 ASN B C 1
ATOM 6037 O O . ASN B 1 92 ? -43.995 -16.206 -45.555 1.00 45.62 501 ASN B O 1
ATOM 6048 N N . THR B 1 93 ? -43.653 -17.087 -43.518 1.00 41.19 502 THR B N 1
ATOM 6049 C CA . THR B 1 93 ? -42.386 -16.399 -43.285 1.00 41.37 502 THR B CA 1
ATOM 6050 C C . THR B 1 93 ? -41.212 -17.322 -43.560 1.00 42.08 502 THR B C 1
ATOM 6051 O O . THR B 1 93 ? -41.386 -18.493 -43.846 1.00 42.79 502 THR B O 1
ATOM 6062 N N . GLU B 1 94 ? -40.019 -16.767 -43.407 1.00 43.98 503 GLU B N 1
ATOM 6063 C CA . GLU B 1 94 ? -38.762 -17.470 -43.554 1.00 48.02 503 GLU B CA 1
ATOM 6064 C C . GLU B 1 94 ? -38.253 -18.075 -42.257 1.00 44.10 503 GLU B C 1
ATOM 6065 O O . GLU B 1 94 ? -37.105 -18.482 -42.212 1.00 42.01 503 GLU B O 1
ATOM 6077 N N . TYR B 1 95 ? -39.071 -18.080 -41.199 1.00 41.31 504 TYR B N 1
ATOM 6078 C CA . TYR B 1 95 ? -38.631 -18.569 -39.899 1.00 39.99 504 TYR B CA 1
ATOM 6079 C C . TYR B 1 95 ? -39.441 -19.774 -39.511 1.00 40.59 504 TYR B C 1
ATOM 6080 O O . TYR B 1 95 ? -40.668 -19.736 -39.534 1.00 40.69 504 TYR B O 1
ATOM 6098 N N . SER B 1 96 ? -38.722 -20.843 -39.170 1.00 39.38 505 SER B N 1
ATOM 6099 C CA . SER B 1 96 ? -39.302 -22.116 -38.829 1.00 37.62 505 SER B CA 1
ATOM 6100 C C . SER B 1 96 ? -40.026 -22.145 -37.473 1.00 34.29 505 SER B C 1
ATOM 6101 O O . SER B 1 96 ? -39.541 -21.669 -36.447 1.00 34.60 505 SER B O 1
ATOM 6109 N N . GLY B 1 97 ? -41.212 -22.721 -37.501 1.00 31.63 506 GLY B N 1
ATOM 6110 C CA . GLY B 1 97 ? -41.899 -23.097 -36.294 1.00 34.41 506 GLY B CA 1
ATOM 6111 C C . GLY B 1 97 ? -41.389 -24.416 -35.768 1.00 36.34 506 GLY B C 1
ATOM 6112 O O . GLY B 1 97 ? -40.579 -25.079 -36.416 1.00 36.91 506 GLY B O 1
ATOM 6116 N N . LEU B 1 98 ? -41.875 -24.815 -34.598 1.00 35.34 507 LEU B N 1
ATOM 6117 C CA . LEU B 1 98 ? -41.514 -26.115 -34.023 1.00 35.54 507 LEU B CA 1
ATOM 6118 C C . LEU B 1 98 ? -42.680 -27.059 -33.874 1.00 38.96 507 LEU B C 1
ATOM 6119 O O . LEU B 1 98 ? -43.765 -26.670 -33.473 1.00 41.42 507 LEU B O 1
ATOM 6135 N N . ASP B 1 99 ? -42.426 -28.319 -34.202 1.00 41.56 508 ASP B N 1
ATOM 6136 C CA . ASP B 1 99 ? -43.380 -29.396 -34.047 1.00 47.88 508 ASP B CA 1
ATOM 6137 C C . ASP B 1 99 ? -43.907 -29.489 -32.589 1.00 44.03 508 ASP B C 1
ATOM 6138 O O . ASP B 1 99 ? -43.135 -29.693 -31.677 1.00 47.28 508 ASP B O 1
ATOM 6147 N N . PRO B 1 100 ? -45.223 -29.337 -32.379 1.00 44.70 509 PRO B N 1
ATOM 6148 C CA . PRO B 1 100 ? -45.794 -29.416 -31.035 1.00 48.42 509 PRO B CA 1
ATOM 6149 C C . PRO B 1 100 ? -45.798 -30.832 -30.493 1.00 51.68 509 PRO B C 1
ATOM 6150 O O . PRO B 1 100 ? -46.082 -31.054 -29.318 1.00 54.35 509 PRO B O 1
ATOM 6161 N N . ASP B 1 101 ? -45.501 -31.785 -31.368 1.00 53.70 510 ASP B N 1
ATOM 6162 C CA . ASP B 1 101 ? -45.655 -33.205 -31.063 1.00 61.66 510 ASP B CA 1
ATOM 6163 C C . ASP B 1 101 ? -44.414 -33.697 -30.356 1.00 66.11 510 ASP B C 1
ATOM 6164 O O . ASP B 1 101 ? -43.761 -34.641 -30.776 1.00 72.01 510 ASP B O 1
ATOM 6173 N N . VAL B 1 102 ? -44.106 -33.014 -29.268 1.00 64.65 511 VAL B N 1
ATOM 6174 C CA . VAL B 1 102 ? -43.020 -33.361 -28.388 1.00 67.23 511 VAL B CA 1
ATOM 6175 C C . VAL B 1 102 ? -43.580 -33.268 -26.979 1.00 68.32 511 VAL B C 1
ATOM 6176 O O . VAL B 1 102 ? -44.599 -32.620 -26.739 1.00 68.59 511 VAL B O 1
ATOM 6189 N N . ASP B 1 103 ? -42.918 -33.932 -26.054 1.00 69.47 512 ASP B N 1
ATOM 6190 C CA . ASP B 1 103 ? -43.237 -33.826 -24.634 1.00 72.61 512 ASP B CA 1
ATOM 6191 C C . ASP B 1 103 ? -42.639 -32.546 -24.061 1.00 72.88 512 ASP B C 1
ATOM 6192 O O . ASP B 1 103 ? -41.582 -32.131 -24.464 1.00 70.84 512 ASP B O 1
ATOM 6201 N N . ASN B 1 104 ? -43.345 -31.943 -23.105 1.00 76.29 513 ASN B N 1
ATOM 6202 C CA . ASN B 1 104 ? -42.975 -30.629 -22.593 1.00 76.48 513 ASN B CA 1
ATOM 6203 C C . ASN B 1 104 ? -42.896 -29.624 -23.716 1.00 72.56 513 ASN B C 1
ATOM 6204 O O . ASN B 1 104 ? -41.927 -28.869 -23.782 1.00 72.16 513 ASN B O 1
ATOM 6215 N N . HIS B 1 105 ? -43.876 -29.606 -24.616 1.00 71.06 514 HIS B N 1
ATOM 6216 C CA . HIS B 1 105 ? -43.692 -28.830 -25.847 1.00 66.45 514 HIS B CA 1
ATOM 6217 C C . HIS B 1 105 ? -43.741 -27.320 -25.582 1.00 60.74 514 HIS B C 1
ATOM 6218 O O . HIS B 1 105 ? -43.364 -26.546 -26.427 1.00 51.01 514 HIS B O 1
ATOM 6232 N N . TYR B 1 106 ? -44.127 -26.907 -24.376 1.00 66.61 515 TYR B N 1
ATOM 6233 C CA . TYR B 1 106 ? -44.057 -25.495 -24.004 1.00 61.78 515 TYR B CA 1
ATOM 6234 C C . TYR B 1 106 ? -42.604 -24.972 -23.935 1.00 57.11 515 TYR B C 1
ATOM 6235 O O . TYR B 1 106 ? -42.353 -23.772 -23.986 1.00 60.06 515 TYR B O 1
ATOM 6253 N N . THR B 1 107 ? -41.652 -25.873 -23.773 1.00 48.92 516 THR B N 1
ATOM 6254 C CA . THR B 1 107 ? -40.262 -25.527 -23.964 1.00 43.95 516 THR B CA 1
ATOM 6255 C C . THR B 1 107 ? -39.988 -24.968 -25.395 1.00 44.91 516 THR B C 1
ATOM 6256 O O . THR B 1 107 ? -39.043 -24.199 -25.611 1.00 45.73 516 THR B O 1
ATOM 6267 N N . ASN B 1 108 ? -40.813 -25.304 -26.376 1.00 38.20 517 ASN B N 1
ATOM 6268 C CA . ASN B 1 108 ? -40.597 -24.725 -27.710 1.00 36.26 517 ASN B CA 1
ATOM 6269 C C . ASN B 1 108 ? -40.726 -23.204 -27.747 1.00 34.19 517 ASN B C 1
ATOM 6270 O O . ASN B 1 108 ? -39.946 -22.548 -28.424 1.00 33.68 517 ASN B O 1
ATOM 6281 N N . ALA B 1 109 ? -41.657 -22.623 -27.002 1.00 35.06 518 ALA B N 1
ATOM 6282 C CA . ALA B 1 109 ? -41.756 -21.171 -26.967 1.00 35.14 518 ALA B CA 1
ATOM 6283 C C . ALA B 1 109 ? -40.443 -20.570 -26.439 1.00 35.24 518 ALA B C 1
ATOM 6284 O O . ALA B 1 109 ? -39.976 -19.519 -26.905 1.00 33.69 518 ALA B O 1
ATOM 6291 N N . ILE B 1 110 ? -39.825 -21.265 -25.502 1.00 34.66 519 ILE B N 1
ATOM 6292 C CA . ILE B 1 110 ? -38.622 -20.744 -24.869 1.00 33.17 519 ILE B CA 1
ATOM 6293 C C . ILE B 1 110 ? -37.394 -20.937 -25.775 1.00 31.98 519 ILE B C 1
ATOM 6294 O O . ILE B 1 110 ? -36.515 -20.090 -25.836 1.00 32.99 519 ILE B O 1
ATOM 6310 N N . ILE B 1 111 ? -37.346 -22.048 -26.474 1.00 32.46 520 ILE B N 1
ATOM 6311 C CA . ILE B 1 111 ? -36.320 -22.286 -27.478 1.00 37.74 520 ILE B CA 1
ATOM 6312 C C . ILE B 1 111 ? -36.362 -21.220 -28.581 1.00 35.84 520 ILE B C 1
ATOM 6313 O O . ILE B 1 111 ? -35.316 -20.744 -29.003 1.00 32.77 520 ILE B O 1
ATOM 6329 N N . GLN B 1 112 ? -37.556 -20.836 -29.024 1.00 34.80 521 GLN B N 1
ATOM 6330 C CA . GLN B 1 112 ? -37.679 -19.807 -30.059 1.00 35.48 521 GLN B CA 1
ATOM 6331 C C . GLN B 1 112 ? -37.107 -18.511 -29.506 1.00 37.50 521 GLN B C 1
ATOM 6332 O O . GLN B 1 112 ? -36.441 -17.735 -30.197 1.00 40.34 521 GLN B O 1
ATOM 6346 N N . LEU B 1 113 ? -37.417 -18.270 -28.238 1.00 34.19 522 LEU B N 1
ATOM 6347 C CA . LEU B 1 113 ? -37.030 -17.050 -27.591 1.00 32.59 522 LEU B CA 1
ATOM 6348 C C . LEU B 1 113 ? -35.528 -16.881 -27.682 1.00 32.55 522 LEU B C 1
ATOM 6349 O O . LEU B 1 113 ? -35.043 -15.862 -28.151 1.00 34.84 522 LEU B O 1
ATOM 6365 N N . TYR B 1 114 ? -34.787 -17.925 -27.314 1.00 31.80 523 TYR B N 1
ATOM 6366 C CA . TYR B 1 114 ? -33.351 -17.809 -27.259 1.00 32.96 523 TYR B CA 1
ATOM 6367 C C . TYR B 1 114 ? -32.727 -17.907 -28.653 1.00 33.75 523 TYR B C 1
ATOM 6368 O O . TYR B 1 114 ? -31.620 -17.430 -28.879 1.00 32.75 523 TYR B O 1
ATOM 6386 N N . ARG B 1 115 ? -33.462 -18.518 -29.574 1.00 36.24 524 ARG B N 1
ATOM 6387 C CA . ARG B 1 115 ? -33.050 -18.615 -30.965 1.00 42.23 524 ARG B CA 1
ATOM 6388 C C . ARG B 1 115 ? -32.837 -17.230 -31.600 1.00 36.42 524 ARG B C 1
ATOM 6389 O O . ARG B 1 115 ? -31.997 -17.072 -32.494 1.00 36.46 524 ARG B O 1
ATOM 6410 N N . PHE B 1 116 ? -33.574 -16.227 -31.139 1.00 31.26 525 PHE B N 1
ATOM 6411 C CA . PHE B 1 116 ? -33.540 -14.913 -31.764 1.00 34.88 525 PHE B CA 1
ATOM 6412 C C . PHE B 1 116 ? -32.705 -13.849 -31.053 1.00 36.90 525 PHE B C 1
ATOM 6413 O O . PHE B 1 116 ? -32.827 -12.661 -31.346 1.00 34.91 525 PHE B O 1
ATOM 6430 N N . ILE B 1 117 ? -31.865 -14.299 -30.128 1.00 35.90 526 ILE B N 1
ATOM 6431 C CA . ILE B 1 117 ? -30.879 -13.462 -29.420 1.00 38.51 526 ILE B CA 1
ATOM 6432 C C . ILE B 1 117 ? -29.546 -13.693 -30.065 1.00 37.84 526 ILE B C 1
ATOM 6433 O O . ILE B 1 117 ? -28.968 -14.767 -29.872 1.00 37.44 526 ILE B O 1
ATOM 6449 N N . PRO B 1 118 ? -29.045 -12.726 -30.844 1.00 38.48 527 PRO B N 1
ATOM 6450 C CA . PRO B 1 118 ? -27.866 -13.064 -31.651 1.00 39.78 527 PRO B CA 1
ATOM 6451 C C . PRO B 1 118 ? -26.644 -13.578 -30.872 1.00 42.74 527 PRO B C 1
ATOM 6452 O O . PRO B 1 118 ? -26.028 -14.540 -31.340 1.00 44.02 527 PRO B O 1
ATOM 6463 N N . GLU B 1 119 ? -26.293 -12.969 -29.735 1.00 43.40 528 GLU B N 1
ATOM 6464 C CA . GLU B 1 119 ? -25.110 -13.413 -28.995 1.00 45.57 528 GLU B CA 1
ATOM 6465 C C . GLU B 1 119 ? -25.225 -14.881 -28.656 1.00 43.10 528 GLU B C 1
ATOM 6466 O O . GLU B 1 119 ? -24.267 -15.652 -28.749 1.00 45.93 528 GLU B O 1
ATOM 6478 N N . MET B 1 120 ? -26.417 -15.248 -28.228 1.00 38.06 529 MET B N 1
ATOM 6479 C CA . MET B 1 120 ? -26.689 -16.583 -27.772 1.00 37.64 529 MET B CA 1
ATOM 6480 C C . MET B 1 120 ? -26.698 -17.565 -28.957 1.00 38.93 529 MET B C 1
ATOM 6481 O O . MET B 1 120 ? -26.083 -18.642 -28.918 1.00 39.09 529 MET B O 1
ATOM 6495 N N . PHE B 1 121 ? -27.407 -17.194 -30.010 1.00 38.64 530 PHE B N 1
ATOM 6496 C CA . PHE B 1 121 ? -27.465 -18.040 -31.188 1.00 40.01 530 PHE B CA 1
ATOM 6497 C C . PHE B 1 121 ? -26.081 -18.374 -31.736 1.00 45.13 530 PHE B C 1
ATOM 6498 O O . PHE B 1 121 ? -25.770 -19.531 -31.999 1.00 48.62 530 PHE B O 1
ATOM 6515 N N . ASN B 1 122 ? -25.263 -17.353 -31.925 1.00 43.61 531 ASN B N 1
ATOM 6516 C CA . ASN B 1 122 ? -23.985 -17.536 -32.568 1.00 41.68 531 ASN B CA 1
ATOM 6517 C C . ASN B 1 122 ? -23.010 -18.318 -31.685 1.00 42.52 531 ASN B C 1
ATOM 6518 O O . ASN B 1 122 ? -22.192 -19.129 -32.165 1.00 45.12 531 ASN B O 1
ATOM 6529 N N . PHE B 1 123 ? -23.093 -18.099 -30.385 1.00 41.63 532 PHE B N 1
ATOM 6530 C CA . PHE B 1 123 ? -22.270 -18.898 -29.497 1.00 42.57 532 PHE B CA 1
ATOM 6531 C C . PHE B 1 123 ? -22.632 -20.375 -29.614 1.00 44.27 532 PHE B C 1
ATOM 6532 O O . PHE B 1 123 ? -21.765 -21.221 -29.828 1.00 48.04 532 PHE B O 1
ATOM 6549 N N . VAL B 1 124 ? -23.924 -20.668 -29.486 1.00 39.96 533 VAL B N 1
ATOM 6550 C CA . VAL B 1 124 ? -24.401 -22.037 -29.360 1.00 42.67 533 VAL B CA 1
ATOM 6551 C C . VAL B 1 124 ? -24.145 -22.810 -30.651 1.00 46.28 533 VAL B C 1
ATOM 6552 O O . VAL B 1 124 ? -23.743 -23.982 -30.638 1.00 49.73 533 VAL B O 1
ATOM 6565 N N . VAL B 1 125 ? -24.353 -22.130 -31.768 1.00 44.97 534 VAL B N 1
ATOM 6566 C CA . VAL B 1 125 ? -24.129 -22.704 -33.070 1.00 46.38 534 VAL B CA 1
ATOM 6567 C C . VAL B 1 125 ? -22.651 -22.933 -33.307 1.00 47.34 534 VAL B C 1
ATOM 6568 O O . VAL B 1 125 ? -22.257 -23.855 -34.035 1.00 45.83 534 VAL B O 1
ATOM 6581 N N . GLY B 1 126 ? -21.830 -22.093 -32.685 1.00 49.17 535 GLY B N 1
ATOM 6582 C CA . GLY B 1 126 ? -20.385 -22.188 -32.845 1.00 51.84 535 GLY B CA 1
ATOM 6583 C C . GLY B 1 126 ? -19.772 -23.380 -32.128 1.00 53.61 535 GLY B C 1
ATOM 6584 O O . GLY B 1 126 ? -18.673 -23.820 -32.472 1.00 58.31 535 GLY B O 1
ATOM 6588 N N . CYS B 1 127 ? -20.470 -23.907 -31.128 1.00 52.54 536 CYS B N 1
ATOM 6589 C CA . CYS B 1 127 ? -20.010 -25.113 -30.416 1.00 54.94 536 CYS B CA 1
ATOM 6590 C C . CYS B 1 127 ? -20.092 -26.379 -31.275 1.00 57.29 536 CYS B C 1
ATOM 6591 O O . CYS B 1 127 ? -19.499 -27.408 -30.944 1.00 58.87 536 CYS B O 1
ATOM 6599 N N . LEU B 1 128 ? -20.856 -26.317 -32.361 1.00 55.50 537 LEU B N 1
ATOM 6600 C CA . LEU B 1 128 ? -20.977 -27.465 -33.244 1.00 58.62 537 LEU B CA 1
ATOM 6601 C C . LEU B 1 128 ? -19.658 -27.753 -33.926 1.00 61.93 537 LEU B C 1
ATOM 6602 O O . LEU B 1 128 ? -19.407 -28.880 -34.325 1.00 65.01 537 LEU B O 1
ATOM 6618 N N . LYS B 1 129 ? -18.811 -26.731 -34.027 1.00 62.48 538 LYS B N 1
ATOM 6619 C CA . LYS B 1 129 ? -17.511 -26.847 -34.670 1.00 66.37 538 LYS B CA 1
ATOM 6620 C C . LYS B 1 129 ? -16.478 -26.941 -33.565 1.00 70.47 538 LYS B C 1
ATOM 6621 O O . LYS B 1 129 ? -16.163 -25.947 -32.920 1.00 72.75 538 LYS B O 1
ATOM 6625 N N . ASP B 1 130 ? -15.971 -28.148 -33.345 1.00 72.04 539 ASP B N 1
ATOM 6626 C CA . ASP B 1 130 ? -15.210 -28.465 -32.146 1.00 72.91 539 ASP B CA 1
ATOM 6627 C C . ASP B 1 130 ? -14.368 -29.688 -32.402 1.00 79.46 539 ASP B C 1
ATOM 6628 O O . ASP B 1 130 ? -14.887 -30.761 -32.702 1.00 82.56 539 ASP B O 1
ATOM 6637 N N . GLU B 1 131 ? -13.061 -29.520 -32.260 1.00 83.34 540 GLU B N 1
ATOM 6638 C CA . GLU B 1 131 ? -12.118 -30.604 -32.475 1.00 89.16 540 GLU B CA 1
ATOM 6639 C C . GLU B 1 131 ? -12.327 -31.732 -31.455 1.00 88.05 540 GLU B C 1
ATOM 6640 O O . GLU B 1 131 ? -12.022 -32.891 -31.738 1.00 92.82 540 GLU B O 1
ATOM 6652 N N . ASN B 1 132 ? -12.843 -31.381 -30.276 1.00 80.98 541 ASN B N 1
ATOM 6653 C CA . ASN B 1 132 ? -13.184 -32.359 -29.244 1.00 78.97 541 ASN B CA 1
ATOM 6654 C C . ASN B 1 132 ? -14.659 -32.242 -28.946 1.00 74.75 541 ASN B C 1
ATOM 6655 O O . ASN B 1 132 ? -15.061 -31.902 -27.826 1.00 72.39 541 ASN B O 1
ATOM 6666 N N . PHE B 1 133 ? -15.466 -32.521 -29.961 1.00 72.74 542 PHE B N 1
ATOM 6667 C CA . PHE B 1 133 ? -16.909 -32.442 -29.829 1.00 68.50 542 PHE B CA 1
ATOM 6668 C C . PHE B 1 133 ? -17.432 -33.424 -28.790 1.00 72.27 542 PHE B C 1
ATOM 6669 O O . PHE B 1 133 ? -16.930 -34.538 -28.663 1.00 77.98 542 PHE B O 1
ATOM 6686 N N . GLU B 1 134 ? -18.470 -33.018 -28.073 1.00 70.14 543 GLU B N 1
ATOM 6687 C CA . GLU B 1 134 ? -19.071 -33.870 -27.061 1.00 71.41 543 GLU B CA 1
ATOM 6688 C C . GLU B 1 134 ? -20.561 -33.579 -27.051 1.00 68.19 543 GLU B C 1
ATOM 6689 O O . GLU B 1 134 ? -20.971 -32.404 -27.135 1.00 67.12 543 GLU B O 1
ATOM 6701 N N . THR B 1 135 ? -21.380 -34.629 -26.973 1.00 68.38 544 THR B N 1
ATOM 6702 C CA . THR B 1 135 ? -22.836 -34.437 -26.944 1.00 66.66 544 THR B CA 1
ATOM 6703 C C . THR B 1 135 ? -23.299 -33.986 -25.538 1.00 64.84 544 THR B C 1
ATOM 6704 O O . THR B 1 135 ? -22.999 -34.607 -24.495 1.00 66.40 544 THR B O 1
ATOM 6715 N N . THR B 1 136 ? -23.994 -32.854 -25.558 1.00 60.34 545 THR B N 1
ATOM 6716 C CA . THR B 1 136 ? -24.493 -32.177 -24.382 1.00 59.56 545 THR B CA 1
ATOM 6717 C C . THR B 1 136 ? -25.768 -31.406 -24.786 1.00 58.75 545 THR B C 1
ATOM 6718 O O . THR B 1 136 ? -26.110 -31.327 -25.965 1.00 58.30 545 THR B O 1
ATOM 6729 N N . LEU B 1 137 ? -26.461 -30.818 -23.820 1.00 57.81 546 LEU B N 1
ATOM 6730 C CA . LEU B 1 137 ? -27.697 -30.109 -24.115 1.00 54.29 546 LEU B CA 1
ATOM 6731 C C . LEU B 1 137 ? -27.381 -28.876 -24.929 1.00 53.81 546 LEU B C 1
ATOM 6732 O O . LEU B 1 137 ? -28.196 -28.366 -25.701 1.00 51.28 546 LEU B O 1
ATOM 6748 N N . LEU B 1 138 ? -26.166 -28.403 -24.750 1.00 55.60 547 LEU B N 1
ATOM 6749 C CA . LEU B 1 138 ? -25.670 -27.271 -25.491 1.00 54.23 547 LEU B CA 1
ATOM 6750 C C . LEU B 1 138 ? -25.453 -27.570 -26.992 1.00 50.62 547 LEU B C 1
ATOM 6751 O O . LEU B 1 138 ? -25.856 -26.784 -27.839 1.00 45.58 547 LEU B O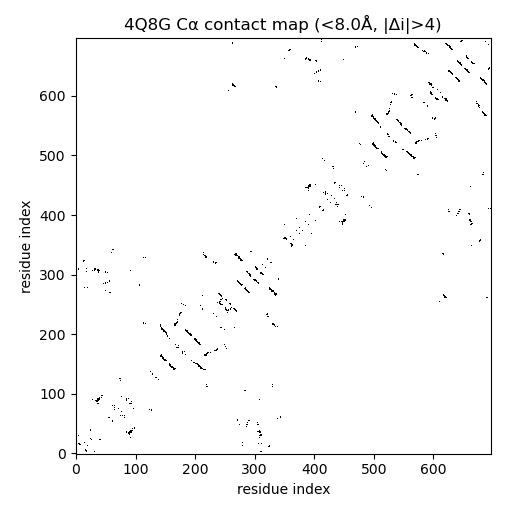 1
ATOM 6767 N N . THR B 1 139 ? -24.824 -28.686 -27.326 1.00 53.24 548 THR B N 1
ATOM 6768 C CA . THR B 1 139 ? -24.613 -29.002 -28.745 1.00 56.88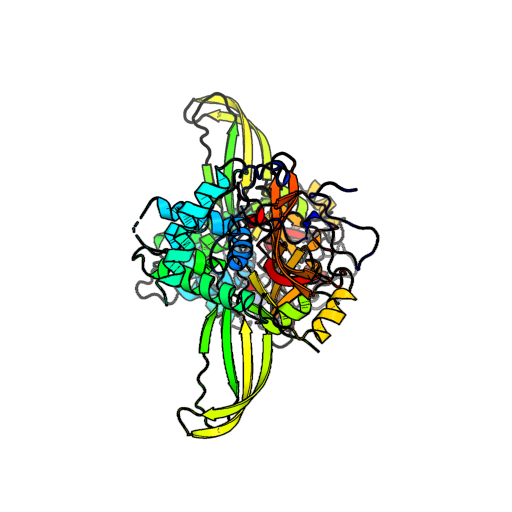 548 THR B CA 1
ATOM 6769 C C . THR B 1 139 ? -25.926 -29.428 -29.414 1.00 55.10 548 THR B C 1
ATOM 6770 O O . THR B 1 139 ? -26.105 -29.235 -30.624 1.00 50.91 548 THR B O 1
ATOM 6781 N N . ASP B 1 140 ? -26.839 -29.997 -28.621 1.00 56.32 549 ASP B N 1
ATOM 6782 C CA . ASP B 1 140 ? -28.166 -30.369 -29.108 1.00 54.93 549 ASP B CA 1
ATOM 6783 C C . ASP B 1 140 ? -28.932 -29.095 -29.439 1.00 49.75 549 ASP B C 1
ATOM 6784 O O . ASP B 1 140 ? -29.551 -28.975 -30.493 1.00 48.31 549 ASP B O 1
ATOM 6793 N N . LEU B 1 141 ? -28.864 -28.122 -28.552 1.00 47.71 550 LEU B N 1
ATOM 6794 C CA . LEU B 1 141 ? -29.509 -26.846 -28.854 1.00 47.40 550 LEU B CA 1
ATOM 6795 C C . LEU B 1 141 ? -28.873 -26.231 -30.102 1.00 45.35 550 LEU B C 1
ATOM 6796 O O . LEU B 1 141 ? -29.555 -25.676 -30.949 1.00 41.64 550 LEU B O 1
ATOM 6812 N N . GLY B 1 142 ? -27.562 -26.369 -30.225 1.00 46.50 551 GLY B N 1
ATOM 6813 C CA . GLY B 1 142 ? -26.859 -25.823 -31.367 1.00 46.12 551 GLY B CA 1
ATOM 6814 C C . GLY B 1 142 ? -27.297 -26.470 -32.653 1.00 45.89 551 GLY B C 1
ATOM 6815 O O . GLY B 1 142 ? -27.474 -25.776 -33.649 1.00 43.01 551 GLY B O 1
ATOM 6819 N N . TYR B 1 143 ? -27.483 -27.786 -32.649 1.00 48.78 552 TYR B N 1
ATOM 6820 C CA . TYR B 1 143 ? -27.918 -28.450 -33.874 1.00 50.55 552 TYR B CA 1
ATOM 6821 C C . TYR B 1 143 ? -29.323 -27.965 -34.151 1.00 48.51 552 TYR B C 1
ATOM 6822 O O . TYR B 1 143 ? -29.731 -27.836 -35.294 1.00 46.10 552 TYR B O 1
ATOM 6840 N N . LEU B 1 144 ? -30.075 -27.693 -33.086 1.00 47.29 553 LEU B N 1
ATOM 6841 C CA . LEU B 1 144 ? -31.480 -27.355 -33.258 1.00 44.88 553 LEU B CA 1
ATOM 6842 C C . LEU B 1 144 ? -31.609 -25.915 -33.806 1.00 43.44 553 LEU B C 1
ATOM 6843 O O . LEU B 1 144 ? -32.378 -25.663 -34.734 1.00 39.10 553 LEU B O 1
ATOM 6859 N N . PHE B 1 145 ? -30.810 -24.999 -33.271 1.00 45.01 554 PHE B N 1
ATOM 6860 C CA . PHE B 1 145 ? -30.806 -23.611 -33.738 1.00 45.25 554 PHE B CA 1
ATOM 6861 C C . PHE B 1 145 ? -30.379 -23.571 -35.186 1.00 50.27 554 PHE B C 1
ATOM 6862 O O . PHE B 1 145 ? -30.950 -22.849 -35.971 1.00 50.63 554 PHE B O 1
ATOM 6879 N N . ASP B 1 146 ? -29.340 -24.319 -35.517 1.00 55.56 555 ASP B N 1
ATOM 6880 C CA . ASP B 1 146 ? -28.807 -24.328 -36.871 1.00 59.90 555 ASP B CA 1
ATOM 6881 C C . ASP B 1 146 ? -29.857 -24.833 -37.864 1.00 57.58 555 ASP B C 1
ATOM 6882 O O . ASP B 1 146 ? -30.059 -24.251 -38.930 1.00 54.86 555 ASP B O 1
ATOM 6891 N N . MET B 1 147 ? -30.555 -25.900 -37.516 1.00 58.77 556 MET B N 1
ATOM 6892 C CA . MET B 1 147 ? -31.594 -26.385 -38.411 1.00 62.46 556 MET B CA 1
ATOM 6893 C C . MET B 1 147 ? -32.745 -25.364 -38.557 1.00 60.72 556 MET B C 1
ATOM 6894 O O . MET B 1 147 ? -33.359 -25.254 -39.611 1.00 63.65 556 MET B O 1
ATOM 6908 N N . MET B 1 148 ? -33.016 -24.591 -37.517 1.00 55.98 557 MET B N 1
ATOM 6909 C CA . MET B 1 148 ? -34.069 -23.588 -37.593 1.00 54.60 557 MET B CA 1
ATOM 6910 C C . MET B 1 148 ? -33.669 -22.491 -38.555 1.00 56.84 557 MET B C 1
ATOM 6911 O O . MET B 1 148 ? -34.459 -22.083 -39.393 1.00 61.28 557 MET B O 1
ATOM 6925 N N . GLU B 1 149 ? -32.441 -22.010 -38.439 1.00 56.60 558 GLU B N 1
ATOM 6926 C CA . GLU B 1 149 ? -31.990 -20.941 -39.307 1.00 62.41 558 GLU B CA 1
ATOM 6927 C C . GLU B 1 149 ? -32.042 -21.417 -40.767 1.00 60.79 558 GLU B C 1
ATOM 6928 O O . GLU B 1 149 ? -32.730 -20.806 -41.586 1.00 61.49 558 GLU B O 1
ATOM 6940 N N . ARG B 1 150 ? -31.377 -22.534 -41.068 1.00 59.01 559 ARG B N 1
ATOM 6941 C CA . ARG B 1 150 ? -31.176 -22.955 -42.458 1.00 62.69 559 ARG B CA 1
ATOM 6942 C C . ARG B 1 150 ? -32.417 -23.594 -43.120 1.00 60.63 559 ARG B C 1
ATOM 6943 O O . ARG B 1 150 ? -32.415 -23.820 -44.316 1.00 64.25 559 ARG B O 1
ATOM 6964 N N . SER B 1 151 ? -33.456 -23.896 -42.338 1.00 55.46 560 SER B N 1
ATOM 6965 C CA . SER B 1 151 ? -34.693 -24.485 -42.866 1.00 57.49 560 SER B CA 1
ATOM 6966 C C . SER B 1 151 ? -35.548 -23.406 -43.497 1.00 56.84 560 SER B C 1
ATOM 6967 O O . SER B 1 151 ? -36.456 -23.685 -44.260 1.00 54.11 560 SER B O 1
ATOM 6975 N N . HIS B 1 152 ? -35.286 -22.173 -43.080 1.00 64.98 561 HIS B N 1
ATOM 6976 C CA . HIS B 1 152 ? -36.001 -21.003 -43.571 1.00 62.98 561 HIS B CA 1
ATOM 6977 C C . HIS B 1 152 ? -37.486 -21.229 -43.748 1.00 57.41 561 HIS B C 1
ATOM 6978 O O . HIS B 1 152 ? -38.019 -21.027 -44.825 1.00 56.11 561 HIS B O 1
ATOM 6992 N N . GLY B 1 153 ? -38.137 -21.677 -42.674 1.00 51.78 562 GLY B N 1
ATOM 6993 C CA . GLY B 1 153 ? -39.586 -21.765 -42.611 1.00 49.29 562 GLY B CA 1
ATOM 6994 C C . GLY B 1 153 ? -40.117 -23.177 -42.591 1.00 49.35 562 GLY B C 1
ATOM 6995 O O . GLY B 1 153 ? -41.230 -23.406 -42.138 1.00 47.74 562 GLY B O 1
ATOM 6999 N N . LYS B 1 154 ? -39.339 -24.131 -43.089 1.00 51.65 563 LYS B N 1
ATOM 7000 C CA . LYS B 1 154 ? -39.724 -25.526 -43.004 1.00 52.25 563 LYS B CA 1
ATOM 7001 C C . LYS B 1 154 ? -39.786 -25.935 -41.536 1.00 50.75 563 LYS B C 1
ATOM 7002 O O . LYS B 1 154 ? -38.872 -25.654 -40.773 1.00 49.36 563 LYS B O 1
ATOM 7021 N N . ILE B 1 155 ? -40.867 -26.610 -41.165 1.00 50.71 564 ILE B N 1
ATOM 7022 C CA . ILE B 1 155 ? -41.082 -27.072 -39.810 1.00 51.22 564 ILE B CA 1
ATOM 7023 C C . ILE B 1 155 ? -39.870 -27.790 -39.257 1.00 51.85 564 ILE B C 1
ATOM 7024 O O . ILE B 1 155 ? -39.212 -28.541 -39.958 1.00 51.83 564 ILE B O 1
ATOM 7040 N N . CYS B 1 156 ? -39.537 -27.502 -38.003 1.00 51.33 565 CYS B N 1
ATOM 7041 C CA . CYS B 1 156 ? -38.450 -28.207 -37.338 1.00 52.57 565 CYS B CA 1
ATOM 7042 C C . CYS B 1 156 ? -38.994 -28.947 -36.124 1.00 50.29 565 CYS B C 1
ATOM 7043 O O . CYS B 1 156 ? -40.126 -28.700 -35.703 1.00 47.52 565 CYS B O 1
ATOM 7051 N N . SER B 1 157 ? -38.184 -29.854 -35.580 1.00 52.79 566 SER B N 1
ATOM 7052 C CA . SER B 1 157 ? -38.546 -30.601 -34.374 1.00 55.53 566 SER B CA 1
ATOM 7053 C C . SER B 1 157 ? -37.483 -30.533 -33.285 1.00 54.68 566 SER B C 1
ATOM 7054 O O . SER B 1 157 ? -36.300 -30.614 -33.568 1.00 53.76 566 SER B O 1
ATOM 7062 N N . SER B 1 158 ? -37.913 -30.402 -32.034 1.00 54.84 567 SER B N 1
ATOM 7063 C CA . SER B 1 158 ? -36.984 -30.431 -30.911 1.00 53.46 567 SER B CA 1
ATOM 7064 C C . SER B 1 158 ? -36.938 -31.809 -30.224 1.00 52.01 567 SER B C 1
ATOM 7065 O O . SER B 1 158 ? -36.540 -31.895 -29.072 1.00 52.24 567 SER B O 1
ATOM 7073 N N . SER B 1 159 ? -37.304 -32.882 -30.933 1.00 52.25 568 SER B N 1
ATOM 7074 C CA . SER B 1 159 ? -37.199 -34.255 -30.385 1.00 56.57 568 SER B CA 1
ATOM 7075 C C . SER B 1 159 ? -35.861 -34.556 -29.700 1.00 56.73 568 SER B C 1
ATOM 7076 O O . SER B 1 159 ? -35.827 -34.934 -28.521 1.00 58.58 568 SER B O 1
ATOM 7084 N N . ASN B 1 160 ? -34.768 -34.414 -30.445 1.00 55.88 569 ASN B N 1
ATOM 7085 C CA . ASN B 1 160 ? -33.445 -34.735 -29.915 1.00 58.10 569 ASN B CA 1
ATOM 7086 C C . ASN B 1 160 ? -33.181 -33.944 -28.625 1.00 56.85 569 ASN B C 1
ATOM 7087 O O . ASN B 1 160 ? -32.769 -34.493 -27.608 1.00 56.91 569 ASN B O 1
ATOM 7098 N N . PHE B 1 161 ? -33.454 -32.651 -28.667 1.00 55.34 570 PHE B N 1
ATOM 7099 C CA . PHE B 1 161 ? -33.256 -31.806 -27.502 1.00 54.07 570 PHE B CA 1
ATOM 7100 C C . PHE B 1 161 ? -34.166 -32.204 -26.350 1.00 54.30 570 PHE B C 1
ATOM 7101 O O . PHE B 1 161 ? -33.827 -32.063 -25.170 1.00 51.40 570 PHE B O 1
ATOM 7118 N N . GLN B 1 162 ? -35.341 -32.694 -26.706 1.00 56.71 571 GLN B N 1
ATOM 7119 C CA . GLN B 1 162 ? -36.346 -33.022 -25.718 1.00 57.07 571 GLN B CA 1
ATOM 7120 C C . GLN B 1 162 ? -35.905 -34.287 -24.977 1.00 59.43 571 GLN B C 1
ATOM 7121 O O . GLN B 1 162 ? -35.877 -34.329 -23.752 1.00 59.80 571 GLN B O 1
ATOM 7135 N N . ALA B 1 163 ? -35.516 -35.301 -25.735 1.00 62.51 572 ALA B N 1
ATOM 7136 C CA . ALA B 1 163 ? -35.017 -36.539 -25.166 1.00 66.17 572 ALA B CA 1
ATOM 7137 C C . ALA B 1 163 ? -33.759 -36.287 -24.341 1.00 68.98 572 ALA B C 1
ATOM 7138 O O . ALA B 1 163 ? -33.612 -36.815 -23.243 1.00 73.63 572 ALA B O 1
ATOM 7145 N N . SER B 1 164 ? -32.856 -35.474 -24.875 1.00 66.79 573 SER B N 1
ATOM 7146 C CA . SER B 1 164 ? -31.635 -35.112 -24.172 1.00 65.00 573 SER B CA 1
ATOM 7147 C C . SER B 1 164 ? -31.957 -34.388 -22.868 1.00 61.16 573 SER B C 1
ATOM 7148 O O . SER B 1 164 ? -31.341 -34.6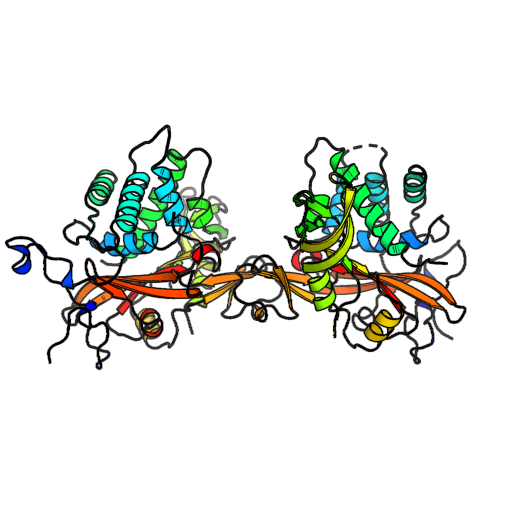20 -21.834 1.00 62.62 573 SER B O 1
ATOM 7156 N N . LEU B 1 165 ? -32.954 -33.529 -22.908 1.00 57.47 574 LEU B N 1
ATOM 7157 C CA . LEU B 1 165 ? -33.390 -32.859 -21.703 1.00 57.58 574 LEU B CA 1
ATOM 7158 C C . LEU B 1 165 ? -33.888 -33.865 -20.650 1.00 61.19 574 LEU B C 1
ATOM 7159 O O . LEU B 1 165 ? -33.674 -33.679 -19.438 1.00 65.72 574 LEU B O 1
ATOM 7175 N N . LYS B 1 166 ? -34.524 -34.943 -21.104 1.00 60.02 575 LYS B N 1
ATOM 7176 C CA . LYS B 1 166 ? -35.183 -35.861 -20.190 1.00 63.42 575 LYS B CA 1
ATOM 7177 C C . LYS B 1 166 ? -34.159 -36.724 -19.486 1.00 70.15 575 LYS B C 1
ATOM 7178 O O . LYS B 1 166 ? -34.313 -37.033 -18.314 1.00 73.39 575 LYS B O 1
ATOM 7184 N N . SER B 1 167 ? -33.111 -37.109 -20.204 1.00 73.51 576 SER B N 1
ATOM 7185 C CA . SER B 1 167 ? -32.063 -37.947 -19.633 1.00 76.70 576 SER B CA 1
ATOM 7186 C C . SER B 1 167 ? -31.244 -37.159 -18.615 1.00 79.76 576 SER B C 1
ATOM 7187 O O . SER B 1 167 ? -30.593 -37.743 -17.755 1.00 81.44 576 SER B O 1
ATOM 7195 N N . LEU B 1 168 ? -31.265 -35.835 -18.723 1.00 81.92 577 LEU B N 1
ATOM 7196 C CA . LEU B 1 168 ? -30.606 -35.000 -17.733 1.00 85.65 577 LEU B CA 1
ATOM 7197 C C . LEU B 1 168 ? -31.436 -35.098 -16.469 1.00 86.18 577 LEU B C 1
ATOM 7198 O O . LEU B 1 168 ? -30.924 -35.379 -15.387 1.00 87.43 577 LEU B O 1
ATOM 7214 N N . THR B 1 169 ? -32.737 -34.903 -16.636 1.00 85.50 578 THR B N 1
ATOM 7215 C CA . THR B 1 169 ? -33.682 -34.966 -15.532 1.00 84.95 578 THR B CA 1
ATOM 7216 C C . THR B 1 169 ? -33.960 -36.413 -15.102 1.00 87.57 578 THR B C 1
ATOM 7217 O O . THR B 1 169 ? -33.095 -37.090 -14.538 1.00 89.18 578 THR B O 1
ATOM 7228 N N . LYS B 1 206 ? -47.484 -25.709 -16.485 1.00 96.25 615 LYS B N 1
ATOM 7229 C CA . LYS B 1 206 ? -47.961 -24.609 -15.648 1.00 91.69 615 LYS B CA 1
ATOM 7230 C C . LYS B 1 206 ? -47.958 -24.989 -14.152 1.00 92.91 615 LYS B C 1
ATOM 7231 O O . LYS B 1 206 ? -48.089 -26.176 -13.826 1.00 93.12 615 LYS B O 1
ATOM 7249 N N . ARG B 1 207 ? -47.815 -24.031 -13.226 1.00 91.32 616 ARG B N 1
ATOM 7250 C CA . ARG B 1 207 ? -47.541 -22.613 -13.487 1.00 85.98 616 ARG B CA 1
ATOM 7251 C C . ARG B 1 207 ? -46.300 -22.202 -12.692 1.00 83.31 616 ARG B C 1
ATOM 7252 O O . ARG B 1 207 ? -45.865 -22.903 -11.769 1.00 85.28 616 ARG B O 1
ATOM 7258 N N . ASN B 1 208 ? -45.744 -21.057 -13.066 1.00 77.04 617 ASN B N 1
ATOM 7259 C CA . ASN B 1 208 ? -44.340 -20.741 -12.837 1.00 69.91 617 ASN B CA 1
ATOM 7260 C C . ASN B 1 208 ? -43.391 -21.775 -13.466 1.00 58.73 617 ASN B C 1
ATOM 7261 O O . ASN B 1 208 ? -42.175 -21.694 -13.323 1.00 56.45 617 ASN B O 1
ATOM 7272 N N . MET B 1 209 ? -43.936 -22.734 -14.199 1.00 49.04 618 MET B N 1
ATOM 7273 C CA . MET B 1 209 ? -43.110 -23.741 -14.836 1.00 50.19 618 MET B CA 1
ATOM 7274 C C . MET B 1 209 ? -42.264 -23.139 -15.978 1.00 46.40 618 MET B C 1
ATOM 7275 O O . MET B 1 209 ? -41.082 -23.490 -16.105 1.00 42.36 618 MET B O 1
ATOM 7289 N N . PRO B 1 210 ? -42.831 -22.196 -16.766 1.00 46.19 619 PRO B N 1
ATOM 7290 C CA . PRO B 1 210 ? -41.986 -21.515 -17.757 1.00 43.97 619 PRO B CA 1
ATOM 7291 C C . PRO B 1 210 ? -40.789 -20.829 -17.101 1.00 42.23 619 PRO B C 1
ATOM 7292 O O . PRO B 1 210 ? -39.683 -20.935 -17.606 1.00 39.81 619 PRO B O 1
ATOM 7303 N N . GLN B 1 211 ? -40.998 -20.188 -15.953 1.00 41.07 620 GLN B N 1
ATOM 7304 C CA . GLN B 1 211 ? -39.894 -19.531 -15.241 1.00 39.75 620 GLN B CA 1
ATOM 7305 C C . GLN B 1 211 ? -38.863 -20.532 -14.765 1.00 39.78 620 GLN B C 1
ATOM 7306 O O . GLN B 1 211 ? -37.669 -20.340 -14.950 1.00 38.59 620 GLN B O 1
ATOM 7320 N N . LYS B 1 212 ? -39.325 -21.638 -14.216 1.00 43.64 621 LYS B N 1
ATOM 7321 C CA . LYS B 1 212 ? -38.409 -22.637 -13.721 1.00 45.95 621 LYS B CA 1
ATOM 7322 C C . LYS B 1 212 ? -37.631 -23.278 -14.867 1.00 42.95 621 LYS B C 1
ATOM 7323 O O . LYS B 1 212 ? -36.466 -23.647 -14.694 1.00 40.06 621 LYS B O 1
ATOM 7342 N N . PHE B 1 213 ? -38.265 -23.440 -16.026 1.00 42.21 622 PHE B N 1
ATOM 7343 C CA . PHE B 1 213 ? -37.546 -24.048 -17.143 1.00 44.34 622 PHE B CA 1
ATOM 7344 C C . PHE B 1 213 ? -36.476 -23.111 -17.666 1.00 39.05 622 PHE B C 1
ATOM 7345 O O . PHE B 1 213 ? -35.361 -23.539 -17.950 1.00 37.98 622 PHE B O 1
ATOM 7362 N N . ASN B 1 214 ? -36.824 -21.830 -17.777 1.00 36.22 623 ASN B N 1
ATOM 7363 C CA . ASN B 1 214 ? -35.865 -20.803 -18.146 1.00 36.64 623 ASN B CA 1
ATOM 7364 C C . ASN B 1 214 ? -34.623 -20.839 -17.249 1.00 38.14 623 ASN B C 1
ATOM 7365 O O . ASN B 1 214 ? -33.499 -20.905 -17.727 1.00 34.89 623 ASN B O 1
ATOM 7376 N N . ARG B 1 215 ? -34.853 -20.778 -15.940 1.00 41.21 624 ARG B N 1
ATOM 7377 C CA . ARG B 1 215 ? -33.768 -20.790 -14.954 1.00 42.94 624 ARG B CA 1
ATOM 7378 C C . ARG B 1 215 ? -32.969 -22.076 -15.134 1.00 41.79 624 ARG B C 1
ATOM 7379 O O . ARG B 1 215 ? -31.752 -22.050 -15.222 1.00 43.50 624 ARG B O 1
ATOM 7400 N N . PHE B 1 216 ? -33.658 -23.204 -15.206 1.00 40.12 625 PHE B N 1
ATOM 7401 C CA . PHE B 1 216 ? -32.967 -24.466 -15.430 1.00 41.49 625 PHE B CA 1
ATOM 7402 C C . PHE B 1 216 ? -32.131 -24.444 -16.710 1.00 41.45 625 PHE B C 1
ATOM 7403 O O . PHE B 1 216 ? -30.951 -24.797 -16.686 1.00 42.80 625 PHE B O 1
ATOM 7420 N N . LEU B 1 217 ? -32.731 -24.035 -17.823 1.00 38.89 626 LEU B N 1
ATOM 7421 C CA . LEU B 1 217 ? -32.026 -24.110 -19.118 1.00 38.06 626 LEU B CA 1
ATOM 7422 C C . LEU B 1 217 ? -30.775 -23.252 -19.141 1.00 36.26 626 LEU B C 1
ATOM 7423 O O . LEU B 1 217 ? -29.712 -23.712 -19.522 1.00 38.83 626 LEU B O 1
ATOM 7439 N N . LEU B 1 218 ? -30.905 -21.997 -18.739 1.00 35.08 627 LEU B N 1
ATOM 7440 C CA . LEU B 1 218 ? -29.772 -21.106 -18.750 1.00 38.00 627 LEU B CA 1
ATOM 7441 C C . LEU B 1 218 ? -28.683 -21.638 -17.844 1.00 39.27 627 LEU B C 1
ATOM 7442 O O . LEU B 1 218 ? -27.522 -21.615 -18.211 1.00 38.21 627 LEU B O 1
ATOM 7458 N N . SER B 1 219 ? -29.064 -22.150 -16.679 1.00 41.61 628 SER B N 1
ATOM 7459 C CA . SER B 1 219 ? -28.073 -22.631 -15.711 1.00 42.74 628 SER B CA 1
ATOM 7460 C C . SER B 1 219 ? -27.379 -23.840 -16.245 1.00 40.93 628 SER B C 1
ATOM 7461 O O . SER B 1 219 ? -26.170 -23.952 -16.152 1.00 39.22 628 SER B O 1
ATOM 7469 N N . GLN B 1 220 ? -28.157 -24.721 -16.853 1.00 39.64 629 GLN B N 1
ATOM 7470 C CA . GLN B 1 220 ? -27.605 -25.970 -17.370 1.00 40.93 629 GLN B CA 1
ATOM 7471 C C . GLN B 1 220 ? -26.602 -25.700 -18.518 1.00 41.77 629 GLN B C 1
ATOM 7472 O O . GLN B 1 220 ? -25.547 -26.325 -18.597 1.00 44.43 629 GLN B O 1
ATOM 7486 N N . LEU B 1 221 ? -26.933 -24.739 -19.375 1.00 40.75 630 LEU B N 1
ATOM 7487 C CA . LEU B 1 221 ? -26.100 -24.379 -20.516 1.00 39.71 630 LEU B CA 1
ATOM 7488 C C . LEU B 1 221 ? -24.789 -23.751 -20.089 1.00 40.74 630 LEU B C 1
ATOM 7489 O O . LEU B 1 221 ? -23.763 -23.959 -20.709 1.00 44.13 630 LEU B O 1
ATOM 7505 N N . ILE B 1 222 ? -24.850 -22.955 -19.037 1.00 40.52 631 ILE B N 1
ATOM 7506 C CA . ILE B 1 222 ? -23.690 -22.281 -18.503 1.00 43.58 631 ILE B CA 1
ATOM 7507 C C . ILE B 1 222 ? -22.777 -23.312 -17.830 1.00 45.06 631 ILE B C 1
ATOM 7508 O O . ILE B 1 222 ? -21.567 -23.250 -17.955 1.00 45.60 631 ILE B O 1
ATOM 7524 N N . LYS B 1 223 ? -23.383 -24.255 -17.123 1.00 44.25 632 LYS B N 1
ATOM 7525 C CA . LYS B 1 223 ? -22.668 -25.345 -16.529 1.00 46.09 632 LYS B CA 1
ATOM 7526 C C . LYS B 1 223 ? -21.951 -26.155 -17.589 1.00 45.43 632 LYS B C 1
ATOM 7527 O O . LYS B 1 223 ? -20.769 -26.483 -17.446 1.00 44.44 632 LYS B O 1
ATOM 7546 N N . GLU B 1 224 ? -22.666 -26.481 -18.656 1.00 46.83 633 GLU B N 1
ATOM 7547 C CA . GLU B 1 224 ? -22.068 -27.279 -19.706 1.00 48.18 633 GLU B CA 1
ATOM 7548 C C . GLU B 1 224 ? -20.991 -26.466 -20.397 1.00 44.99 633 GLU B C 1
ATOM 7549 O O . GLU B 1 224 ? -19.981 -27.009 -20.815 1.00 44.10 633 GLU B O 1
ATOM 7561 N N . GLU B 1 225 ? -21.188 -25.158 -20.484 1.00 41.64 634 GLU B N 1
ATOM 7562 C CA . GLU B 1 225 ? -20.173 -24.309 -21.074 1.00 41.33 634 GLU B CA 1
ATOM 7563 C C . GLU B 1 225 ? -18.920 -24.371 -20.231 1.00 43.21 634 GLU B C 1
ATOM 7564 O O . GLU B 1 225 ? -17.812 -24.489 -20.759 1.00 44.56 634 GLU B O 1
ATOM 7576 N N . ALA B 1 226 ? -19.103 -24.324 -18.917 1.00 43.63 635 ALA B N 1
ATOM 7577 C CA . ALA B 1 226 ? -17.983 -24.411 -17.984 1.00 45.86 635 ALA B CA 1
ATOM 7578 C C . ALA B 1 226 ? -17.315 -25.798 -17.988 1.00 47.73 635 ALA B C 1
ATOM 7579 O O . ALA B 1 226 ? -16.111 -25.898 -17.748 1.00 49.86 635 ALA B O 1
ATOM 7586 N N . GLN B 1 227 ? -18.072 -26.875 -18.220 1.00 47.96 636 GLN B N 1
ATOM 7587 C CA . GLN B 1 227 ? -17.476 -28.213 -18.213 1.00 52.52 636 GLN B CA 1
ATOM 7588 C C . GLN B 1 227 ? -16.784 -28.458 -19.535 1.00 52.05 636 GLN B C 1
ATOM 7589 O O . GLN B 1 227 ? -15.680 -28.988 -19.565 1.00 52.54 636 GLN B O 1
ATOM 7603 N N . THR B 1 228 ? -17.440 -28.083 -20.635 1.00 50.77 637 THR B N 1
ATOM 7604 C CA . THR B 1 228 ? -17.047 -28.617 -21.939 1.00 53.48 637 THR B CA 1
ATOM 7605 C C . THR B 1 228 ? -16.410 -27.622 -22.935 1.00 53.13 637 THR B C 1
ATOM 7606 O O . THR B 1 228 ? -15.787 -28.053 -23.872 1.00 49.59 637 THR B O 1
ATOM 7617 N N . VAL B 1 229 ? -16.525 -26.316 -22.714 1.00 64.99 638 VAL B N 1
ATOM 7618 C CA . VAL B 1 229 ? -15.909 -25.341 -23.620 1.00 66.28 638 VAL B CA 1
ATOM 7619 C C . VAL B 1 229 ? -14.518 -24.905 -23.181 1.00 73.09 638 VAL B C 1
ATOM 7620 O O . VAL B 1 229 ? -14.288 -24.610 -22.013 1.00 72.58 638 VAL B O 1
ATOM 7633 N N . ASN B 1 230 ? -13.614 -24.817 -24.149 1.00 81.76 639 ASN B N 1
ATOM 7634 C CA . ASN B 1 230 ? -12.211 -24.546 -23.885 1.00 90.37 639 ASN B CA 1
ATOM 7635 C C . ASN B 1 230 ? -11.882 -23.086 -23.570 1.00 87.63 639 ASN B C 1
ATOM 7636 O O . ASN B 1 230 ? -11.610 -22.723 -22.421 1.00 91.10 639 ASN B O 1
ATOM 7647 N N . HIS B 1 231 ? -11.884 -22.256 -24.604 1.00 81.08 640 HIS B N 1
ATOM 7648 C CA . HIS B 1 231 ? -11.217 -20.966 -24.530 1.00 80.82 640 HIS B CA 1
ATOM 7649 C C . HIS B 1 231 ? -12.171 -19.812 -24.179 1.00 78.49 640 HIS B C 1
ATOM 7650 O O . HIS B 1 231 ? -11.815 -18.643 -24.384 1.00 78.61 640 HIS B O 1
ATOM 7656 N N . ASN B 1 232 ? -13.353 -20.115 -23.624 1.00 77.52 641 ASN B N 1
ATOM 7657 C CA . ASN B 1 232 ? -14.406 -19.103 -23.537 1.00 77.01 641 ASN B CA 1
ATOM 7658 C C . ASN B 1 232 ? -15.457 -19.369 -22.454 1.00 74.36 641 ASN B C 1
ATOM 7659 O O . ASN B 1 232 ? -15.778 -20.512 -22.128 1.00 79.66 641 ASN B O 1
ATOM 7665 N N . ILE B 1 233 ? -15.994 -18.282 -21.918 1.00 65.60 642 ILE B N 1
ATOM 7666 C CA . ILE B 1 233 ? -17.126 -18.320 -21.017 1.00 61.21 642 ILE B CA 1
ATOM 7667 C C . ILE B 1 233 ? -18.165 -17.266 -21.479 1.00 65.33 642 ILE B C 1
ATOM 7668 O O . ILE B 1 233 ? -18.684 -16.477 -20.668 1.00 62.06 642 ILE B O 1
ATOM 7673 N N . THR B 1 234 ? -18.455 -17.275 -22.787 1.00 67.01 643 THR B N 1
ATOM 7674 C CA . THR B 1 234 ? -19.385 -16.339 -23.431 1.00 64.27 643 THR B CA 1
ATOM 7675 C C . THR B 1 234 ? -20.801 -16.237 -22.813 1.00 48.93 643 THR B C 1
ATOM 7676 O O . THR B 1 234 ? -21.310 -15.149 -22.591 1.00 41.81 643 THR B O 1
ATOM 7687 N N . LEU B 1 235 ? -21.465 -17.356 -22.577 1.00 43.98 644 LEU B N 1
ATOM 7688 C CA . LEU B 1 235 ? -22.836 -17.301 -22.092 1.00 41.70 644 LEU B CA 1
ATOM 7689 C C . LEU B 1 235 ? -22.886 -16.712 -20.710 1.00 42.11 644 LEU B C 1
ATOM 7690 O O . LEU B 1 235 ? -23.726 -15.854 -20.418 1.00 38.75 644 LEU B O 1
ATOM 7706 N N . ASN B 1 236 ? -21.969 -17.169 -19.866 1.00 46.34 645 ASN B N 1
ATOM 7707 C CA . ASN B 1 236 ? -21.820 -16.637 -18.515 1.00 49.46 645 ASN B CA 1
ATOM 7708 C C . ASN B 1 236 ? -21.686 -15.139 -18.515 1.00 44.64 645 ASN B C 1
ATOM 7709 O O . ASN B 1 236 ? -22.380 -14.440 -17.789 1.00 43.23 645 ASN B O 1
ATOM 7720 N N . GLN B 1 237 ? -20.783 -14.639 -19.342 1.00 44.92 646 GLN B N 1
ATOM 7721 C CA . GLN B 1 237 ? -20.542 -13.214 -19.379 1.00 47.10 646 GLN B CA 1
ATOM 7722 C C . GLN B 1 237 ? -21.782 -12.536 -19.913 1.00 43.87 646 GLN B C 1
ATOM 7723 O O . GLN B 1 237 ? -22.205 -11.503 -19.409 1.00 42.90 646 GLN B O 1
ATOM 7737 N N . CYS B 1 238 ? -22.391 -13.169 -20.914 1.00 41.36 647 CYS B N 1
ATOM 7738 C CA . CYS B 1 238 ? -23.523 -12.589 -21.609 1.00 42.12 647 CYS B CA 1
ATOM 7739 C C . CYS B 1 238 ? -24.764 -12.399 -20.729 1.00 36.60 647 CYS B C 1
ATOM 7740 O O . CYS B 1 238 ? -25.396 -11.350 -20.746 1.00 35.35 647 CYS B O 1
ATOM 7748 N N . PHE B 1 239 ? -25.082 -13.426 -19.957 1.00 36.18 648 PHE B N 1
ATOM 7749 C CA . PHE B 1 239 ? -26.288 -13.443 -19.123 1.00 38.01 648 PHE B CA 1
ATOM 7750 C C . PHE B 1 239 ? -26.034 -13.105 -17.642 1.00 40.55 648 PHE B C 1
ATOM 7751 O O . PHE B 1 239 ? -26.938 -12.717 -16.915 1.00 41.45 648 PHE B O 1
ATOM 7768 N N . GLY B 1 240 ? -24.802 -13.298 -17.214 1.00 40.04 649 GLY B N 1
ATOM 7769 C CA . GLY B 1 240 ? -24.446 -13.230 -15.814 1.00 39.75 649 GLY B CA 1
ATOM 7770 C C . GLY B 1 240 ? -24.799 -11.962 -15.077 1.00 39.85 649 GLY B C 1
ATOM 7771 O O . GLY B 1 240 ? -24.365 -10.866 -15.430 1.00 41.65 649 GLY B O 1
ATOM 7775 N N . LEU B 1 241 ? -25.590 -12.117 -14.020 1.00 37.75 650 LEU B N 1
ATOM 7776 C CA . LEU B 1 241 ? -25.865 -11.012 -13.120 1.00 38.94 650 LEU B CA 1
ATOM 7777 C C . LEU B 1 241 ? -25.100 -11.320 -11.858 1.00 40.06 650 LEU B C 1
ATOM 7778 O O . LEU B 1 241 ? -25.357 -12.350 -11.185 1.00 36.88 650 LEU B O 1
ATOM 7794 N N . GLU B 1 242 ? -24.135 -10.446 -11.575 1.00 42.81 651 GLU B N 1
ATOM 7795 C CA . GLU B 1 242 ? -23.284 -10.589 -10.415 1.00 43.84 651 GLU B CA 1
ATOM 7796 C C . GLU B 1 242 ? -24.075 -10.097 -9.194 1.00 41.27 651 GLU B C 1
ATOM 7797 O O . GLU B 1 242 ? -24.343 -8.916 -9.046 1.00 38.23 651 GLU B O 1
ATOM 7809 N N . THR B 1 243 ? -24.472 -11.042 -8.353 1.00 41.71 652 THR B N 1
ATOM 7810 C CA . THR B 1 243 ? -25.457 -10.779 -7.305 1.00 42.20 652 THR B CA 1
ATOM 7811 C C . THR B 1 243 ? -24.855 -10.917 -5.921 1.00 42.04 652 THR B C 1
ATOM 7812 O O . THR B 1 243 ? -24.597 -12.000 -5.410 1.00 44.92 652 THR B O 1
ATOM 7823 N N . GLU B 1 244 ? -24.610 -9.775 -5.318 1.00 42.13 653 GLU B N 1
ATOM 7824 C CA . GLU B 1 244 ? -24.081 -9.749 -3.967 1.00 46.07 653 GLU B CA 1
ATOM 7825 C C . GLU B 1 244 ? -25.199 -9.823 -2.920 1.00 44.81 653 GLU B C 1
ATOM 7826 O O . GLU B 1 244 ? -26.173 -9.092 -2.993 1.00 42.70 653 GLU B O 1
ATOM 7838 N N . ILE B 1 245 ? -25.053 -10.707 -1.950 1.00 47.37 654 ILE B N 1
ATOM 7839 C CA . ILE B 1 245 ? -25.980 -10.756 -0.826 1.00 48.62 654 ILE B CA 1
ATOM 7840 C C . ILE B 1 245 ? -25.249 -10.545 0.497 1.00 46.65 654 ILE B C 1
ATOM 7841 O O . ILE B 1 245 ? -24.359 -11.302 0.861 1.00 47.25 654 ILE B O 1
ATOM 7857 N N . ARG B 1 246 ? -25.600 -9.447 1.162 1.00 46.13 655 ARG B N 1
ATOM 7858 C CA . ARG B 1 246 ? -25.059 -9.095 2.471 1.00 52.16 655 ARG B CA 1
ATOM 7859 C C . ARG B 1 246 ? -26.113 -9.307 3.522 1.00 51.59 655 ARG B C 1
ATOM 7860 O O . ARG B 1 246 ? -27.235 -8.804 3.394 1.00 49.93 655 ARG B O 1
ATOM 7881 N N . THR B 1 247 ? -25.742 -10.031 4.560 1.00 55.87 656 THR B N 1
ATOM 7882 C CA . THR B 1 247 ? -26.663 -10.372 5.619 1.00 55.51 656 THR B CA 1
ATOM 7883 C C . THR B 1 247 ? -26.254 -9.786 6.955 1.00 55.29 656 THR B C 1
ATOM 7884 O O . THR B 1 247 ? -25.164 -10.030 7.461 1.00 57.19 656 THR B O 1
ATOM 7895 N N . GLU B 1 248 ? -27.155 -8.998 7.524 1.00 56.60 657 GLU B N 1
ATOM 7896 C CA . GLU B 1 248 ? -27.021 -8.555 8.922 1.00 61.31 657 GLU B CA 1
ATOM 7897 C C . GLU B 1 248 ? -27.757 -9.581 9.803 1.00 58.80 657 GLU B C 1
ATOM 7898 O O . GLU B 1 248 ? -28.971 -9.768 9.658 1.00 57.38 657 GLU B O 1
ATOM 7910 N N . CYS B 1 249 ? -27.014 -10.278 10.655 1.00 60.92 658 CYS B N 1
ATOM 7911 C CA . CYS B 1 249 ? -27.545 -11.308 11.570 1.00 67.03 658 CYS B CA 1
ATOM 7912 C C . CYS B 1 249 ? -26.788 -11.276 12.916 1.00 73.36 658 CYS B C 1
ATOM 7913 O O . CYS B 1 249 ? -25.923 -10.426 13.082 1.00 76.04 658 CYS B O 1
ATOM 7921 N N . SER B 1 250 ? -27.083 -12.205 13.844 1.00 77.29 659 SER B N 1
ATOM 7922 C CA . SER B 1 250 ? -26.343 -12.324 15.119 1.00 85.49 659 SER B CA 1
ATOM 7923 C C . SER B 1 250 ? -25.310 -13.438 15.123 1.00 95.37 659 SER B C 1
ATOM 7924 O O . SER B 1 250 ? -24.273 -13.331 15.776 1.00 96.98 659 SER B O 1
ATOM 7932 N N . CYS B 1 251 ? -25.643 -14.540 14.460 1.00 101.60 660 CYS B N 1
ATOM 7933 C CA . CYS B 1 251 ? -24.695 -15.625 14.249 1.00 106.07 660 CYS B CA 1
ATOM 7934 C C . CYS B 1 251 ? -23.613 -15.088 13.320 1.00 102.53 660 CYS B C 1
ATOM 7935 O O . CYS B 1 251 ? -23.751 -13.984 12.797 1.00 98.07 660 CYS B O 1
ATOM 7942 N N . ASP B 1 252 ? -22.532 -15.836 13.121 1.00 102.91 661 ASP B N 1
ATOM 7943 C CA . ASP B 1 252 ? -21.786 -15.703 11.867 1.00 97.81 661 ASP B CA 1
ATOM 7944 C C . ASP B 1 252 ? -22.554 -16.596 10.891 1.00 96.25 661 ASP B C 1
ATOM 7945 O O . ASP B 1 252 ? -23.743 -16.816 11.110 1.00 97.26 661 ASP B O 1
ATOM 7951 N N . HIS B 1 253 ? -21.912 -17.126 9.847 1.00 95.00 662 HIS B N 1
ATOM 7952 C CA . HIS B 1 253 ? -22.513 -18.137 8.973 1.00 91.56 662 HIS B CA 1
ATOM 7953 C C . HIS B 1 253 ? -23.496 -17.532 7.988 1.00 87.50 662 HIS B C 1
ATOM 7954 O O . HIS B 1 253 ? -24.284 -18.225 7.377 1.00 88.43 662 HIS B O 1
ATOM 7968 N N . TYR B 1 254 ? -23.461 -16.225 7.823 1.00 83.56 663 TYR B N 1
ATOM 7969 C CA . TYR B 1 254 ? -24.165 -15.618 6.702 1.00 78.42 663 TYR B CA 1
ATOM 7970 C C . TYR B 1 254 ? -23.191 -14.661 6.004 1.00 71.53 663 TYR B C 1
ATOM 7971 O O . TYR B 1 254 ? -23.481 -13.473 5.786 1.00 66.92 663 TYR B O 1
ATOM 7989 N N . ASP B 1 255 ? -22.020 -15.199 5.678 1.00 70.81 664 ASP B N 1
ATOM 7990 C CA . ASP B 1 255 ? -20.996 -14.439 4.987 1.00 71.12 664 ASP B CA 1
ATOM 7991 C C . ASP B 1 255 ? -21.593 -13.875 3.730 1.00 63.59 664 ASP B C 1
ATOM 7992 O O . ASP B 1 255 ? -22.476 -14.467 3.119 1.00 58.52 664 ASP B O 1
ATOM 8001 N N . THR B 1 256 ? -21.136 -12.680 3.407 1.00 61.33 665 THR B N 1
ATOM 8002 C CA . THR B 1 256 ? -21.423 -12.059 2.163 1.00 56.29 665 THR B CA 1
ATOM 8003 C C . THR B 1 256 ? -21.069 -12.982 0.999 1.00 56.23 665 THR B C 1
ATOM 8004 O O . THR B 1 256 ? -19.974 -13.505 0.931 1.00 56.90 665 THR B O 1
ATOM 8015 N N . THR B 1 257 ? -22.020 -13.187 0.100 1.00 56.30 666 THR B N 1
ATOM 8016 C CA . THR B 1 257 ? -21.803 -14.040 -1.073 1.00 58.39 666 THR B CA 1
ATOM 8017 C C . THR B 1 257 ? -22.026 -13.267 -2.344 1.00 51.92 666 THR B C 1
ATOM 8018 O O . THR B 1 257 ? -22.806 -12.314 -2.376 1.00 45.67 666 THR B O 1
ATOM 8029 N N . VAL B 1 258 ? -21.328 -13.695 -3.390 1.00 52.25 667 VAL B N 1
ATOM 8030 C CA . VAL B 1 258 ? -21.462 -13.097 -4.701 1.00 51.57 667 VAL B CA 1
ATOM 8031 C C . VAL B 1 258 ? -21.585 -14.265 -5.661 1.00 52.19 667 VAL B C 1
ATOM 8032 O O . VAL B 1 258 ? -20.689 -15.083 -5.746 1.00 54.26 667 VAL B O 1
ATOM 8045 N N . LYS B 1 259 ? -22.733 -14.339 -6.325 1.00 52.77 668 LYS B N 1
ATOM 8046 C CA . LYS B 1 259 ? -23.065 -15.398 -7.275 1.00 54.23 668 LYS B CA 1
ATOM 8047 C C . LYS B 1 259 ? -23.504 -14.818 -8.609 1.00 48.78 668 LYS B C 1
ATOM 8048 O O . LYS B 1 259 ? -24.190 -13.802 -8.667 1.00 45.10 668 LYS B O 1
ATOM 8067 N N . LEU B 1 260 ? -23.104 -15.501 -9.666 1.00 50.23 669 LEU B N 1
ATOM 8068 C CA . LEU B 1 260 ? -23.468 -15.167 -11.021 1.00 47.73 669 LEU B CA 1
ATOM 8069 C C . LEU B 1 260 ? -24.713 -15.970 -11.366 1.00 45.68 669 LEU B C 1
ATOM 8070 O O . LEU B 1 260 ? -24.674 -17.196 -11.499 1.00 48.60 669 LEU B O 1
ATOM 8086 N N . LEU B 1 261 ? -25.813 -15.255 -11.456 1.00 41.26 670 LEU B N 1
ATOM 8087 C CA . LEU B 1 261 ? -27.113 -15.820 -11.759 1.00 43.34 670 LEU B CA 1
ATOM 8088 C C . LEU B 1 261 ? -27.476 -15.430 -13.211 1.00 42.12 670 LEU B C 1
ATOM 8089 O O . LEU B 1 261 ? -27.326 -14.268 -13.603 1.00 39.49 670 LEU B O 1
ATOM 8105 N N . PRO B 1 262 ? -27.981 -16.377 -13.990 1.00 42.71 671 PRO B N 1
ATOM 8106 C CA . PRO B 1 262 ? -28.172 -16.084 -15.415 1.00 43.91 671 PRO B CA 1
ATOM 8107 C C . PRO B 1 262 ? -29.485 -15.375 -15.731 1.00 44.70 671 PRO B C 1
ATOM 8108 O O . PRO B 1 262 ? -29.666 -14.917 -16.875 1.00 46.07 671 PRO B O 1
ATOM 8119 N N . SER B 1 263 ? -30.368 -15.254 -14.733 1.00 41.35 672 SER B N 1
ATOM 8120 C CA . SER B 1 263 ? -31.611 -14.509 -14.893 1.00 40.27 672 SER B CA 1
ATOM 8121 C C . SER B 1 263 ? -32.063 -13.846 -13.623 1.00 39.38 672 SER B C 1
ATOM 8122 O O . SER B 1 263 ? -31.619 -14.171 -12.530 1.00 41.55 672 SER B O 1
ATOM 8130 N N . LEU B 1 264 ? -33.002 -12.940 -13.800 1.00 36.22 673 LEU B N 1
ATOM 8131 C CA . LEU B 1 264 ? -33.510 -12.127 -12.746 1.00 37.54 673 LEU B CA 1
ATOM 8132 C C . LEU B 1 264 ? -34.970 -12.490 -12.531 1.00 38.78 673 LEU B C 1
ATOM 8133 O O . LEU B 1 264 ? -35.767 -12.492 -13.464 1.00 36.47 673 LEU B O 1
ATOM 8149 N N . SER B 1 265 ? -35.306 -12.868 -11.304 1.00 40.78 674 SER B N 1
ATOM 8150 C CA . SER B 1 265 ? -36.681 -13.146 -10.958 1.00 42.85 674 SER B CA 1
ATOM 8151 C C . SER B 1 265 ? -37.329 -11.833 -10.593 1.00 41.35 674 SER B C 1
ATOM 8152 O O . SER B 1 265 ? -36.737 -11.029 -9.906 1.00 44.14 674 SER B O 1
ATOM 8160 N N . ILE B 1 266 ? -38.540 -11.597 -11.092 1.00 40.44 675 ILE B N 1
ATOM 8161 C CA . ILE B 1 266 ? -39.235 -10.331 -10.893 1.00 42.64 675 ILE B CA 1
ATOM 8162 C C . ILE B 1 266 ? -40.505 -10.539 -10.077 1.00 48.53 675 ILE B C 1
ATOM 8163 O O . ILE B 1 266 ? -41.433 -11.200 -10.554 1.00 45.62 675 ILE B O 1
ATOM 8179 N N . SER B 1 267 ? -40.533 -9.956 -8.872 1.00 56.98 676 SER B N 1
ATOM 8180 C CA . SER B 1 267 ? -41.707 -9.950 -7.959 1.00 61.39 676 SER B CA 1
ATOM 8181 C C . SER B 1 267 ? -42.314 -8.543 -7.831 1.00 63.90 676 SER B C 1
ATOM 8182 O O . SER B 1 267 ? -41.715 -7.551 -8.260 1.00 64.09 676 SER B O 1
ATOM 8190 N N . GLY B 1 268 ? -43.487 -8.444 -7.219 1.00 66.27 677 GLY B N 1
ATOM 8191 C CA . GLY B 1 268 ? -44.121 -7.147 -7.008 1.00 66.07 677 GLY B CA 1
ATOM 8192 C C . GLY B 1 268 ? -43.295 -6.267 -6.089 1.00 64.84 677 GLY B C 1
ATOM 8193 O O . GLY B 1 268 ? -42.451 -6.776 -5.345 1.00 66.56 677 GLY B O 1
ATOM 8197 N N . GLN B 1 284 ? -45.783 4.259 -15.303 1.00 60.39 693 GLN B N 1
ATOM 8198 C CA . GLN B 1 284 ? -45.892 2.979 -14.604 1.00 58.64 693 GLN B CA 1
ATOM 8199 C C . GLN B 1 284 ? -45.566 1.810 -15.538 1.00 54.38 693 GLN B C 1
ATOM 8200 O O . GLN B 1 284 ? -46.413 1.325 -16.286 1.00 57.67 693 GLN B O 1
ATOM 8205 N N . ASN B 1 285 ? -44.329 1.357 -15.489 1.00 48.14 694 ASN B N 1
ATOM 8206 C CA . ASN B 1 285 ? -43.890 0.314 -16.393 1.00 46.82 694 ASN B CA 1
ATOM 8207 C C . ASN B 1 285 ? -43.009 -0.703 -15.694 1.00 41.27 694 ASN B C 1
ATOM 8208 O O . ASN B 1 285 ? -42.911 -0.708 -14.472 1.00 37.43 694 ASN B O 1
ATOM 8219 N N . ILE B 1 286 ? -42.373 -1.567 -16.472 1.00 35.86 695 ILE B N 1
ATOM 8220 C CA . ILE B 1 286 ? -41.555 -2.630 -15.925 1.00 33.76 695 ILE B CA 1
ATOM 8221 C C . ILE B 1 286 ? -40.281 -2.140 -15.243 1.00 32.18 695 ILE B C 1
ATOM 8222 O O . ILE B 1 286 ? -39.688 -2.865 -14.444 1.00 32.15 695 ILE B O 1
ATOM 8238 N N . LEU B 1 287 ? -39.819 -0.941 -15.566 1.00 30.48 696 LEU B N 1
ATOM 8239 C CA . LEU B 1 287 ? -38.480 -0.545 -15.118 1.00 31.12 696 LEU B CA 1
ATOM 8240 C C . LEU B 1 287 ? -38.235 -0.536 -13.589 1.00 32.95 696 LEU B C 1
ATOM 8241 O O . LEU B 1 287 ? -37.191 -1.011 -13.138 1.00 33.02 696 LEU B O 1
ATOM 8257 N N . PRO B 1 288 ? -39.170 0.018 -12.794 1.00 34.58 697 PRO B N 1
ATOM 8258 C CA . PRO B 1 288 ? -38.972 -0.061 -11.331 1.00 33.66 697 PRO B CA 1
ATOM 8259 C C . PRO B 1 288 ? -39.026 -1.493 -10.846 1.00 33.63 697 PRO B C 1
ATOM 8260 O O . PRO B 1 288 ? -38.378 -1.783 -9.879 1.00 33.81 697 PRO B O 1
ATOM 8271 N N . TYR B 1 289 ? -39.716 -2.393 -11.539 1.00 32.95 698 TYR B N 1
ATOM 8272 C CA . TYR B 1 289 ? -39.691 -3.787 -11.132 1.00 32.38 698 TYR B CA 1
ATOM 8273 C C . TYR B 1 289 ? -38.315 -4.369 -11.301 1.00 33.95 698 TYR B C 1
ATOM 8274 O O . TYR B 1 289 ? -37.891 -5.207 -10.504 1.00 33.36 698 TYR B O 1
ATOM 8292 N N . ILE B 1 290 ? -37.631 -3.965 -12.369 1.00 35.58 699 ILE B N 1
ATOM 8293 C CA . ILE B 1 290 ? -36.320 -4.525 -12.653 1.00 33.01 699 ILE B CA 1
ATOM 8294 C C . ILE B 1 290 ? -35.359 -3.998 -11.615 1.00 30.55 699 ILE B C 1
ATOM 8295 O O . ILE B 1 290 ? -34.523 -4.729 -11.116 1.00 30.20 699 ILE B O 1
ATOM 8311 N N . GLU B 1 291 ? -35.495 -2.703 -11.337 1.00 32.03 700 GLU B N 1
ATOM 8312 C CA . GLU B 1 291 ? -34.658 -2.015 -10.386 1.00 37.26 700 GLU B CA 1
ATOM 8313 C C . GLU B 1 291 ? -34.716 -2.636 -9.004 1.00 33.97 700 GLU B C 1
ATOM 8314 O O . GLU B 1 291 ? -33.687 -2.779 -8.342 1.00 33.53 700 GLU B O 1
ATOM 8326 N N . TYR B 1 292 ? -35.925 -2.972 -8.582 1.00 31.99 701 TYR B N 1
ATOM 8327 C CA . TYR B 1 292 ? -36.140 -3.510 -7.263 1.00 35.61 701 TYR B CA 1
ATOM 8328 C C . TYR B 1 292 ? -35.533 -4.895 -7.185 1.00 36.24 701 TYR B C 1
ATOM 8329 O O . TYR B 1 292 ? -34.923 -5.249 -6.181 1.00 36.57 701 TYR B O 1
ATOM 8347 N N . ALA B 1 293 ? -35.655 -5.663 -8.264 1.00 35.31 702 ALA B N 1
ATOM 8348 C CA . ALA B 1 293 ? -34.998 -6.975 -8.330 1.00 37.67 702 ALA B CA 1
ATOM 8349 C C . ALA B 1 293 ? -33.479 -6.874 -8.227 1.00 35.21 702 ALA B C 1
ATOM 8350 O O . ALA B 1 293 ? -32.808 -7.799 -7.757 1.00 37.05 702 ALA B O 1
ATOM 8357 N N . MET B 1 294 ? -32.939 -5.748 -8.668 1.00 31.43 703 MET B N 1
ATOM 8358 C CA . MET B 1 294 ? -31.506 -5.594 -8.762 1.00 33.03 703 MET B CA 1
ATOM 8359 C C . MET B 1 294 ? -30.952 -4.954 -7.494 1.00 33.55 703 MET B C 1
ATOM 8360 O O . MET B 1 294 ? -29.737 -4.894 -7.302 1.00 35.15 703 MET B O 1
ATOM 8374 N N . LYS B 1 295 ? -31.842 -4.480 -6.630 1.00 33.86 704 LYS B N 1
ATOM 8375 C CA . LYS B 1 295 ? -31.431 -3.779 -5.414 1.00 37.59 704 LYS B CA 1
ATOM 8376 C C . LYS B 1 295 ? -32.552 -3.702 -4.401 1.00 36.66 704 LYS B C 1
ATOM 8377 O O . LYS B 1 295 ? -33.427 -2.898 -4.561 1.00 34.46 704 LYS B O 1
ATOM 8396 N N . ASN B 1 296 ? -32.526 -4.536 -3.380 1.00 35.59 705 ASN B N 1
ATOM 8397 C CA . ASN B 1 296 ? -33.560 -4.502 -2.373 1.00 34.89 705 ASN B CA 1
ATOM 8398 C C . ASN B 1 296 ? -32.995 -4.932 -1.049 1.00 36.45 705 ASN B C 1
ATOM 8399 O O . ASN B 1 296 ? -31.997 -5.652 -0.985 1.00 39.63 705 ASN B O 1
ATOM 8410 N N . VAL B 1 297 ? -33.654 -4.500 0.009 1.00 34.51 706 VAL B N 1
ATOM 8411 C CA . VAL B 1 297 ? -33.244 -4.857 1.339 1.00 36.22 706 VAL B CA 1
ATOM 8412 C C . VAL B 1 297 ? -34.453 -5.443 2.016 1.00 35.74 706 VAL B C 1
ATOM 8413 O O . VAL B 1 297 ? -35.497 -4.829 2.047 1.00 34.06 706 VAL B O 1
ATOM 8426 N N . THR B 1 298 ? -34.310 -6.654 2.523 1.00 37.57 707 THR B N 1
ATOM 8427 C CA . THR B 1 298 ? -35.422 -7.354 3.116 1.00 42.62 707 THR B CA 1
ATOM 8428 C C . THR B 1 298 ? -35.078 -7.950 4.470 1.00 46.48 707 THR B C 1
ATOM 8429 O O . THR B 1 298 ? -33.913 -8.075 4.872 1.00 45.65 707 THR B O 1
ATOM 8440 N N . GLN B 1 299 ? -36.136 -8.282 5.182 1.00 49.80 708 GLN B N 1
ATOM 8441 C CA . GLN B 1 299 ? -36.013 -8.886 6.486 1.00 52.19 708 GLN B CA 1
ATOM 8442 C C . GLN B 1 299 ? -36.845 -10.144 6.484 1.00 54.11 708 GLN B C 1
ATOM 8443 O O . GLN B 1 299 ? -37.963 -10.153 5.965 1.00 54.39 708 GLN B O 1
ATOM 8457 N N . LYS B 1 300 ? -36.276 -11.223 7.001 1.00 57.49 709 LYS B N 1
ATOM 8458 C CA . LYS B 1 300 ? -36.953 -12.523 7.009 1.00 62.60 709 LYS B CA 1
ATOM 8459 C C . LYS B 1 300 ? -36.467 -13.310 8.193 1.00 63.11 709 LYS B C 1
ATOM 8460 O O . LYS B 1 300 ? -35.318 -13.134 8.616 1.00 60.43 709 LYS B O 1
ATOM 8479 N N . ASN B 1 301 ? -37.352 -14.143 8.742 1.00 66.70 710 ASN B N 1
ATOM 8480 C CA . ASN B 1 301 ? -36.979 -15.128 9.756 1.00 70.25 710 ASN B CA 1
ATOM 8481 C C . ASN B 1 301 ? -36.255 -16.274 9.047 1.00 70.11 710 ASN B C 1
ATOM 8482 O O . ASN B 1 301 ? -36.637 -16.673 7.938 1.00 67.96 710 ASN B O 1
ATOM 8488 N N . SER B 1 302 ? -35.176 -16.762 9.644 1.00 72.44 711 SER B N 1
ATOM 8489 C CA . SER B 1 302 ? -34.318 -17.724 8.959 1.00 76.50 711 SER B CA 1
ATOM 8490 C C . SER B 1 302 ? -33.756 -18.718 9.961 1.00 82.26 711 SER B C 1
ATOM 8491 O O . SER B 1 302 ? -33.757 -18.452 11.164 1.00 84.27 711 SER B O 1
ATOM 8497 N N . ILE B 1 303 ? -33.315 -19.874 9.463 1.00 84.52 712 ILE B N 1
ATOM 8498 C CA . ILE B 1 303 ? -32.600 -20.855 10.288 1.00 88.18 712 ILE B CA 1
ATOM 8499 C C . ILE B 1 303 ? -31.166 -20.903 9.781 1.00 87.67 712 ILE B C 1
ATOM 8500 O O . ILE B 1 303 ? -30.936 -21.018 8.572 1.00 84.24 712 ILE B O 1
ATOM 8505 N N . CYS B 1 304 ? -30.210 -20.761 10.698 1.00 91.10 713 CYS B N 1
ATOM 8506 C CA . CYS B 1 304 ? -28.791 -20.805 10.335 1.00 94.72 713 CYS B CA 1
ATOM 8507 C C . CYS B 1 304 ? -28.380 -22.261 10.121 1.00 94.51 713 CYS B C 1
ATOM 8508 O O . CYS B 1 304 ? -28.397 -23.036 11.082 1.00 94.21 713 CYS B O 1
ATOM 8515 N N . PRO B 1 305 ? -28.030 -22.651 8.873 1.00 93.96 714 PRO B N 1
ATOM 8516 C CA . PRO B 1 305 ? -27.616 -24.058 8.690 1.00 98.77 714 PRO B CA 1
ATOM 8517 C C . PRO B 1 305 ? -26.416 -24.442 9.579 1.00 102.33 714 PRO B C 1
ATOM 8518 O O . PRO B 1 305 ? -26.379 -25.522 10.198 1.00 105.64 714 PRO B O 1
ATOM 8529 N N . THR B 1 306 ? -25.448 -23.536 9.658 1.00 99.81 715 THR B N 1
ATOM 8530 C CA . THR B 1 306 ? -24.345 -23.686 10.590 1.00 101.29 715 THR B CA 1
ATOM 8531 C C . THR B 1 306 ? -24.820 -23.491 12.050 1.00 105.84 715 THR B C 1
ATOM 8532 O O . THR B 1 306 ? -24.862 -24.465 12.790 1.00 108.71 715 THR B O 1
ATOM 8537 N N . CYS B 1 307 ? -25.211 -22.267 12.441 1.00 109.01 716 CYS B N 1
ATOM 8538 C CA . CYS B 1 307 ? -25.553 -21.930 13.849 1.00 114.73 716 CYS B CA 1
ATOM 8539 C C . CYS B 1 307 ? -26.755 -22.707 14.410 1.00 115.30 716 CYS B C 1
ATOM 8540 O O . CYS B 1 307 ? -26.874 -22.861 15.635 1.00 117.81 716 CYS B O 1
ATOM 8548 N N . GLY B 1 308 ? -27.640 -23.165 13.517 1.00 111.30 717 GLY B N 1
ATOM 8549 C CA . GLY B 1 308 ? -28.877 -23.890 13.874 1.00 109.16 717 GLY B CA 1
ATOM 8550 C C . GLY B 1 308 ? -29.967 -22.981 14.482 1.00 105.20 717 GLY B C 1
ATOM 8551 O O . GLY B 1 308 ? -31.112 -23.413 14.664 1.00 102.85 717 GLY B O 1
ATOM 8554 N N . LYS B 1 309 ? -29.624 -21.731 14.789 1.00 106.65 718 LYS B N 1
ATOM 8555 C CA . LYS B 1 309 ? -30.554 -20.852 15.486 1.00 111.68 718 LYS B CA 1
ATOM 8556 C C . LYS B 1 309 ? -31.541 -20.200 14.510 1.00 108.61 718 LYS B C 1
ATOM 8557 O O . LYS B 1 309 ? -31.258 -19.995 13.317 1.00 106.20 718 LYS B O 1
ATOM 8563 N N . THR B 1 310 ? -32.719 -19.908 15.049 1.00 106.22 719 THR B N 1
ATOM 8564 C CA . THR B 1 310 ? -33.776 -19.223 14.322 1.00 96.76 719 THR B CA 1
ATOM 8565 C C . THR B 1 310 ? -33.728 -17.743 14.642 1.00 91.05 719 THR B C 1
ATOM 8566 O O . THR B 1 310 ? -33.741 -17.359 15.818 1.00 91.97 719 THR B O 1
ATOM 8577 N N . GLU B 1 311 ? -33.705 -16.923 13.601 1.00 86.07 720 GLU B N 1
ATOM 8578 C CA . GLU B 1 311 ? -33.444 -15.499 13.754 1.00 83.19 720 GLU B CA 1
ATOM 8579 C C . GLU B 1 311 ? -34.101 -14.707 12.647 1.00 76.65 720 GLU B C 1
ATOM 8580 O O . GLU B 1 311 ? -34.378 -15.249 11.571 1.00 76.57 720 GLU B O 1
ATOM 8592 N N . THR B 1 312 ? -34.351 -13.428 12.907 1.00 71.39 721 THR B N 1
ATOM 8593 C CA . THR B 1 312 ? -34.712 -12.507 11.841 1.00 67.25 721 THR B CA 1
ATOM 8594 C C . THR B 1 312 ? -33.434 -11.860 11.380 1.00 63.37 721 THR B C 1
ATOM 8595 O O . THR B 1 312 ? -32.684 -11.283 12.188 1.00 62.70 721 THR B O 1
ATOM 8606 N N . ILE B 1 313 ? -33.174 -12.008 10.086 1.00 59.27 722 ILE B N 1
ATOM 8607 C CA . ILE B 1 313 ? -31.980 -11.475 9.488 1.00 54.94 722 ILE B CA 1
ATOM 8608 C C . ILE B 1 313 ? -32.409 -10.426 8.498 1.00 49.35 722 ILE B C 1
ATOM 8609 O O . ILE B 1 313 ? -33.529 -10.458 8.018 1.00 48.23 722 ILE B O 1
ATOM 8625 N N . THR B 1 314 ? -31.517 -9.487 8.234 1.00 47.40 723 THR B N 1
ATOM 8626 C CA . THR B 1 314 ? -31.718 -8.454 7.237 1.00 45.30 723 THR B CA 1
ATOM 8627 C C . THR B 1 314 ? -30.755 -8.743 6.062 1.00 45.15 723 THR B C 1
ATOM 8628 O O . THR B 1 314 ? -29.564 -8.976 6.271 1.00 46.67 723 THR B O 1
ATOM 8639 N N . GLN B 1 315 ? -31.269 -8.754 4.838 1.00 45.68 724 GLN B N 1
ATOM 8640 C CA . GLN B 1 315 ? -30.483 -9.132 3.664 1.00 44.87 724 GLN B CA 1
ATOM 8641 C C . GLN B 1 315 ? -30.515 -8.050 2.619 1.00 39.60 724 GLN B C 1
ATOM 8642 O O . GLN B 1 315 ? -31.598 -7.632 2.221 1.00 37.22 724 GLN B O 1
ATOM 8656 N N . GLU B 1 316 ? -29.333 -7.612 2.180 1.00 37.74 725 GLU B N 1
ATOM 8657 C CA . GLU B 1 316 ? -29.200 -6.627 1.094 1.00 34.65 725 GLU B CA 1
ATOM 8658 C C . GLU B 1 316 ? -28.780 -7.359 -0.178 1.00 34.17 725 GLU B C 1
ATOM 8659 O O . GLU B 1 316 ? -27.753 -8.010 -0.213 1.00 36.52 725 GLU B O 1
ATOM 8671 N N . CYS B 1 317 ? -29.611 -7.291 -1.189 1.00 33.09 726 CYS B N 1
ATOM 8672 C CA . CYS B 1 317 ? -29.372 -7.974 -2.452 1.00 35.37 726 CYS B CA 1
ATOM 8673 C C . CYS B 1 317 ? -29.062 -6.905 -3.499 1.00 36.01 726 CYS B C 1
ATOM 8674 O O . CYS B 1 317 ? -29.871 -6.027 -3.725 1.00 36.78 726 CYS B O 1
ATOM 8682 N N . THR B 1 318 ? -27.869 -6.967 -4.086 1.00 37.93 727 THR B N 1
ATOM 8683 C CA . THR B 1 318 ? -27.381 -5.955 -5.016 1.00 39.42 727 THR B CA 1
ATOM 8684 C C . THR B 1 318 ? -26.812 -6.605 -6.260 1.00 36.84 727 THR B C 1
ATOM 8685 O O . THR B 1 318 ? -25.831 -7.358 -6.169 1.00 37.63 727 THR B O 1
ATOM 8696 N N . VAL B 1 319 ? -27.393 -6.304 -7.418 1.00 34.71 728 VAL B N 1
ATOM 8697 C CA . VAL B 1 319 ? -26.789 -6.736 -8.688 1.00 35.53 728 VAL B CA 1
ATOM 8698 C C . VAL B 1 319 ? -25.729 -5.714 -9.063 1.00 35.45 728 VAL B C 1
ATOM 8699 O O . VAL B 1 319 ? -25.980 -4.521 -9.037 1.00 38.71 728 VAL B O 1
ATOM 8712 N N . LYS B 1 320 ? -24.541 -6.184 -9.371 1.00 37.36 729 LYS B N 1
ATOM 8713 C CA . LYS B 1 320 ? -23.395 -5.303 -9.567 1.00 41.72 729 LYS B CA 1
ATOM 8714 C C . LYS B 1 320 ? -23.128 -4.892 -11.003 1.00 40.63 729 LYS B C 1
ATOM 8715 O O . LYS B 1 320 ? -22.314 -4.026 -11.241 1.00 42.24 729 LYS B O 1
ATOM 8734 N N . ASN B 1 321 ? -23.777 -5.532 -11.963 1.00 40.58 730 ASN B N 1
ATOM 8735 C CA . ASN B 1 321 ? -23.446 -5.295 -13.371 1.00 40.15 730 ASN B CA 1
ATOM 8736 C C . ASN B 1 321 ? -24.701 -5.236 -14.221 1.00 39.50 730 ASN B C 1
ATOM 8737 O O . ASN B 1 321 ? -25.788 -5.610 -13.788 1.00 39.15 730 ASN B O 1
ATOM 8748 N N . LEU B 1 322 ? -24.535 -4.757 -15.443 1.00 39.27 731 LEU B N 1
ATOM 8749 C CA . LEU B 1 322 ? -25.604 -4.751 -16.418 1.00 38.50 731 LEU B CA 1
ATOM 8750 C C . LEU B 1 322 ? -25.104 -5.550 -17.588 1.00 38.71 731 LEU B C 1
ATOM 8751 O O . LEU B 1 322 ? -24.383 -5.010 -18.408 1.00 40.39 731 LEU B O 1
ATOM 8767 N N . PRO B 1 323 ? -25.458 -6.846 -17.647 1.00 37.80 732 PRO B N 1
ATOM 8768 C CA . PRO B 1 323 ? -24.932 -7.706 -18.683 1.00 38.18 732 PRO B CA 1
ATOM 8769 C C . PRO B 1 323 ? -25.651 -7.443 -19.997 1.00 37.48 732 PRO B C 1
ATOM 8770 O O . PRO B 1 323 ? -26.692 -6.805 -20.036 1.00 35.88 732 PRO B O 1
ATOM 8781 N N . SER B 1 324 ? -25.097 -7.974 -21.068 1.00 39.32 733 SER B N 1
ATOM 8782 C CA . SER B 1 324 ? -25.526 -7.580 -22.402 1.00 40.22 733 SER B CA 1
ATOM 8783 C C . SER B 1 324 ? -26.868 -8.211 -22.727 1.00 43.81 733 SER B C 1
ATOM 8784 O O . SER B 1 324 ? -27.592 -7.717 -23.579 1.00 45.85 733 SER B O 1
ATOM 8792 N N . VAL B 1 325 ? -27.196 -9.300 -22.033 1.00 43.53 734 VAL B N 1
ATOM 8793 C CA . VAL B 1 325 ? -28.537 -9.860 -22.117 1.00 40.57 734 VAL B CA 1
ATOM 8794 C C . VAL B 1 325 ? -29.172 -10.010 -20.760 1.00 39.68 734 VAL B C 1
ATOM 8795 O O . VAL B 1 325 ? -28.677 -10.735 -19.909 1.00 42.68 734 VAL B O 1
ATOM 8808 N N . LEU B 1 326 ? -30.286 -9.317 -20.587 1.00 36.55 735 LEU B N 1
ATOM 8809 C CA . LEU B 1 326 ? -31.132 -9.450 -19.422 1.00 36.55 735 LEU B CA 1
ATOM 8810 C C . LEU B 1 326 ? -32.337 -10.385 -19.601 1.00 38.11 735 LEU B C 1
ATOM 8811 O O . LEU B 1 326 ? -33.256 -10.085 -20.356 1.00 41.49 735 LEU B O 1
ATOM 8827 N N . SER B 1 327 ? -32.338 -11.488 -18.868 1.00 35.73 736 SER B N 1
ATOM 8828 C CA . SER B 1 327 ? -33.411 -12.463 -18.908 1.00 35.54 736 SER B CA 1
ATOM 8829 C C . SER B 1 327 ? -34.268 -12.340 -17.650 1.00 35.80 736 SER B C 1
ATOM 8830 O O . SER B 1 327 ? -33.781 -12.481 -16.536 1.00 37.43 736 SER B O 1
ATOM 8838 N N . LEU B 1 328 ? -35.545 -12.031 -17.840 1.00 33.70 737 LEU B N 1
ATOM 8839 C CA . LEU B 1 328 ? -36.441 -11.679 -16.746 1.00 32.15 737 LEU B CA 1
ATOM 8840 C C . LEU B 1 328 ? -37.515 -12.702 -16.613 1.00 34.16 737 LEU B C 1
ATOM 8841 O O . LEU B 1 328 ? -38.217 -12.990 -17.578 1.00 36.38 737 LEU B O 1
ATOM 8857 N N . GLU B 1 329 ? -37.627 -13.286 -15.431 1.00 33.76 738 GLU B N 1
ATOM 8858 C CA . GLU B 1 329 ? -38.703 -14.201 -15.119 1.00 35.69 738 GLU B CA 1
ATOM 8859 C C . GLU B 1 329 ? -39.709 -13.453 -14.284 1.00 37.35 738 GLU B C 1
ATOM 8860 O O . GLU B 1 329 ? -39.373 -12.900 -13.227 1.00 38.46 738 GLU B O 1
ATOM 8872 N N . LEU B 1 330 ? -40.946 -13.409 -14.756 1.00 39.59 739 LEU B N 1
ATOM 8873 C CA . LEU B 1 330 ? -41.988 -12.696 -14.022 1.00 45.27 739 LEU B CA 1
ATOM 8874 C C . LEU B 1 330 ? -42.685 -13.631 -13.061 1.00 52.83 739 LEU B C 1
ATOM 8875 O O . LEU B 1 330 ? -43.263 -14.632 -13.463 1.00 58.21 739 LEU B O 1
ATOM 8891 N N . SER B 1 331 ? -42.599 -13.304 -11.781 1.00 56.51 740 SER B N 1
ATOM 8892 C CA . SER B 1 331 ? -43.234 -14.095 -10.731 1.00 63.90 740 SER B CA 1
ATOM 8893 C C . SER B 1 331 ? -44.136 -13.159 -9.950 1.00 59.72 740 SER B C 1
ATOM 8894 O O . SER B 1 331 ? -43.839 -12.759 -8.841 1.00 57.10 740 SER B O 1
ATOM 8902 N N . LEU B 1 332 ? -45.226 -12.776 -10.586 1.00 57.09 741 LEU B N 1
ATOM 8903 C CA . LEU B 1 332 ? -46.124 -11.808 -10.037 1.00 55.19 741 LEU B CA 1
ATOM 8904 C C . LEU B 1 332 ? -47.396 -12.510 -9.648 1.00 57.92 741 LEU B C 1
ATOM 8905 O O . LEU B 1 332 ? -47.656 -13.654 -10.052 1.00 56.62 741 LEU B O 1
ATOM 8921 N N . LEU B 1 333 ? -48.167 -11.807 -8.829 1.00 61.18 742 LEU B N 1
ATOM 8922 C CA . LEU B 1 333 ? -49.514 -12.205 -8.459 1.00 63.53 742 LEU B CA 1
ATOM 8923 C C . LEU B 1 333 ? -50.464 -11.744 -9.538 1.00 62.98 742 LEU B C 1
ATOM 8924 O O . LEU B 1 333 ? -50.247 -10.701 -10.148 1.00 59.98 742 LEU B O 1
ATOM 8940 N N . ASP B 1 334 ? -51.515 -12.519 -9.768 1.00 76.79 743 ASP B N 1
ATOM 8941 C CA . ASP B 1 334 ? -52.502 -12.197 -10.789 1.00 77.56 743 ASP B CA 1
ATOM 8942 C C . ASP B 1 334 ? -53.050 -10.785 -10.590 1.00 78.37 743 ASP B C 1
ATOM 8943 O O . ASP B 1 334 ? -53.360 -10.083 -11.552 1.00 80.56 743 ASP B O 1
ATOM 8952 N N . THR B 1 335 ? -53.127 -10.375 -9.331 1.00 77.29 744 THR B N 1
ATOM 8953 C CA . THR B 1 335 ? -53.474 -9.009 -8.963 1.00 76.59 744 THR B CA 1
ATOM 8954 C C . THR B 1 335 ? -52.564 -7.975 -9.610 1.00 73.51 744 THR B C 1
ATOM 8955 O O . THR B 1 335 ? -53.021 -6.955 -10.130 1.00 75.24 744 THR B O 1
ATOM 8966 N N . GLU B 1 336 ? -51.265 -8.238 -9.556 1.00 69.96 745 GLU B N 1
ATOM 8967 C CA . GLU B 1 336 ? -50.288 -7.360 -10.152 1.00 66.91 745 GLU B CA 1
ATOM 8968 C C . GLU B 1 336 ? -50.425 -7.404 -11.684 1.00 66.14 745 GLU B C 1
ATOM 8969 O O . GLU B 1 336 ? -50.323 -6.368 -12.348 1.00 65.86 745 GLU B O 1
ATOM 8981 N N . PHE B 1 337 ? -50.672 -8.586 -12.252 1.00 65.45 746 PHE B N 1
ATOM 8982 C CA . PHE B 1 337 ? -50.785 -8.693 -13.705 1.00 63.40 746 PHE B CA 1
ATOM 8983 C C . PHE B 1 337 ? -51.987 -7.885 -14.162 1.00 66.35 746 PHE B C 1
ATOM 8984 O O . PHE B 1 337 ? -51.965 -7.277 -15.229 1.00 65.33 746 PHE B O 1
ATOM 9001 N N . SER B 1 338 ? -53.047 -7.883 -13.355 1.00 69.82 747 SER B N 1
ATOM 9002 C CA . SER B 1 338 ? -54.247 -7.165 -13.748 1.00 73.75 747 SER B CA 1
ATOM 9003 C C . SER B 1 338 ? -53.899 -5.685 -13.895 1.00 70.96 747 SER B C 1
ATOM 9004 O O . SER B 1 338 ? -54.390 -5.039 -14.818 1.00 73.02 747 SER B O 1
ATOM 9012 N N . ASN B 1 339 ? -53.016 -5.146 -13.054 1.00 67.66 748 ASN B N 1
ATOM 9013 C CA . ASN B 1 339 ? -52.680 -3.723 -13.202 1.00 68.21 748 ASN B CA 1
ATOM 9014 C C . ASN B 1 339 ? -51.533 -3.477 -14.217 1.00 71.03 748 ASN B C 1
ATOM 9015 O O . ASN B 1 339 ? -51.307 -2.339 -14.623 1.00 74.57 748 ASN B O 1
ATOM 9026 N N . ILE B 1 340 ? -50.836 -4.528 -14.653 1.00 64.85 749 ILE B N 1
ATOM 9027 C CA . ILE B 1 340 ? -49.991 -4.443 -15.849 1.00 61.50 749 ILE B CA 1
ATOM 9028 C C . ILE B 1 340 ? -50.851 -4.190 -17.094 1.00 60.55 749 ILE B C 1
ATOM 9029 O O . ILE B 1 340 ? -50.542 -3.338 -17.920 1.00 60.54 749 ILE B O 1
ATOM 9045 N N . ARG B 1 341 ? -51.908 -4.978 -17.233 1.00 58.43 750 ARG B N 1
ATOM 9046 C CA . ARG B 1 341 ? -52.797 -4.879 -18.374 1.00 58.55 750 ARG B CA 1
ATOM 9047 C C . ARG B 1 341 ? -53.495 -3.539 -18.513 1.00 65.57 750 ARG B C 1
ATOM 9048 O O . ARG B 1 341 ? -53.859 -3.162 -19.609 1.00 67.11 750 ARG B O 1
ATOM 9069 N N . SER B 1 342 ? -53.690 -2.818 -17.413 1.00 71.01 751 SER B N 1
ATOM 9070 C CA . SER B 1 342 ? -54.401 -1.539 -17.480 1.00 77.03 751 SER B CA 1
ATOM 9071 C C . SER B 1 342 ? -53.403 -0.391 -17.689 1.00 74.40 751 SER B C 1
ATOM 9072 O O . SER B 1 342 ? -53.789 0.741 -17.994 1.00 77.70 751 SER B O 1
ATOM 9080 N N . SER B 1 343 ? -52.119 -0.698 -17.541 1.00 68.51 752 SER B N 1
ATOM 9081 C CA . SER B 1 343 ? -51.066 0.259 -17.821 1.00 66.31 752 SER B CA 1
ATOM 9082 C C . SER B 1 343 ? -50.745 0.248 -19.290 1.00 70.63 752 SER B C 1
ATOM 9083 O O . SER B 1 343 ? -50.328 -0.783 -19.854 1.00 73.32 752 SER B O 1
ATOM 9091 N N . LYS B 1 344 ? -50.898 1.394 -19.916 1.00 72.55 753 LYS B N 1
ATOM 9092 C CA . LYS B 1 344 ? -50.471 1.515 -21.297 1.00 73.20 753 LYS B CA 1
ATOM 9093 C C . LYS B 1 344 ? -48.942 1.573 -21.300 1.00 71.93 753 LYS B C 1
ATOM 9094 O O . LYS B 1 344 ? -48.338 2.235 -20.463 1.00 73.57 753 LYS B O 1
ATOM 9113 N N . ASN B 1 345 ? -48.326 0.802 -22.186 1.00 70.18 754 ASN B N 1
ATOM 9114 C CA . ASN B 1 345 ? -46.863 0.752 -22.327 1.00 63.95 754 ASN B CA 1
ATOM 9115 C C . ASN B 1 345 ? -46.077 0.275 -21.111 1.00 53.88 754 ASN B C 1
ATOM 9116 O O . ASN B 1 345 ? -44.954 0.693 -20.896 1.00 49.93 754 ASN B O 1
ATOM 9127 N N . TRP B 1 346 ? -46.620 -0.672 -20.379 1.00 50.63 755 TRP B N 1
ATOM 9128 C CA . TRP B 1 346 ? -45.877 -1.282 -19.297 1.00 47.54 755 TRP B CA 1
ATOM 9129 C C . TRP B 1 346 ? -44.607 -1.972 -19.799 1.00 41.50 755 TRP B C 1
ATOM 9130 O O . TRP B 1 346 ? -43.530 -1.855 -19.200 1.00 35.63 755 TRP B O 1
ATOM 9151 N N . LEU B 1 347 ? -44.716 -2.664 -20.916 1.00 41.87 756 LEU B N 1
ATOM 9152 C CA . LEU B 1 347 ? -43.584 -3.430 -21.434 1.00 40.76 756 LEU B CA 1
ATOM 9153 C C . LEU B 1 347 ? -42.716 -2.541 -22.293 1.00 39.40 756 LEU B C 1
ATOM 9154 O O . LEU B 1 347 ? -42.863 -2.456 -23.515 1.00 39.40 756 LEU B O 1
ATOM 9170 N N . THR B 1 348 ? -41.792 -1.885 -21.619 1.00 38.29 757 THR B N 1
ATOM 9171 C CA . THR B 1 348 ? -40.972 -0.828 -22.180 1.00 40.57 757 THR B CA 1
ATOM 9172 C C . THR B 1 348 ? -40.134 -1.392 -23.293 1.00 39.29 757 THR B C 1
ATOM 9173 O O . THR B 1 348 ? -39.494 -2.423 -23.114 1.00 35.83 757 THR B O 1
ATOM 9184 N N . SER B 1 349 ? -40.150 -0.769 -24.454 1.00 43.03 758 SER B N 1
ATOM 9185 C CA . SER B 1 349 ? -39.471 -1.401 -25.584 1.00 42.91 758 SER B CA 1
ATOM 9186 C C . SER B 1 349 ? -37.959 -1.089 -25.622 1.00 38.82 758 SER B C 1
ATOM 9187 O O . SER B 1 349 ? -37.190 -1.828 -26.222 1.00 36.51 758 SER B O 1
ATOM 9195 N N . GLU B 1 350 ? -37.549 0.008 -24.986 1.00 35.32 759 GLU B N 1
ATOM 9196 C CA . GLU B 1 350 ? -36.151 0.333 -24.881 1.00 36.06 759 GLU B CA 1
ATOM 9197 C C . GLU B 1 350 ? -35.958 1.190 -23.641 1.00 35.46 759 GLU B C 1
ATOM 9198 O O . GLU B 1 350 ? -36.828 1.976 -23.296 1.00 35.93 759 GLU B O 1
ATOM 9210 N N . PHE B 1 351 ? -34.838 0.993 -22.952 1.00 33.09 760 PHE B N 1
ATOM 9211 C CA . PHE B 1 351 ? -34.477 1.888 -21.853 1.00 32.45 760 PHE B CA 1
ATOM 9212 C C . PHE B 1 351 ? -32.958 2.019 -21.728 1.00 33.03 760 PHE B C 1
ATOM 9213 O O . PHE B 1 351 ? -32.205 1.350 -22.424 1.00 29.86 760 PHE B O 1
ATOM 9230 N N . TYR B 1 352 ? -32.544 2.911 -20.848 1.00 37.81 761 TYR B N 1
ATOM 9231 C CA . TYR B 1 352 ? -31.146 3.150 -20.551 1.00 37.34 761 TYR B CA 1
ATOM 9232 C C . TYR B 1 352 ? -30.799 2.751 -19.107 1.00 35.88 761 TYR B C 1
ATOM 9233 O O . TYR B 1 352 ? -31.623 2.854 -18.205 1.00 32.98 761 TYR B O 1
ATOM 9251 N N . GLY B 1 353 ? -29.588 2.262 -18.903 1.00 36.69 762 GLY B N 1
ATOM 9252 C CA . GLY B 1 353 ? -29.190 1.800 -17.593 1.00 37.11 762 GLY B CA 1
ATOM 9253 C C . GLY B 1 353 ? -27.774 2.168 -17.251 1.00 37.00 762 GLY B C 1
ATOM 9254 O O . GLY B 1 353 ? -26.899 2.320 -18.123 1.00 34.43 762 GLY B O 1
ATOM 9258 N N . SER B 1 354 ? -27.538 2.275 -15.958 1.00 38.06 763 SER B N 1
ATOM 9259 C CA . SER B 1 354 ? -26.223 2.585 -15.456 1.00 37.68 763 SER B CA 1
ATOM 9260 C C . SER B 1 354 ? -26.119 2.126 -14.021 1.00 39.12 763 SER B C 1
ATOM 9261 O O . SER B 1 354 ? -27.103 2.163 -13.280 1.00 38.97 763 SER B O 1
ATOM 9269 N N . ILE B 1 355 ? -24.942 1.663 -13.630 1.00 41.21 764 ILE B N 1
ATOM 9270 C CA . ILE B 1 355 ? -24.667 1.392 -12.225 1.00 44.74 764 ILE B CA 1
ATOM 9271 C C . ILE B 1 355 ? -24.206 2.712 -11.627 1.00 46.53 764 ILE B C 1
ATOM 9272 O O . ILE B 1 355 ? -23.141 3.228 -11.992 1.00 47.04 764 ILE B O 1
ATOM 9288 N N . ILE B 1 356 ? -25.035 3.270 -10.749 1.00 36.62 765 ILE B N 1
ATOM 9289 C CA . ILE B 1 356 ? -24.754 4.563 -10.128 1.00 41.10 765 ILE B CA 1
ATOM 9290 C C . ILE B 1 356 ? -24.703 4.456 -8.605 1.00 42.31 765 ILE B C 1
ATOM 9291 O O . ILE B 1 356 ? -25.697 4.154 -7.975 1.00 41.98 765 ILE B O 1
ATOM 9307 N N . LYS B 1 357 ? -23.542 4.719 -8.029 1.00 44.00 766 LYS B N 1
ATOM 9308 C CA . LYS B 1 357 ? -23.347 4.620 -6.583 1.00 51.87 766 LYS B CA 1
ATOM 9309 C C . LYS B 1 357 ? -23.864 3.263 -6.092 1.00 50.02 766 LYS B C 1
ATOM 9310 O O . LYS B 1 357 ? -24.618 3.159 -5.113 1.00 49.89 766 LYS B O 1
ATOM 9329 N N . ASN B 1 358 ? -23.469 2.227 -6.829 1.00 45.35 767 ASN B N 1
ATOM 9330 C CA . ASN B 1 358 ? -23.667 0.844 -6.427 1.00 45.42 767 ASN B CA 1
ATOM 9331 C C . ASN B 1 358 ? -25.108 0.377 -6.554 1.00 46.98 767 ASN B C 1
ATOM 9332 O O . ASN B 1 358 ? -25.548 -0.542 -5.859 1.00 51.07 767 ASN B O 1
ATOM 9343 N N . LYS B 1 359 ? -25.848 1.018 -7.446 1.00 45.91 768 LYS B N 1
ATOM 9344 C CA . LYS B 1 359 ? -27.217 0.642 -7.695 1.00 46.42 768 LYS B CA 1
ATOM 9345 C C . LYS B 1 359 ? -27.507 0.725 -9.198 1.00 40.89 768 LYS B C 1
ATOM 9346 O O . LYS B 1 359 ? -27.200 1.715 -9.852 1.00 41.75 768 LYS B O 1
ATOM 9365 N N . ALA B 1 360 ? -28.090 -0.333 -9.739 1.00 36.09 769 ALA B N 1
ATOM 9366 C CA . ALA B 1 360 ? -28.599 -0.301 -11.109 1.00 36.10 769 ALA B CA 1
ATOM 9367 C C . ALA B 1 360 ? -29.753 0.661 -11.177 1.00 41.94 769 ALA B C 1
ATOM 9368 O O . ALA B 1 360 ? -30.722 0.527 -10.437 1.00 47.55 769 ALA B O 1
ATOM 9375 N N . VAL B 1 361 ? -29.633 1.634 -12.067 1.00 38.82 770 VAL B N 1
ATOM 9376 C CA . VAL B 1 361 ? -30.617 2.660 -12.215 1.00 35.42 770 VAL B CA 1
ATOM 9377 C C . VAL B 1 361 ? -31.077 2.603 -13.670 1.00 35.64 770 VAL B C 1
ATOM 9378 O O . VAL B 1 361 ? -30.250 2.657 -14.571 1.00 36.23 770 VAL B O 1
ATOM 9391 N N . LEU B 1 362 ? -32.387 2.471 -13.893 1.00 38.46 771 LEU B N 1
ATOM 9392 C CA . LEU B 1 362 ? -32.962 2.260 -15.233 1.00 37.19 771 LEU B CA 1
ATOM 9393 C C . LEU B 1 362 ? -33.969 3.353 -15.562 1.00 38.53 771 LEU B C 1
ATOM 9394 O O . LEU B 1 362 ? -34.826 3.646 -14.761 1.00 39.54 771 LEU B O 1
ATOM 9410 N N . ARG B 1 363 ? -33.858 3.964 -16.735 1.00 36.15 772 ARG B N 1
ATOM 9411 C CA . ARG B 1 363 ? -34.763 5.067 -17.095 1.00 35.92 772 ARG B CA 1
ATOM 9412 C C . ARG B 1 363 ? -35.102 4.983 -18.571 1.00 36.46 772 ARG B C 1
ATOM 9413 O O . ARG B 1 363 ? -34.371 4.362 -19.348 1.00 34.58 772 ARG B O 1
ATOM 9434 N N . SER B 1 364 ? -36.211 5.593 -18.965 1.00 39.10 773 SER B N 1
ATOM 9435 C CA . SER B 1 364 ? -36.623 5.559 -20.375 1.00 39.75 773 SER B CA 1
ATOM 9436 C C . SER B 1 364 ? -35.717 6.373 -21.277 1.00 42.32 773 SER B C 1
ATOM 9437 O O . SER B 1 364 ? -35.603 6.074 -22.455 1.00 42.90 773 SER B O 1
ATOM 9445 N N . THR B 1 365 ? -35.124 7.434 -20.736 1.00 42.21 774 THR B N 1
ATOM 9446 C CA . THR B 1 365 ? -34.190 8.242 -21.496 1.00 41.23 774 THR B CA 1
ATOM 9447 C C . THR B 1 365 ? -32.845 8.364 -20.781 1.00 39.02 774 THR B C 1
ATOM 9448 O O . THR B 1 365 ? -32.779 8.403 -19.564 1.00 40.23 774 THR B O 1
ATOM 9459 N N . ALA B 1 366 ? -31.783 8.411 -21.583 1.00 38.61 775 ALA B N 1
ATOM 9460 C CA . ALA B 1 366 ? -30.406 8.450 -21.136 1.00 39.96 775 ALA B CA 1
ATOM 9461 C C . ALA B 1 366 ? -30.147 9.604 -20.200 1.00 40.34 775 ALA B C 1
ATOM 9462 O O . ALA B 1 366 ? -29.354 9.500 -19.259 1.00 39.53 775 ALA B O 1
ATOM 9469 N N . SER B 1 367 ? -30.787 10.719 -20.503 1.00 40.37 776 SER B N 1
ATOM 9470 C CA . SER B 1 367 ? -30.537 11.957 -19.797 1.00 42.13 776 SER B CA 1
ATOM 9471 C C . SER B 1 367 ? -31.182 11.951 -18.406 1.00 43.44 776 SER B C 1
ATOM 9472 O O . SER B 1 367 ? -30.856 12.797 -17.571 1.00 42.08 776 SER B O 1
ATOM 9480 N N . GLU B 1 368 ? -32.075 11.001 -18.145 1.00 43.51 777 GLU B N 1
ATOM 9481 C CA . GLU B 1 368 ? -32.605 10.862 -16.795 1.00 45.87 777 GLU B CA 1
ATOM 9482 C C . GLU B 1 368 ? -31.543 10.241 -15.880 1.00 43.74 777 GLU B C 1
ATOM 9483 O O . GLU B 1 368 ? -31.749 10.180 -14.692 1.00 43.74 777 GLU B O 1
ATOM 9495 N N . LEU B 1 369 ? -30.413 9.791 -16.432 1.00 40.92 778 LEU B N 1
ATOM 9496 C CA . LEU B 1 369 ? -29.412 9.132 -15.615 1.00 40.01 778 LEU B CA 1
ATOM 9497 C C . LEU B 1 369 ? -28.301 10.108 -15.290 1.00 43.91 778 LEU B C 1
ATOM 9498 O O . LEU B 1 369 ? -27.542 10.515 -16.169 1.00 46.90 778 LEU B O 1
ATOM 9514 N N . LYS B 1 370 ? -28.182 10.441 -14.008 1.00 44.91 779 LYS B N 1
ATOM 9515 C CA . LYS B 1 370 ? -27.311 11.537 -13.583 1.00 49.39 779 LYS B CA 1
ATOM 9516 C C . LYS B 1 370 ? -26.190 11.023 -12.700 1.00 50.44 779 LYS B C 1
ATOM 9517 O O . LYS B 1 370 ? -26.346 10.030 -12.016 1.00 47.25 779 LYS B O 1
ATOM 9536 N N . GLY B 1 371 ? -25.045 11.688 -12.740 1.00 54.01 780 GLY B N 1
ATOM 9537 C CA . GLY B 1 371 ? -23.920 11.312 -11.896 1.00 57.11 780 GLY B CA 1
ATOM 9538 C C . GLY B 1 371 ? -23.273 10.005 -12.317 1.00 58.26 780 GLY B C 1
ATOM 9539 O O . GLY B 1 371 ? -22.774 9.232 -11.493 1.00 61.18 780 GLY B O 1
ATOM 9543 N N . THR B 1 372 ? -23.296 9.729 -13.609 1.00 54.87 781 THR B N 1
ATOM 9544 C CA . THR B 1 372 ? -22.725 8.490 -14.061 1.00 54.38 781 THR B CA 1
ATOM 9545 C C . THR B 1 372 ? -22.068 8.660 -15.398 1.00 56.70 781 THR B C 1
ATOM 9546 O O . THR B 1 372 ? -22.586 9.343 -16.288 1.00 58.97 781 THR B O 1
ATOM 9557 N N . SER B 1 373 ? -20.946 7.983 -15.546 1.00 55.74 782 SER B N 1
ATOM 9558 C CA . SER B 1 373 ? -20.146 8.152 -16.730 1.00 56.49 782 SER B CA 1
ATOM 9559 C C . SER B 1 373 ? -20.264 7.016 -17.751 1.00 50.08 782 SER B C 1
ATOM 9560 O O . SER B 1 373 ? -19.508 7.011 -18.732 1.00 47.38 782 SER B O 1
ATOM 9568 N N . HIS B 1 374 ? -21.179 6.064 -17.517 1.00 44.43 783 HIS B N 1
ATOM 9569 C CA . HIS B 1 374 ? -21.300 4.879 -18.389 1.00 41.19 783 HIS B CA 1
ATOM 9570 C C . HIS B 1 374 ? -22.748 4.381 -18.531 1.00 38.09 783 HIS B C 1
ATOM 9571 O O . HIS B 1 374 ? -23.257 3.637 -17.694 1.00 42.11 783 HIS B O 1
ATOM 9585 N N . ILE B 1 375 ? -23.399 4.777 -19.618 1.00 32.50 784 ILE B N 1
ATOM 9586 C CA . ILE B 1 375 ? -24.802 4.506 -19.841 1.00 31.84 784 ILE B CA 1
ATOM 9587 C C . ILE B 1 375 ? -24.950 3.431 -20.918 1.00 35.76 784 ILE B C 1
ATOM 9588 O O . ILE B 1 375 ? -24.290 3.503 -21.952 1.00 34.84 784 ILE B O 1
ATOM 9604 N N . PHE B 1 376 ? -25.798 2.434 -20.640 1.00 36.89 785 PHE B N 1
ATOM 9605 C CA . PHE B 1 376 ? -26.086 1.329 -21.541 1.00 34.53 785 PHE B CA 1
ATOM 9606 C C . PHE B 1 376 ? -27.496 1.426 -22.068 1.00 33.05 785 PHE B C 1
ATOM 9607 O O . PHE B 1 376 ? -28.393 1.871 -21.365 1.00 36.68 785 PHE B O 1
ATOM 9624 N N . LYS B 1 377 ? -27.695 1.059 -23.332 1.00 29.19 786 LYS B N 1
ATOM 9625 C CA . LYS B 1 377 ? -29.035 1.056 -23.904 1.00 29.35 786 LYS B CA 1
ATOM 9626 C C . LYS B 1 377 ? -29.465 -0.380 -24.103 1.00 30.76 786 LYS B C 1
ATOM 9627 O O . LYS B 1 377 ? -28.721 -1.195 -24.663 1.00 32.35 786 LYS B O 1
ATOM 9646 N N . TYR B 1 378 ? -30.698 -0.644 -23.688 1.00 31.19 787 TYR B N 1
ATOM 9647 C CA . TYR B 1 378 ? -31.304 -1.962 -23.749 1.00 31.08 787 TYR B CA 1
ATOM 9648 C C . TYR B 1 378 ? -32.490 -1.867 -24.666 1.00 29.59 787 TYR B C 1
ATOM 9649 O O . TYR B 1 378 ? -33.186 -0.853 -24.680 1.00 29.96 787 TYR B O 1
ATOM 9667 N N . GLU B 1 379 ? -32.723 -2.911 -25.443 1.00 28.72 788 GLU B N 1
ATOM 9668 C CA . GLU B 1 379 ? -33.934 -2.991 -26.270 1.00 29.19 788 GLU B CA 1
ATOM 9669 C C . GLU B 1 379 ? -34.636 -4.308 -26.023 1.00 30.08 788 GLU B C 1
ATOM 9670 O O . GLU B 1 379 ? -33.986 -5.324 -25.837 1.00 31.24 788 GLU B O 1
ATOM 9682 N N . LEU B 1 380 ? -35.964 -4.289 -26.024 1.00 31.15 789 LEU B N 1
ATOM 9683 C CA . LEU B 1 380 ? -36.715 -5.529 -25.935 1.00 32.52 789 LEU B CA 1
ATOM 9684 C C . LEU B 1 380 ? -36.435 -6.393 -27.178 1.00 31.11 789 LEU B C 1
ATOM 9685 O O . LEU B 1 380 ? -36.608 -5.966 -28.340 1.00 30.41 789 LEU B O 1
ATOM 9701 N N . ASN B 1 381 ? -35.948 -7.592 -26.899 1.00 31.05 790 ASN B N 1
ATOM 9702 C CA . ASN B 1 381 ? -35.518 -8.564 -27.901 1.00 33.19 790 ASN B CA 1
ATOM 9703 C C . ASN B 1 381 ? -36.686 -9.487 -28.186 1.00 32.11 790 ASN B C 1
ATOM 9704 O O . ASN B 1 381 ? -36.940 -9.886 -29.324 1.00 31.20 790 ASN B O 1
ATOM 9715 N N . GLY B 1 382 ? -37.368 -9.848 -27.113 1.00 30.90 791 GLY B N 1
ATOM 9716 C CA . GLY B 1 382 ? -38.504 -10.738 -27.193 1.00 32.19 791 GLY B CA 1
ATOM 9717 C C . GLY B 1 382 ? -39.046 -11.147 -25.844 1.00 31.99 791 GLY B C 1
ATOM 9718 O O . GLY B 1 382 ? -38.473 -10.836 -24.764 1.00 31.47 791 GLY B O 1
ATOM 9722 N N . TYR B 1 383 ? -40.178 -11.831 -25.885 1.00 30.59 792 TYR B N 1
ATOM 9723 C CA . TYR B 1 383 ? -40.756 -12.371 -24.663 1.00 29.21 792 TYR B CA 1
ATOM 9724 C C . TYR B 1 383 ? -41.662 -13.518 -24.963 1.00 31.13 792 TYR B C 1
ATOM 9725 O O . TYR B 1 383 ? -42.166 -13.688 -26.097 1.00 30.89 792 TYR B O 1
ATOM 9743 N N . VAL B 1 384 ? -41.811 -14.339 -23.934 1.00 29.33 793 VAL B N 1
ATOM 9744 C CA . VAL B 1 384 ? -42.728 -15.445 -23.972 1.00 28.88 793 VAL B CA 1
ATOM 9745 C C . VAL B 1 384 ? -43.963 -15.079 -23.206 1.00 30.76 793 VAL B C 1
ATOM 9746 O O . VAL B 1 384 ? -43.856 -14.663 -22.060 1.00 33.43 793 VAL B O 1
ATOM 9759 N N . ALA B 1 385 ? -45.132 -15.239 -23.825 1.00 31.39 794 ALA B N 1
ATOM 9760 C CA . ALA B 1 385 ? -46.387 -14.966 -23.135 1.00 34.34 794 ALA B CA 1
ATOM 9761 C C . ALA B 1 385 ? -47.260 -16.202 -23.013 1.00 35.45 794 ALA B C 1
ATOM 9762 O O . ALA B 1 385 ? -47.268 -17.092 -23.876 1.00 33.59 794 ALA B O 1
ATOM 9769 N N . LYS B 1 386 ? -48.034 -16.221 -21.945 1.00 34.64 795 LYS B N 1
ATOM 9770 C CA . LYS B 1 386 ? -49.080 -17.203 -21.810 1.00 34.84 795 LYS B CA 1
ATOM 9771 C C . LYS B 1 386 ? -50.391 -16.696 -22.351 1.00 35.24 795 LYS B C 1
ATOM 9772 O O . LYS B 1 386 ? -50.808 -15.556 -22.083 1.00 33.90 795 LYS B O 1
ATOM 9791 N N . ILE B 1 387 ? -51.029 -17.563 -23.137 1.00 35.60 796 ILE B N 1
ATOM 9792 C CA . ILE B 1 387 ? -52.344 -17.290 -23.679 1.00 34.43 796 ILE B CA 1
ATOM 9793 C C . ILE B 1 387 ? -53.331 -18.142 -22.924 1.00 33.11 796 ILE B C 1
ATOM 9794 O O . ILE B 1 387 ? -53.148 -19.336 -22.791 1.00 32.63 796 ILE B O 1
ATOM 9810 N N . THR B 1 388 ? -54.399 -17.526 -22.472 1.00 35.10 797 THR B N 1
ATOM 9811 C CA . THR B 1 388 ? -55.456 -18.238 -21.769 1.00 39.37 797 THR B CA 1
ATOM 9812 C C . THR B 1 388 ? -56.757 -18.118 -22.557 1.00 41.56 797 THR B C 1
ATOM 9813 O O . THR B 1 388 ? -57.253 -17.016 -22.730 1.00 46.85 797 THR B O 1
ATOM 9824 N N . ASP B 1 389 ? -57.303 -19.233 -23.023 1.00 57.01 798 ASP B N 1
ATOM 9825 C CA . ASP B 1 389 ? -58.599 -19.219 -23.723 1.00 62.01 798 ASP B CA 1
ATOM 9826 C C . ASP B 1 389 ? -59.768 -18.975 -22.785 1.00 65.97 798 ASP B C 1
ATOM 9827 O O . ASP B 1 389 ? -59.691 -19.224 -21.604 1.00 63.93 798 ASP B O 1
ATOM 9836 N N . ASN B 1 390 ? -60.884 -18.558 -23.352 1.00 71.62 799 ASN B N 1
ATOM 9837 C CA . ASN B 1 390 ? -62.119 -18.456 -22.593 1.00 76.78 799 ASN B CA 1
ATOM 9838 C C . ASN B 1 390 ? -62.457 -19.820 -22.009 1.00 79.76 799 ASN B C 1
ATOM 9839 O O . ASN B 1 390 ? -63.073 -19.934 -20.944 1.00 81.48 799 ASN B O 1
ATOM 9850 N N . ASN B 1 391 ? -62.009 -20.848 -22.721 1.00 80.76 800 ASN B N 1
ATOM 9851 C CA . ASN B 1 391 ? -62.043 -22.226 -22.259 1.00 83.17 800 ASN B CA 1
ATOM 9852 C C . ASN B 1 391 ? -61.044 -22.514 -21.100 1.00 73.15 800 ASN B C 1
ATOM 9853 O O . ASN B 1 391 ? -61.080 -23.562 -20.453 1.00 74.93 800 ASN B O 1
ATOM 9864 N N . ASN B 1 392 ? -60.182 -21.541 -20.833 1.00 68.96 801 ASN B N 1
ATOM 9865 C CA . ASN B 1 392 ? -59.090 -21.654 -19.857 1.00 65.70 801 ASN B CA 1
ATOM 9866 C C . ASN B 1 392 ? -58.008 -22.652 -20.283 1.00 61.50 801 ASN B C 1
ATOM 9867 O O . ASN B 1 392 ? -57.082 -22.923 -19.522 1.00 60.41 801 ASN B O 1
ATOM 9878 N N . GLU B 1 393 ? -58.093 -23.176 -21.500 1.00 58.87 802 GLU B N 1
ATOM 9879 C CA . GLU B 1 393 ? -56.916 -23.806 -22.092 1.00 58.16 802 GLU B CA 1
ATOM 9880 C C . GLU B 1 393 ? -55.805 -22.785 -22.233 1.00 54.19 802 GLU B C 1
ATOM 9881 O O . GLU B 1 393 ? -56.056 -21.614 -22.529 1.00 53.20 802 GLU B O 1
ATOM 9893 N N . THR B 1 394 ? -54.581 -23.228 -21.987 1.00 50.97 803 THR B N 1
ATOM 9894 C CA . THR B 1 394 ? -53.448 -22.325 -21.972 1.00 47.96 803 THR B CA 1
ATOM 9895 C C . THR B 1 394 ? -52.396 -22.792 -22.950 1.00 45.82 803 THR B C 1
ATOM 9896 O O . THR B 1 394 ? -52.291 -23.968 -23.254 1.00 46.53 803 THR B O 1
ATOM 9907 N N . ARG B 1 395 ? -51.635 -21.839 -23.466 1.00 42.64 804 ARG B N 1
ATOM 9908 C CA . ARG B 1 395 ? -50.395 -22.165 -24.114 1.00 39.85 804 ARG B CA 1
ATOM 9909 C C . ARG B 1 395 ? -49.465 -20.986 -24.093 1.00 36.65 804 ARG B C 1
ATOM 9910 O O . ARG B 1 395 ? -49.827 -19.882 -23.674 1.00 34.94 804 ARG B O 1
ATOM 9931 N N . LEU B 1 396 ? -48.243 -21.256 -24.513 1.00 38.10 805 LEU B N 1
ATOM 9932 C CA . LEU B 1 396 ? -47.221 -20.237 -24.630 1.00 36.18 805 LEU B CA 1
ATOM 9933 C C . LEU B 1 396 ? -46.980 -19.867 -26.068 1.00 35.98 805 LEU B C 1
ATOM 9934 O O . LEU B 1 396 ? -46.883 -20.737 -26.933 1.00 40.08 805 LEU B O 1
ATOM 9950 N N . VAL B 1 397 ? -46.903 -18.568 -26.312 1.00 33.03 806 VAL B N 1
ATOM 9951 C CA . VAL B 1 397 ? -46.366 -18.051 -27.542 1.00 33.86 806 VAL B CA 1
ATOM 9952 C C . VAL B 1 397 ? -45.142 -17.192 -27.327 1.00 35.51 806 VAL B C 1
ATOM 9953 O O . VAL B 1 397 ? -44.832 -16.725 -26.217 1.00 36.35 806 VAL B O 1
ATOM 9966 N N . THR B 1 398 ? -44.432 -16.979 -28.413 1.00 34.86 807 THR B N 1
ATOM 9967 C CA . THR B 1 398 ? -43.197 -16.231 -28.367 1.00 32.93 807 THR B CA 1
ATOM 9968 C C . THR B 1 398 ? -43.300 -15.035 -29.302 1.00 34.15 807 THR B C 1
ATOM 9969 O O . THR B 1 398 ? -43.739 -15.172 -30.444 1.00 35.89 807 THR B O 1
ATOM 9980 N N . TYR B 1 399 ? -42.888 -13.880 -28.796 1.00 32.12 808 TYR B N 1
ATOM 9981 C CA . TYR B 1 399 ? -42.733 -12.670 -29.576 1.00 32.30 808 TYR B CA 1
ATOM 9982 C C . TYR B 1 399 ? -41.246 -12.381 -29.743 1.00 33.61 808 TYR B C 1
ATOM 9983 O O . TYR B 1 399 ? -40.496 -12.457 -28.764 1.00 34.85 808 TYR B O 1
ATOM 10001 N N . VAL B 1 400 ? -40.824 -12.021 -30.954 1.00 32.23 809 VAL B N 1
ATOM 10002 C CA . VAL B 1 400 ? -39.425 -11.681 -31.195 1.00 30.91 809 VAL B CA 1
ATOM 10003 C C . VAL B 1 400 ? -39.325 -10.579 -32.220 1.00 33.04 809 VAL B C 1
ATOM 10004 O O . VAL B 1 400 ? -40.186 -10.434 -33.096 1.00 35.08 809 VAL B O 1
ATOM 10017 N N . LYS B 1 401 ? -38.218 -9.847 -32.111 1.00 34.34 810 LYS B N 1
ATOM 10018 C CA . LYS B 1 401 ? -37.895 -8.638 -32.877 1.00 37.08 810 LYS B CA 1
ATOM 10019 C C . LYS B 1 401 ? -36.641 -9.086 -33.584 1.00 36.02 810 LYS B C 1
ATOM 10020 O O . LYS B 1 401 ? -35.764 -9.663 -32.935 1.00 32.71 810 LYS B O 1
ATOM 10039 N N . LYS B 1 402 ? -36.550 -8.845 -34.893 1.00 38.35 811 LYS B N 1
ATOM 10040 C CA . LYS B 1 402 ? -35.432 -9.326 -35.681 1.00 38.86 811 LYS B CA 1
ATOM 10041 C C . LYS B 1 402 ? -34.930 -8.202 -36.574 1.00 36.84 811 LYS B C 1
ATOM 10042 O O . LYS B 1 402 ? -35.703 -7.562 -37.306 1.00 38.80 811 LYS B O 1
ATOM 10061 N N . TYR B 1 403 ? -33.633 -7.960 -36.542 1.00 36.82 812 TYR B N 1
ATOM 10062 C CA . TYR B 1 403 ? -33.090 -6.855 -37.310 1.00 39.84 812 TYR B CA 1
ATOM 10063 C C . TYR B 1 403 ? -32.961 -7.180 -38.793 1.00 43.42 812 TYR B C 1
ATOM 10064 O O . TYR B 1 403 ? -32.444 -8.238 -39.143 1.00 43.29 812 TYR B O 1
ATOM 10082 N N . ASN B 1 404 ? -33.411 -6.247 -39.632 1.00 48.15 813 ASN B N 1
ATOM 10083 C CA . ASN B 1 404 ? -33.232 -6.297 -41.105 1.00 54.58 813 ASN B CA 1
ATOM 10084 C C . ASN B 1 404 ? -32.205 -5.261 -41.465 1.00 52.63 813 ASN B C 1
ATOM 10085 O O . ASN B 1 404 ? -32.518 -4.087 -41.583 1.00 49.80 813 ASN B O 1
ATOM 10096 N N . PRO B 1 405 ? -30.950 -5.670 -41.592 1.00 54.06 814 PRO B N 1
ATOM 10097 C CA . PRO B 1 405 ? -29.939 -4.611 -41.730 1.00 58.08 814 PRO B CA 1
ATOM 10098 C C . PRO B 1 405 ? -30.057 -3.798 -43.034 1.00 62.21 814 PRO B C 1
ATOM 10099 O O . PRO B 1 405 ? -29.545 -2.668 -43.079 1.00 65.89 814 PRO B O 1
ATOM 10110 N N . LYS B 1 406 ? -30.755 -4.340 -44.039 1.00 60.07 815 LYS B N 1
ATOM 10111 C CA . LYS B 1 406 ? -30.831 -3.707 -45.343 1.00 64.44 815 LYS B CA 1
ATOM 10112 C C . LYS B 1 406 ? -31.905 -2.629 -45.383 1.00 67.93 815 LYS B C 1
ATOM 10113 O O . LYS B 1 406 ? -31.822 -1.689 -46.182 1.00 72.27 815 LYS B O 1
ATOM 10119 N N . GLU B 1 407 ? -32.928 -2.780 -44.548 1.00 64.99 816 GLU B N 1
ATOM 10120 C CA . GLU B 1 407 ? -34.006 -1.795 -44.499 1.00 66.00 816 GLU B CA 1
ATOM 10121 C C . GLU B 1 407 ? -33.842 -0.892 -43.264 1.00 65.99 816 GLU B C 1
ATOM 10122 O O . GLU B 1 407 ? -34.627 0.026 -43.045 1.00 68.15 816 GLU B O 1
ATOM 10128 N N . ASN B 1 408 ? -32.780 -1.144 -42.495 1.00 64.35 817 ASN B N 1
ATOM 10129 C CA . ASN B 1 408 ? -32.508 -0.463 -41.230 1.00 61.90 817 ASN B CA 1
ATOM 10130 C C . ASN B 1 408 ? -33.742 -0.415 -40.325 1.00 58.27 817 ASN B C 1
ATOM 10131 O O . ASN B 1 408 ? -34.228 0.647 -39.934 1.00 58.62 817 ASN B O 1
ATOM 10142 N N . CYS B 1 409 ? -34.255 -1.587 -39.997 1.00 54.35 818 CYS B N 1
ATOM 10143 C CA . CYS B 1 409 ? -35.394 -1.658 -39.111 1.00 52.48 818 CYS B CA 1
ATOM 10144 C C . CYS B 1 409 ? -35.542 -3.065 -38.605 1.00 48.53 818 CYS B C 1
ATOM 10145 O O . CYS B 1 409 ? -34.808 -3.964 -39.031 1.00 47.28 818 CYS B O 1
ATOM 10153 N N . PHE B 1 410 ? -36.497 -3.231 -37.696 1.00 45.56 819 PHE B N 1
ATOM 10154 C CA . PHE B 1 410 ? -36.786 -4.491 -37.043 1.00 41.36 819 PHE B CA 1
ATOM 10155 C C . PHE B 1 410 ? -38.107 -5.029 -37.529 1.00 39.81 819 PHE B C 1
ATOM 10156 O O . PHE B 1 410 ? -39.011 -4.249 -37.777 1.00 41.73 819 PHE B O 1
ATOM 10173 N N . LYS B 1 411 ? -38.236 -6.348 -37.654 1.00 39.85 820 LYS B N 1
ATOM 10174 C CA . LYS B 1 411 ? -39.563 -6.913 -37.796 1.00 42.70 820 LYS B CA 1
ATOM 10175 C C . LYS B 1 411 ? -39.864 -7.756 -36.574 1.00 37.59 820 LYS B C 1
ATOM 10176 O O . LYS B 1 411 ? -38.985 -8.372 -35.947 1.00 36.76 820 LYS B O 1
ATOM 10195 N N . TRP B 1 412 ? -41.129 -7.718 -36.204 1.00 36.36 821 TRP B N 1
ATOM 10196 C CA . TRP B 1 412 ? -41.623 -8.503 -35.095 1.00 36.59 821 TRP B CA 1
ATOM 10197 C C . TRP B 1 412 ? -42.331 -9.767 -35.612 1.00 37.09 821 TRP B C 1
ATOM 10198 O O . TRP B 1 412 ? -43.101 -9.696 -36.558 1.00 37.71 821 TRP B O 1
ATOM 10219 N N . LEU B 1 413 ? -42.063 -10.889 -34.961 1.00 35.16 822 LEU B N 1
ATOM 10220 C CA . LEU B 1 413 ? -42.731 -12.157 -35.212 1.00 36.54 822 LEU B CA 1
ATOM 10221 C C . LEU B 1 413 ? -43.404 -12.739 -33.970 1.00 36.51 822 LEU B C 1
ATOM 10222 O O . LEU B 1 413 ? -42.873 -12.650 -32.824 1.00 31.90 822 LEU B O 1
ATOM 10238 N N . MET B 1 414 ? -44.554 -13.365 -34.191 1.00 37.80 823 MET B N 1
ATOM 10239 C CA . MET B 1 414 ? -45.193 -14.164 -33.149 1.00 33.35 823 MET B CA 1
ATOM 10240 C C . MET B 1 414 ? -45.265 -15.624 -33.577 1.00 34.10 823 MET B C 1
ATOM 10241 O O . MET B 1 414 ? -45.809 -15.949 -34.645 1.00 38.00 823 MET B O 1
ATOM 10255 N N . PHE B 1 415 ? -44.712 -16.475 -32.729 1.00 32.08 824 PHE B N 1
ATOM 10256 C CA . PHE B 1 415 ? -44.715 -17.921 -32.861 1.00 34.65 824 PHE B CA 1
ATOM 10257 C C . PHE B 1 415 ? -45.714 -18.554 -31.915 1.00 35.97 824 PHE B C 1
ATOM 10258 O O . PHE B 1 415 ? -45.621 -18.381 -30.677 1.00 32.05 824 PHE B O 1
ATOM 10275 N N . ASN B 1 416 ? -46.667 -19.281 -32.494 1.00 37.18 825 ASN B N 1
ATOM 10276 C CA . ASN B 1 416 ? -47.567 -20.158 -31.754 1.00 38.30 825 ASN B CA 1
ATOM 10277 C C . ASN B 1 416 ? -47.370 -21.580 -32.281 1.00 41.63 825 ASN B C 1
ATOM 10278 O O . ASN B 1 416 ? -47.934 -21.961 -33.294 1.00 42.07 825 ASN B O 1
ATOM 10289 N N . ASP B 1 417 ? -46.494 -22.326 -31.622 1.00 32.47 826 ASP B N 1
ATOM 10290 C CA . ASP B 1 417 ? -46.068 -23.648 -32.067 1.00 34.47 826 ASP B CA 1
ATOM 10291 C C . ASP B 1 417 ? -45.608 -23.648 -33.548 1.00 35.27 826 ASP B C 1
ATOM 10292 O O . ASP B 1 417 ? -44.535 -23.156 -33.848 1.00 35.43 826 ASP B O 1
ATOM 10301 N N . TYR B 1 418 ? -46.416 -24.162 -34.465 1.00 37.28 827 TYR B N 1
ATOM 10302 C CA . TYR B 1 418 ? -45.997 -24.230 -35.867 1.00 36.19 827 TYR B CA 1
ATOM 10303 C C . TYR B 1 418 ? -46.509 -23.041 -36.688 1.00 35.95 827 TYR B C 1
ATOM 10304 O O . TYR B 1 418 ? -46.171 -22.891 -37.859 1.00 38.38 827 TYR B O 1
ATOM 10322 N N . LEU B 1 419 ? -47.314 -22.191 -36.063 1.00 34.38 828 LEU B N 1
ATOM 10323 C CA . LEU B 1 419 ? -47.774 -20.951 -36.686 1.00 34.54 828 LEU B CA 1
ATOM 10324 C C . LEU B 1 419 ? -46.798 -19.814 -36.394 1.00 34.92 828 LEU B C 1
ATOM 10325 O O . LEU B 1 419 ? -46.360 -19.626 -35.257 1.00 34.10 828 LEU B O 1
ATOM 10341 N N . VAL B 1 420 ? -46.503 -19.037 -37.423 1.00 34.49 829 VAL B N 1
ATOM 10342 C CA . VAL B 1 420 ? -45.560 -17.931 -37.318 1.00 32.60 829 VAL B CA 1
ATOM 10343 C C . VAL B 1 420 ? -46.088 -16.819 -38.169 1.00 32.39 829 VAL B C 1
ATOM 10344 O O . VAL B 1 420 ? -46.282 -16.999 -39.358 1.00 33.72 829 VAL B O 1
ATOM 10357 N N . VAL B 1 421 ? -46.339 -15.685 -37.570 1.00 30.33 830 VAL B N 1
ATOM 10358 C CA . VAL B 1 421 ? -46.820 -14.536 -38.312 1.00 31.16 830 VAL B CA 1
ATOM 10359 C C . VAL B 1 421 ? -45.987 -13.322 -37.991 1.00 32.22 830 VAL B C 1
ATOM 10360 O O . VAL B 1 421 ? -45.609 -13.096 -36.836 1.00 29.80 830 VAL B O 1
ATOM 10373 N N . GLU B 1 422 ? -45.761 -12.512 -39.009 1.00 34.89 831 GLU B N 1
ATOM 10374 C CA . GLU B 1 422 ? -45.118 -11.234 -38.833 1.00 39.03 831 GLU B CA 1
ATOM 10375 C C . GLU B 1 422 ? -46.180 -10.286 -38.278 1.00 39.79 831 GLU B C 1
ATOM 10376 O O . GLU B 1 422 ? -47.303 -10.303 -38.754 1.00 40.15 831 GLU B O 1
ATOM 10388 N N . ILE B 1 423 ? -45.847 -9.503 -37.247 1.00 36.52 832 ILE B N 1
ATOM 10389 C CA . ILE B 1 423 ? -46.831 -8.586 -36.641 1.00 36.36 832 ILE B CA 1
ATOM 10390 C C . ILE B 1 423 ? -46.322 -7.157 -36.526 1.00 38.83 832 ILE B C 1
ATOM 10391 O O . ILE B 1 423 ? -45.143 -6.888 -36.694 1.00 44.21 832 ILE B O 1
ATOM 10407 N N . THR B 1 424 ? -47.228 -6.231 -36.275 1.00 37.20 833 THR B N 1
ATOM 10408 C CA . THR B 1 424 ? -46.846 -4.867 -35.984 1.00 40.33 833 THR B CA 1
ATOM 10409 C C . THR B 1 424 ? -46.153 -4.755 -34.635 1.00 40.69 833 THR B C 1
ATOM 10410 O O . THR B 1 424 ? -46.313 -5.596 -33.746 1.00 38.11 833 THR B O 1
ATOM 10421 N N . GLU B 1 425 ? -45.348 -3.718 -34.505 1.00 46.13 834 GLU B N 1
ATOM 10422 C CA . GLU B 1 425 ? -44.716 -3.444 -33.254 1.00 48.02 834 GLU B CA 1
ATOM 10423 C C . GLU B 1 425 ? -45.788 -3.131 -32.230 1.00 45.63 834 GLU B C 1
ATOM 10424 O O . GLU B 1 425 ? -45.697 -3.550 -31.086 1.00 40.95 834 GLU B O 1
ATOM 10436 N N . GLU B 1 426 ? -46.822 -2.421 -32.672 1.00 46.11 835 GLU B N 1
ATOM 10437 C CA . GLU B 1 426 ? -47.915 -2.041 -31.792 1.00 47.17 835 GLU B CA 1
ATOM 10438 C C . GLU B 1 426 ? -48.520 -3.259 -31.098 1.00 44.55 835 GLU B C 1
ATOM 10439 O O . GLU B 1 426 ? -48.825 -3.219 -29.908 1.00 42.62 835 GLU B O 1
ATOM 10451 N N . GLU B 1 427 ? -48.681 -4.347 -31.845 1.00 41.94 836 GLU B N 1
ATOM 10452 C CA . GLU B 1 427 ? -49.265 -5.554 -31.292 1.00 39.70 836 GLU B CA 1
ATOM 10453 C C . GLU B 1 427 ? -48.261 -6.333 -30.451 1.00 36.55 836 GLU B C 1
ATOM 10454 O O . GLU B 1 427 ? -48.624 -6.941 -29.419 1.00 39.06 836 GLU B O 1
ATOM 10466 N N . ALA B 1 428 ? -47.003 -6.306 -30.875 1.00 31.83 837 ALA B N 1
ATOM 10467 C CA . ALA B 1 428 ? -45.929 -6.946 -30.112 1.00 30.82 837 ALA B CA 1
ATOM 10468 C C . ALA B 1 428 ? -45.805 -6.362 -28.682 1.00 35.51 837 ALA B C 1
ATOM 10469 O O . ALA B 1 428 ? -45.490 -7.072 -27.736 1.00 41.56 837 ALA B O 1
ATOM 10476 N N . LEU B 1 429 ? -46.076 -5.072 -28.538 1.00 37.34 838 LEU B N 1
ATOM 10477 C CA . LEU B 1 429 ? -45.908 -4.371 -27.261 1.00 39.62 838 LEU B CA 1
ATOM 10478 C C . LEU B 1 429 ? -47.198 -4.264 -26.465 1.00 42.20 838 LEU B C 1
ATOM 10479 O O . LEU B 1 429 ? -47.221 -3.618 -25.434 1.00 42.94 838 LEU B O 1
ATOM 10495 N N . LYS B 1 430 ? -48.281 -4.865 -26.940 1.00 40.71 839 LYS B N 1
ATOM 10496 C CA . LYS B 1 430 ? -49.565 -4.614 -26.311 1.00 40.88 839 LYS B CA 1
ATOM 10497 C C . LYS B 1 430 ? -49.853 -5.595 -25.168 1.00 43.84 839 LYS B C 1
ATOM 10498 O O . LYS B 1 430 ? -49.851 -6.818 -25.368 1.00 45.68 839 LYS B O 1
ATOM 10517 N N . MET B 1 431 ? -50.065 -5.036 -23.978 1.00 45.23 840 MET B N 1
ATOM 10518 C CA . MET B 1 431 ? -50.180 -5.797 -22.717 1.00 46.47 840 MET B CA 1
ATOM 10519 C C . MET B 1 431 ? -51.601 -5.835 -22.212 1.00 47.10 840 MET B C 1
ATOM 10520 O O . MET B 1 431 ? -51.902 -6.502 -21.232 1.00 49.25 840 MET B O 1
ATOM 10534 N N . THR B 1 432 ? -52.467 -5.079 -22.864 1.00 45.97 841 THR B N 1
ATOM 10535 C CA . THR B 1 432 ? -53.810 -4.832 -22.364 1.00 50.69 841 THR B CA 1
ATOM 10536 C C . THR B 1 432 ? -54.795 -5.996 -22.542 1.00 48.76 841 THR B C 1
ATOM 10537 O O . THR B 1 432 ? -55.849 -6.011 -21.945 1.00 52.16 841 THR B O 1
ATOM 10548 N N . TYR B 1 433 ? -54.440 -6.985 -23.341 1.00 43.60 842 TYR B N 1
ATOM 10549 C CA . TYR B 1 433 ? -55.337 -8.091 -23.595 1.00 42.20 842 TYR B CA 1
ATOM 10550 C C . TYR B 1 433 ? -55.516 -8.959 -22.359 1.00 41.93 842 TYR B C 1
ATOM 10551 O O . TYR B 1 433 ? -54.544 -9.512 -21.852 1.00 40.26 842 TYR B O 1
ATOM 10569 N N . PRO B 1 434 ? -56.753 -9.128 -21.898 1.00 44.62 843 PRO B N 1
ATOM 10570 C CA . PRO B 1 434 ? -56.955 -9.954 -20.704 1.00 47.39 843 PRO B CA 1
ATOM 10571 C C . PRO B 1 434 ? -56.564 -11.415 -20.906 1.00 47.24 843 PRO B C 1
ATOM 10572 O O . PRO B 1 434 ? -56.374 -12.134 -19.916 1.00 45.91 843 PRO B O 1
ATOM 10583 N N . TRP B 1 435 ? -56.378 -11.834 -22.158 1.00 47.28 844 TRP B N 1
ATOM 10584 C CA . TRP B 1 435 ? -56.055 -13.223 -22.452 1.00 42.96 844 TRP B CA 1
ATOM 10585 C C . TRP B 1 435 ? -54.573 -13.482 -22.586 1.00 39.36 844 TRP B C 1
ATOM 10586 O O . TRP B 1 435 ? -54.144 -14.583 -22.948 1.00 39.68 844 TRP B O 1
ATOM 10607 N N . LYS B 1 436 ? -53.792 -12.462 -22.287 1.00 38.28 845 LYS B N 1
ATOM 10608 C CA . LYS B 1 436 ? -52.378 -12.507 -22.487 1.00 37.05 845 LYS B CA 1
ATOM 10609 C C . LYS B 1 436 ? -51.619 -12.167 -21.199 1.00 36.97 845 LYS B C 1
ATOM 10610 O O . LYS B 1 436 ? -51.997 -11.251 -20.486 1.00 36.63 845 LYS B O 1
ATOM 10629 N N . THR B 1 437 ? -50.536 -12.892 -20.929 1.00 37.06 846 THR B N 1
ATOM 10630 C CA . THR B 1 437 ? -49.764 -12.700 -19.692 1.00 37.83 846 THR B CA 1
ATOM 10631 C C . THR B 1 437 ? -48.305 -12.858 -20.018 1.00 35.87 846 THR B C 1
ATOM 10632 O O . THR B 1 437 ? -47.893 -13.908 -20.490 1.00 36.72 846 THR B O 1
ATOM 10643 N N . PRO B 1 438 ? -47.518 -11.805 -19.806 1.00 34.75 847 PRO B N 1
ATOM 10644 C CA . PRO B 1 438 ? -46.081 -11.984 -20.033 1.00 35.14 847 PRO B CA 1
ATOM 10645 C C . PRO B 1 438 ? -45.459 -12.946 -18.989 1.00 37.36 847 PRO B C 1
ATOM 10646 O O . PRO B 1 438 ? -45.902 -12.957 -17.821 1.00 36.21 847 PRO B O 1
ATOM 10657 N N . GLU B 1 439 ? -44.477 -13.747 -19.414 1.00 38.12 848 GLU B N 1
ATOM 10658 C CA . GLU B 1 439 ? -43.892 -14.785 -18.563 1.00 42.80 848 GLU B CA 1
ATOM 10659 C C . GLU B 1 439 ? -42.382 -14.608 -18.466 1.00 38.80 848 GLU B C 1
ATOM 10660 O O . GLU B 1 439 ? -41.820 -14.530 -17.375 1.00 40.99 848 GLU B O 1
ATOM 10672 N N . ILE B 1 440 ? -41.729 -14.599 -19.616 1.00 31.94 849 ILE B N 1
ATOM 10673 C CA . ILE B 1 440 ? -40.294 -14.426 -19.675 1.00 30.72 849 ILE B CA 1
ATOM 10674 C C . ILE B 1 44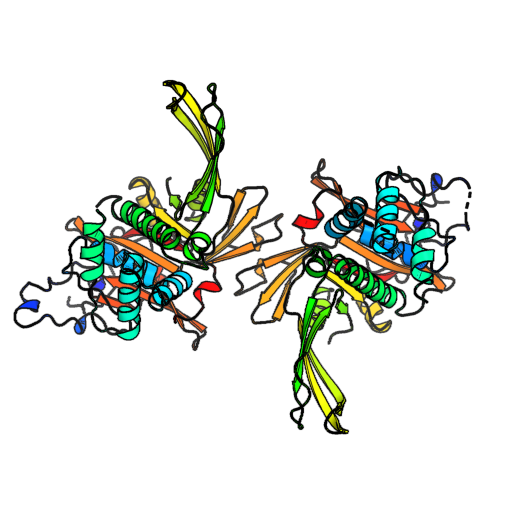0 ? -39.988 -13.300 -20.636 1.00 29.60 849 ILE B C 1
ATOM 10675 O O . ILE B 1 440 ? -40.549 -13.234 -21.742 1.00 29.56 849 ILE B O 1
ATOM 10691 N N . ILE B 1 441 ? -39.060 -12.441 -20.242 1.00 29.68 850 ILE B N 1
ATOM 10692 C CA . ILE B 1 441 ? -38.782 -11.238 -21.030 1.00 33.05 850 ILE B CA 1
ATOM 10693 C C . ILE B 1 441 ? -37.291 -11.098 -21.234 1.00 30.86 850 ILE B C 1
ATOM 10694 O O . ILE B 1 441 ? -36.498 -11.239 -20.294 1.00 31.22 850 ILE B O 1
ATOM 10710 N N . ILE B 1 442 ? -36.913 -10.832 -22.468 1.00 27.03 851 ILE B N 1
ATOM 10711 C CA . ILE B 1 442 ? -35.516 -10.588 -22.826 1.00 28.20 851 ILE B CA 1
ATOM 10712 C C . ILE B 1 442 ? -35.247 -9.166 -23.323 1.00 30.78 851 ILE B C 1
ATOM 10713 O O . ILE B 1 442 ? -35.861 -8.711 -24.307 1.00 29.91 851 ILE B O 1
ATOM 10729 N N . TYR B 1 443 ? -34.367 -8.449 -22.607 1.00 32.85 852 TYR B N 1
ATOM 10730 C CA . TYR B 1 443 ? -33.762 -7.226 -23.113 1.00 33.58 852 TYR B CA 1
ATOM 10731 C C . TYR B 1 443 ? -32.302 -7.497 -23.490 1.00 33.21 852 TYR B C 1
ATOM 10732 O O . TYR B 1 443 ? -31.593 -8.297 -22.855 1.00 31.80 852 TYR B O 1
ATOM 10750 N N A CYS B 1 444 ? -31.855 -6.805 -24.526 0.50 34.16 853 CYS B N 1
ATOM 10751 N N B CYS B 1 444 ? -31.873 -6.830 -24.557 0.50 34.11 853 CYS B N 1
ATOM 10752 C CA A CYS B 1 444 ? -30.549 -7.038 -25.108 0.50 35.13 853 CYS B CA 1
ATOM 10753 C CA B CYS B 1 444 ? -30.541 -6.999 -25.125 0.50 35.57 853 CYS B CA 1
ATOM 10754 C C A CYS B 1 444 ? -29.894 -5.702 -25.379 0.50 34.73 853 CYS B C 1
ATOM 10755 C C B CYS B 1 444 ? -29.896 -5.665 -25.337 0.50 34.73 853 CYS B C 1
ATOM 10756 O O A CYS B 1 444 ? -30.569 -4.750 -25.751 0.50 34.02 853 CYS B O 1
ATOM 10757 O O B CYS B 1 444 ? -30.567 -4.688 -25.652 0.50 34.19 853 CYS B O 1
ATOM 10772 N N . ASP B 1 445 ? -28.585 -5.633 -25.176 1.00 35.08 854 ASP B N 1
ATOM 10773 C CA . ASP B 1 445 ? -27.815 -4.470 -25.519 1.00 38.55 854 ASP B CA 1
ATOM 10774 C C . ASP B 1 445 ? -28.202 -4.046 -26.955 1.00 37.65 854 ASP B C 1
ATOM 10775 O O . ASP B 1 445 ? -28.256 -4.869 -27.825 1.00 33.19 854 ASP B O 1
ATOM 10784 N N . ALA B 1 446 ? -28.556 -2.782 -27.161 1.00 39.04 855 ALA B N 1
ATOM 10785 C CA . ALA B 1 446 ? -29.142 -2.342 -28.433 1.00 40.58 855 ALA B CA 1
ATOM 10786 C C . ALA B 1 446 ? -28.288 -2.682 -29.671 1.00 42.11 855 ALA B C 1
ATOM 10787 O O . ALA B 1 446 ? -28.837 -3.032 -30.715 1.00 44.94 855 ALA B O 1
ATOM 10794 N N . GLU B 1 447 ? -26.965 -2.578 -29.534 1.00 40.09 856 GLU B N 1
ATOM 10795 C CA . GLU B 1 447 ? -26.022 -2.850 -30.617 1.00 45.14 856 GLU B CA 1
ATOM 10796 C C . GLU B 1 447 ? -25.897 -4.324 -30.885 1.00 42.55 856 GLU B C 1
ATOM 10797 O O . GLU B 1 447 ? -25.899 -4.728 -32.032 1.00 42.72 856 GLU B O 1
ATOM 10809 N N . GLU B 1 448 ? -25.839 -5.138 -29.832 1.00 39.59 857 GLU B N 1
ATOM 10810 C CA . GLU B 1 448 ? -25.732 -6.581 -29.997 1.00 40.99 857 GLU B CA 1
ATOM 10811 C C . GLU B 1 448 ? -26.925 -7.149 -30.757 1.00 40.02 857 GLU B C 1
ATOM 10812 O O . GLU B 1 448 ? -26.806 -8.130 -31.493 1.00 40.13 857 GLU B O 1
ATOM 10824 N N . LEU B 1 449 ? -28.068 -6.520 -30.573 1.00 38.80 858 LEU B N 1
ATOM 10825 C CA . LEU B 1 449 ? -29.300 -6.961 -31.188 1.00 39.10 858 LEU B CA 1
ATOM 10826 C C . LEU B 1 449 ? -29.284 -6.813 -32.724 1.00 41.65 858 LEU B C 1
ATOM 10827 O O . LEU B 1 449 ? -30.028 -7.492 -33.431 1.00 39.47 858 LEU B O 1
ATOM 10843 N N . ARG B 1 450 ? -28.404 -5.947 -33.220 1.00 45.29 859 ARG B N 1
ATOM 10844 C CA . ARG B 1 450 ? -28.318 -5.652 -34.631 1.00 46.62 859 ARG B CA 1
ATOM 10845 C C . ARG B 1 450 ? -27.281 -6.467 -35.336 1.00 45.62 859 ARG B C 1
ATOM 10846 O O . ARG B 1 450 ? -27.131 -6.328 -36.540 1.00 42.95 859 ARG B O 1
ATOM 10867 N N . LYS B 1 451 ? -26.554 -7.293 -34.589 1.00 44.74 860 LYS B N 1
ATOM 10868 C CA . LYS B 1 451 ? -25.516 -8.107 -35.198 1.00 46.69 860 LYS B CA 1
ATOM 10869 C C . LYS B 1 451 ? -26.137 -9.302 -35.911 1.00 45.14 860 LYS B C 1
ATOM 10870 O O . LYS B 1 451 ? -27.195 -9.776 -35.528 1.00 42.46 860 LYS B O 1
ATOM 10889 N N . PRO B 1 452 ? -25.489 -9.756 -36.986 1.00 49.68 861 PRO B N 1
ATOM 10890 C CA . PRO B 1 452 ? -26.000 -10.839 -37.827 1.00 49.36 861 PRO B CA 1
ATOM 10891 C C . PRO B 1 452 ? -25.971 -12.191 -37.151 1.00 47.38 861 PRO B C 1
ATOM 10892 O O . PRO B 1 452 ? -25.211 -12.437 -36.220 1.00 48.45 861 PRO B O 1
ATOM 10903 N N . PHE B 1 453 ? -26.855 -13.054 -37.605 1.00 49.97 862 PHE B N 1
ATOM 10904 C CA . PHE B 1 453 ? -26.858 -14.449 -37.214 1.00 53.31 862 PHE B CA 1
ATOM 10905 C C . PHE B 1 453 ? -25.868 -15.183 -38.124 1.00 62.13 862 PHE B C 1
ATOM 10906 O O . PHE B 1 453 ? -25.914 -15.009 -39.328 1.00 62.33 862 PHE B O 1
ATOM 10923 N N . PHE B 1 454 ? -24.952 -15.950 -37.535 1.00 68.88 863 PHE B N 1
ATOM 10924 C CA . PHE B 1 454 ? -23.981 -16.749 -38.281 1.00 76.46 863 PHE B CA 1
ATOM 10925 C C . PHE B 1 454 ? -24.665 -17.655 -39.277 1.00 78.01 863 PHE B C 1
ATOM 10926 O O . PHE B 1 454 ? -24.998 -18.788 -38.948 1.00 78.98 863 PHE B O 1
#

GO terms:
  GO:0031251 PAN complex (C, IDA)
  GO:0000289 nuclear-transcribed mRNA poly(A) tail shortening (P, IDA)
  GO:0006301 DNA damage tolerance (P, IGI)
  GO:0005737 cytoplasm (C, HDA)
  GO:0004535 poly(A)-specific ribonuclease activity (F, IMP)
  GO:0000289 nuclear-transcribed mRNA poly(A) tail shortening (P, IMP)
  GO:0004535 poly(A)-specific ribonuclease activity (F, EXP)
  GO:0005515 protein binding (F, IPI)

InterPro domains:
  IPR011047 Quinoprotein alcohol dehydrogenase-like superfamily [SSF50998] (21-324)
  IPR012337 Ribonuclease H-like superfamily [SSF53098] (906-1087)
  IPR013520 Ribonuclease H-like domain [PF00929] (907-1079)
  IPR013520 Ribonuclease H-like domain [SM00479] (905-1088)
  IPR015943 WD40/YVTN repeat-like-containing domain superfamily [G3DSA:2.130.10.10] (15-331)
  IPR028881 PAN2, UCH domain [PF13423] (505-829)
  IPR028889 Ubiquitin specific protease UPS, catalytic domain [PS50235] (505-855)
  IPR030843 PAN2-PAN3 deadenylation complex catalytic subunit PAN2 [MF_03182] (1-1112)
  IPR036397 Ribonuclease H superfamily [G3DSA:3.30.420.10] (902-1106)
  IPR038765 Papain-like cysteine peptidase superfamily [SSF54001] (515-883)
  IPR048841 PAN2-PAN3 deadenylation complex catalytic subunit PAN2, N-terminal [PF20770] (35-247)
  IPR050785 PAN2-PAN3 complex catalytic subunit [PTHR15728] (19-1113)

Sequence (697 aa):
TSDIQTYTSINKYEVPPAYSRLPLTFDFTPFNNTEYSGLDPDVDNHYTNAIIQLYRFIPEMFNFVVGCLKDTTLLTDLGYLFDMMERSHGKICSSSNFQASLKSLTSIKRNMPQKFNRFLLSQLIKEEAQTVNHNITLNQCFGLETEIRTECSCDHYDTTVKLLPSLSISGINQNILPYIEYAMKNVTQKNSICPTCGKTETITQECTVKNLPSVLSLELSLLDTEFSNIRSSKNWLTSEFYGSIIKNKAVLRSTASELKGTSHHIFKYELNGYVAKITDNNNETRLVTYVKKYNPKENCFKWLMFNDYLVVEITEEEEALKMTYPWKTPEIIIYCCDAEELRKPFFETSDIQTYTSINKYEVPPAYSRLPLTSGRFGTDNFDFTPFNNTEYSGLDPDVDNHYTNAIIQLYRFIPEMFNFVVGCLKDENFETTLLTDLGYLFDMMERSHGKICSSSNFQASLKSLTKRNMPQKFNRFLLSQLIKEEAQTVNHNITLNQCFGLETEIRTECSCDHYDTTVKLLPSLSISGQNILPYIEYAMKNVTQKNSICPTCGKTETITQECTVKNLPSVLSLELSLLDTEFSNIRSSKNWLTSEFYGSIIKNKAVLRSTASELKGTSHIFKYELNGYVAKITDNNNETRLVTYVKKYNPKENCFKWLMFNDYLVVEITEEEALKMTYPWKTPEIIIYCCDAEELRKPFF

Nearest PDB structures (foldseek):
  4q8g-assembly2_B  TM=1.003E+00  e=2.718E-80  Saccharomyces cerevisiae
  4q8g-assembly1_A  TM=9.845E-01  e=3.585E-69  Saccharomyces cerevisiae
  4q8h-assembly1_A  TM=9.656E-01  e=3.351E-66  Saccharomyces cerevisiae
  4xr7-assembly4_A  TM=9.547E-01  e=1.053E-63  Saccharomyces cerevisiae
  4xr7-assembly1_G  TM=9.587E-01  e=1.816E-63  Saccharomyces cerevisiae

Organism: Saccharomyces cerevisiae (strain ATCC 204508 / S288c) (NCBI:txid559292)